Protein AF-A0A1X6P222-F1 (afdb_monomer_lite)

Foldseek 3Di:
DDDDDDDDDDDDDDDWDFFDALAEQWTWTFDDDDDDDDDDDDDDDDDDDDPCDLPSNGGPDDDDPDDDDDDDDDDFDLDWTKTFTDGPLQDDLVLSLQLLVQLQVCVVVVQFPPPDVQAWDWDFDVPVSTMIITATPVSTGHDSVNVSRRVVSSLVSSLLSVQQVLLLALAFQQSDDDPQAGVLREHQHADPPLAADQAQLAFFHFHPLLSVLLSVVSRCCSSVVDDLLRLLVVLQVLVCVLLVNDQVLADPQFSPWWKFWFQALLLQLLLLQLLLVLLCVVVVAQEEEEEDPQPLQADPSNQLVVQQFACGLQFSDDHGDDHRDRQFLRDNRYHYHYQHQADLQQHGDPCRLVVLVVVQVVQQVVCVVVVGGGAAYEDEWECQTSQRDTDDDPVSVVVVCVVCPSSYEYEYACQQSQFHNSVVSVQSNVQHKYKYALRHQLVFGRRAIMITGTNVSLVSLQPDALVSRGLSCQSIDALSSGDVSRVSVSVNYHNDDRSSSNSSSSSSRSSSSNVLVVCQVLLLQLLVVLVVLLQVLQVVPPPQKHWSDPCPVVVPVVDDPQVGGRSSDRQKTKMWGAALVRPDTAALVLQQLLQVLLQAQCLVQDDPPDDPVLSVLSHRGYNWHRWRGRNGHIIIIRGHHSVLSVQSSDVVSSVVSVVSSSSSVSNSSSCRNCSVSGD

Secondary structure (DSSP, 8-state):
-----------------EE--TTSS--EE--------------------S-TTTGGGT--SS------S-------B-S-EEEB---TT--SHHHHHHHHHHHHHHHHTT-SSTTSTTPPEEEEEGGGTSEEEEE-TTS-PBPHHHHHHHHHHHHHHHHHHHHHHHTTSSS-TTT--BTTB-TTS--SSPPPTT-EEEBTTT-BPPPHHHHHHHHHHHHHHHTTSS-HHHHHHHHHHHHHHHHT--GGGS-GGG-S-EEEEESSTTGGGHHHHHHHHHHHHHTT-S-EEEEETTTTTS-TTHHHHHTTB-S-SS-SSSS---TTPBPTTS-TT-EEEE--SB-TTSPBPTTHHHHHHHHHHHHHHHHHHTTPPPPEEEEEEEES-TT--EES-HHHHHHHHHHHGGGEEEEEEETT--B-HHHHHHHHTTT-EEEEESSSTT-PBS--EEEEE-HHHHHHHHHS-GGGS-GGGGGT--GGGS-TT-HHHHHHS-S----HHHHHHHHHHHHHHHHHHTTGGGTHHHHHHHHHHHHHHHHTTTTTEEES-TTTTTGGGGSSTTTTBGGGS--EEEEEEB-TTSSSBPPHHHHHHHHHHHTS--TTTS-TTS-HHHHHHT-S-EEEEEEEEETTEEEEEEE--HHHHHHTTSHHHHHHHHHHHHHHHHHHHHHHHTTTT--

Sequence (679 aa):
MAPFYGASALDSEAAASVISTRGGPFCLLAHSSSLTSGRNGTTLTSRASGLNRAANKWVRNGVVNGAPNGEAGGSALSRPLMFTLRPPTVHCPSGCQDVNDAVAEAWARGGGAAWLPGAPAVNYSPAEGGCFSLATADGGPLSDAALSAALDSIESAALDACVSRHLVEGGDDRLHLANGVNRYFCAPVSPPMDTILRGACTCSPPTPAGWHAARGLLRDLWTGCTTFEEATVAVRKRLPAALGLEPHMLPAAEHDIQVVLHPSGSDAELVPLAIAEARAAEVGCSRVINIIAAAGEVGSGTAPAAGGRHFSAFPPIGDRVPLDGVAAGFSPTTTVVELAPRSSNGRVLTDYDQRVVAAVVAAEAEAAAAGEAAPFFVLHAVDGSKTGLRVPSVSAIDALRTRLGPRVLLVLDACQCRSDAAELAWYLGRGAVVLVTASKFFAAPGFCGAVLVPPSAAGPLSTVPTEAIPRGFRDYLTCSEVPHAMPALRGALPAGPNNIGLLLRWECGLTEMELYAKQRSCLDAPIRAWVRRVKALVRTREPRLSLLDECDDCAVAAGTTGATRVGGVNTIVSIKFLSGCGEGLLTAADLRKLHRYLTCDASTALPPTASAEERAAVVPVCMVGQPVKLGPYGVLRLAMSAPLARKVATPAGLAEALEQDAVVLDKMVILGRYCDVLA

Organism: Porphyra umbilicalis (NCBI:txid2786)

Radius of gyration: 28.52 Å; chains: 1; bounding box: 91×57×63 Å

pLDDT: mean 83.52, std 22.14, range [19.31, 98.75]

Structure (mmCIF, N/CA/C/O backbone):
data_AF-A0A1X6P222-F1
#
_entry.id   AF-A0A1X6P222-F1
#
loop_
_atom_site.group_PDB
_atom_site.id
_atom_site.type_symbol
_atom_site.label_atom_id
_atom_site.label_alt_id
_atom_site.label_comp_id
_atom_site.label_asym_id
_atom_site.label_entity_id
_atom_site.label_seq_id
_atom_site.pdbx_PDB_ins_code
_atom_site.Cartn_x
_atom_site.Cartn_y
_atom_site.Cartn_z
_atom_site.occupancy
_atom_site.B_iso_or_equiv
_atom_site.auth_seq_id
_atom_site.auth_comp_id
_atom_site.auth_asym_id
_atom_site.auth_atom_id
_atom_site.pdbx_PDB_model_num
ATOM 1 N N . MET A 1 1 ? 20.491 -18.777 8.067 1.00 26.06 1 MET A N 1
ATOM 2 C CA . MET A 1 1 ? 20.655 -19.125 9.494 1.00 26.06 1 MET A CA 1
ATOM 3 C C . MET A 1 1 ? 21.473 -18.017 10.129 1.00 26.06 1 MET A C 1
ATOM 5 O O . MET A 1 1 ? 22.606 -17.840 9.717 1.00 26.06 1 MET A O 1
ATOM 9 N N . ALA A 1 2 ? 20.890 -17.249 11.045 1.00 22.92 2 ALA A N 1
ATOM 10 C CA . ALA A 1 2 ? 21.582 -16.234 11.839 1.00 22.92 2 ALA A CA 1
ATOM 11 C C . ALA A 1 2 ? 20.833 -16.116 13.179 1.00 22.92 2 ALA A C 1
ATOM 13 O O . ALA A 1 2 ? 19.618 -15.894 13.136 1.00 22.92 2 ALA A O 1
ATOM 14 N N . PRO A 1 3 ? 21.479 -16.326 14.340 1.00 29.67 3 PRO A N 1
ATOM 15 C CA . PRO A 1 3 ? 20.877 -16.045 15.633 1.00 29.67 3 PRO A CA 1
ATOM 16 C C . PRO A 1 3 ? 21.360 -14.702 16.211 1.00 29.67 3 PRO A C 1
ATOM 18 O O . PRO A 1 3 ? 22.551 -14.423 16.258 1.00 29.67 3 PRO A O 1
ATOM 21 N N . PHE A 1 4 ? 20.365 -13.907 16.604 1.00 31.39 4 PHE A N 1
ATOM 22 C CA . PHE A 1 4 ? 20.166 -13.159 17.851 1.00 31.39 4 PHE A CA 1
ATOM 23 C C . PHE A 1 4 ? 21.251 -12.302 18.528 1.00 31.39 4 PHE A C 1
ATOM 25 O O . PHE A 1 4 ? 22.358 -12.725 18.848 1.00 31.39 4 PHE A O 1
ATOM 32 N N . TYR A 1 5 ? 20.760 -11.107 18.875 1.00 34.50 5 TYR A N 1
ATOM 33 C CA . TYR A 1 5 ? 21.230 -10.143 19.858 1.00 34.50 5 TYR A CA 1
ATOM 34 C C . TYR A 1 5 ? 21.460 -10.771 21.240 1.00 34.50 5 TYR A C 1
ATOM 36 O O . TYR A 1 5 ? 20.565 -11.373 21.827 1.00 34.50 5 TYR A O 1
ATOM 44 N N . GLY A 1 6 ? 22.647 -10.536 21.794 1.00 22.92 6 GLY A N 1
ATOM 45 C CA . GLY A 1 6 ? 22.959 -10.705 23.207 1.00 22.92 6 GLY A CA 1
ATOM 46 C C . GLY A 1 6 ? 23.934 -9.607 23.615 1.00 22.92 6 GLY A C 1
ATOM 47 O O . GLY A 1 6 ? 25.019 -9.493 23.049 1.00 22.92 6 GLY A O 1
ATOM 48 N N . ALA A 1 7 ? 23.534 -8.758 24.556 1.00 28.12 7 ALA A N 1
ATOM 49 C CA . ALA A 1 7 ? 24.404 -7.747 25.134 1.00 28.12 7 ALA A CA 1
ATOM 50 C C . ALA A 1 7 ? 25.268 -8.382 26.235 1.00 28.12 7 ALA A C 1
ATOM 52 O O . ALA A 1 7 ? 24.723 -8.753 27.268 1.00 28.12 7 ALA A O 1
ATOM 53 N N . SER A 1 8 ? 26.588 -8.488 26.028 1.00 25.27 8 SER A N 1
ATOM 54 C CA . SER A 1 8 ? 27.630 -8.132 27.016 1.00 25.27 8 SER A CA 1
ATOM 55 C C . SER A 1 8 ? 29.039 -8.553 26.571 1.00 25.27 8 SER A C 1
ATOM 57 O O . SER A 1 8 ? 29.215 -9.655 26.060 1.00 25.27 8 SER A O 1
ATOM 59 N N . ALA A 1 9 ? 30.010 -7.702 26.928 1.00 23.83 9 ALA A N 1
ATOM 60 C CA . ALA A 1 9 ? 31.455 -7.929 27.058 1.00 23.83 9 ALA A CA 1
ATOM 61 C C . ALA A 1 9 ? 32.296 -7.988 25.765 1.00 23.83 9 ALA A C 1
ATOM 63 O O . ALA A 1 9 ? 32.619 -9.052 25.247 1.00 23.83 9 ALA A O 1
ATOM 64 N N . LEU A 1 10 ? 32.743 -6.809 25.318 1.00 24.94 10 LEU A N 1
ATOM 65 C CA . LEU A 1 10 ? 33.970 -6.643 24.538 1.00 24.94 10 LEU A CA 1
ATOM 66 C C . LEU A 1 10 ? 34.996 -5.956 25.442 1.00 24.94 10 LEU A C 1
ATOM 68 O O . LEU A 1 10 ? 34.848 -4.776 25.745 1.00 24.94 10 LEU A O 1
ATOM 72 N N . ASP A 1 11 ? 36.015 -6.699 25.858 1.00 28.12 11 ASP A N 1
ATOM 73 C CA . ASP A 1 11 ? 37.275 -6.134 26.327 1.00 28.12 11 ASP A CA 1
ATOM 74 C C . ASP A 1 11 ? 38.423 -6.810 25.569 1.00 28.12 11 ASP A C 1
ATOM 76 O O . ASP A 1 11 ? 38.431 -8.027 25.376 1.00 28.12 11 ASP A O 1
ATOM 80 N N . SER A 1 12 ? 39.394 -5.980 25.182 1.00 26.73 12 SER A N 1
ATOM 81 C CA . SER A 1 12 ? 40.640 -6.248 24.441 1.00 26.73 12 SER A CA 1
ATOM 82 C C . SER A 1 12 ? 40.592 -6.210 22.898 1.00 26.73 12 SER A C 1
ATOM 84 O O . SER A 1 12 ? 40.640 -7.225 22.216 1.00 26.73 12 SER A O 1
ATOM 86 N N . GLU A 1 13 ? 40.658 -4.997 22.333 1.00 27.38 13 GLU A N 1
ATOM 87 C CA . GLU A 1 13 ? 41.293 -4.760 21.026 1.00 27.38 13 GLU A CA 1
ATOM 88 C C . GLU A 1 13 ? 42.371 -3.671 21.140 1.00 27.38 13 GLU A C 1
ATOM 90 O O . GLU A 1 13 ? 42.227 -2.683 21.864 1.00 27.38 13 GLU A O 1
ATOM 95 N N . ALA A 1 14 ? 43.485 -3.899 20.440 1.00 26.20 14 ALA A N 1
ATOM 96 C CA . ALA A 1 14 ? 44.639 -3.013 20.358 1.00 26.20 14 ALA A CA 1
ATOM 97 C C . ALA A 1 14 ? 44.254 -1.611 19.854 1.00 26.20 14 ALA A C 1
ATOM 99 O O . ALA A 1 14 ? 43.324 -1.455 19.068 1.00 26.20 14 ALA A O 1
ATOM 100 N N . ALA A 1 15 ? 44.992 -0.589 20.299 1.00 25.00 15 ALA A N 1
ATOM 101 C CA . ALA A 1 15 ? 44.698 0.824 20.062 1.00 25.00 15 ALA A CA 1
ATOM 102 C C . ALA A 1 15 ? 44.591 1.187 18.563 1.00 25.00 15 ALA A C 1
ATOM 104 O O . ALA A 1 15 ? 45.580 1.536 17.919 1.00 25.00 15 ALA A O 1
ATOM 105 N N . ALA A 1 16 ? 43.371 1.141 18.026 1.00 27.11 16 ALA A N 1
ATOM 106 C CA . ALA A 1 16 ? 42.989 1.731 16.751 1.00 27.11 16 ALA A CA 1
ATOM 107 C C . ALA A 1 16 ? 42.548 3.186 16.974 1.00 27.11 16 ALA A C 1
ATOM 109 O O . ALA A 1 16 ? 41.731 3.482 17.848 1.00 27.11 16 ALA A O 1
ATOM 110 N N . SER A 1 17 ? 43.087 4.120 16.191 1.00 27.25 17 SER A N 1
ATOM 111 C CA . SER A 1 17 ? 42.669 5.522 16.225 1.00 27.25 17 SER A CA 1
ATOM 112 C C . SER A 1 17 ? 41.391 5.707 15.402 1.00 27.25 17 SER A C 1
ATOM 114 O O . SER A 1 17 ? 41.406 5.579 14.179 1.00 27.25 17 SER A O 1
ATOM 116 N N . VAL A 1 18 ? 40.281 6.021 16.071 1.00 28.36 18 VAL A N 1
ATOM 117 C CA . VAL A 1 18 ? 39.018 6.417 15.429 1.00 28.36 18 VAL A CA 1
ATOM 118 C C . VAL A 1 18 ? 39.172 7.831 14.864 1.00 28.36 18 VAL A C 1
ATOM 120 O O . VAL A 1 18 ? 39.276 8.786 15.632 1.00 28.36 18 VAL A O 1
ATOM 123 N N . ILE A 1 19 ? 39.148 7.992 13.538 1.00 32.44 19 ILE A N 1
ATOM 124 C CA . ILE A 1 19 ? 39.064 9.316 12.909 1.00 32.44 19 ILE A CA 1
ATOM 125 C C . ILE A 1 19 ? 37.581 9.694 12.825 1.00 32.44 19 ILE A C 1
ATOM 127 O O . ILE A 1 19 ? 36.861 9.259 11.929 1.00 32.44 19 ILE A O 1
ATOM 131 N N . SER A 1 20 ? 37.110 10.498 13.781 1.00 31.89 20 SER A N 1
ATOM 132 C CA . SER A 1 20 ? 35.801 11.157 13.691 1.00 31.89 20 SER A CA 1
ATOM 133 C C . SER A 1 20 ? 35.946 12.467 12.919 1.00 31.89 20 SER A C 1
ATOM 135 O O . SER A 1 20 ? 36.858 13.259 13.171 1.00 31.89 20 SER A O 1
ATOM 137 N N . THR A 1 21 ? 35.060 12.702 11.957 1.00 33.69 21 THR A N 1
ATOM 138 C CA . THR A 1 21 ? 35.160 13.827 11.027 1.00 33.69 21 THR A CA 1
ATOM 139 C C . THR A 1 21 ? 33.942 14.711 11.211 1.00 33.69 21 THR A C 1
ATOM 141 O O . THR A 1 21 ? 32.884 14.465 10.638 1.00 33.69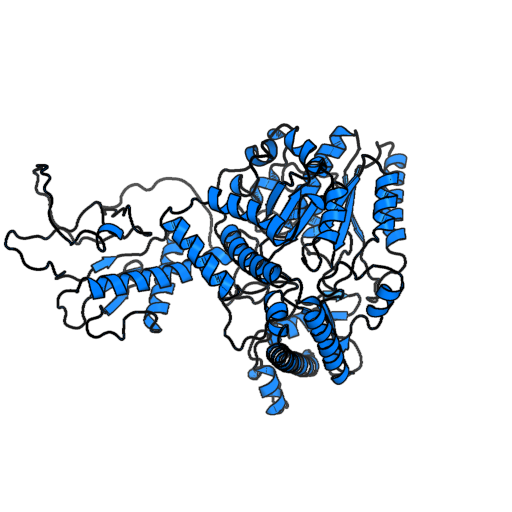 21 THR A O 1
ATOM 144 N N . ARG A 1 22 ? 34.055 15.769 12.023 1.00 31.81 22 ARG A N 1
ATOM 145 C CA . ARG A 1 22 ? 33.061 16.851 11.976 1.00 31.81 22 ARG A CA 1
ATOM 146 C C . ARG A 1 22 ? 33.224 17.580 10.644 1.00 31.81 22 ARG A C 1
ATOM 148 O O . ARG A 1 22 ? 34.042 18.487 10.535 1.00 31.81 22 ARG A O 1
ATOM 155 N N . GLY A 1 23 ? 32.464 17.140 9.646 1.00 37.75 23 GLY A N 1
ATOM 156 C CA . GLY A 1 23 ? 32.433 17.734 8.313 1.00 37.75 23 GLY A CA 1
ATOM 157 C C . GLY A 1 23 ? 32.018 16.782 7.191 1.00 37.75 23 GLY A C 1
ATOM 158 O O . GLY A 1 23 ? 31.623 17.272 6.138 1.00 37.75 23 GLY A O 1
ATOM 159 N N . GLY A 1 24 ? 32.057 15.463 7.402 1.00 39.38 24 GLY A N 1
ATOM 160 C CA . GLY A 1 24 ? 31.878 14.461 6.347 1.00 39.38 24 GLY A CA 1
ATOM 161 C C . GLY A 1 24 ? 31.197 13.197 6.869 1.00 39.38 24 GLY A C 1
ATOM 162 O O . GLY A 1 24 ? 31.251 12.940 8.072 1.00 39.38 24 GLY A O 1
ATOM 163 N N . PRO A 1 25 ? 30.513 12.442 5.993 1.00 39.28 25 PRO A N 1
ATOM 164 C CA . PRO A 1 25 ? 29.492 11.487 6.412 1.00 39.28 25 PRO A CA 1
ATOM 165 C C . PRO A 1 25 ? 29.986 10.118 6.899 1.00 39.28 25 PRO A C 1
ATOM 167 O O . PRO A 1 25 ? 29.146 9.280 7.199 1.00 39.28 25 PRO A O 1
ATOM 170 N N . PHE A 1 26 ? 31.292 9.836 6.992 1.00 42.06 26 PHE A N 1
ATOM 171 C CA . PHE A 1 26 ? 31.774 8.511 7.421 1.00 42.06 26 PHE A CA 1
ATOM 172 C C . PHE A 1 26 ? 32.854 8.596 8.495 1.00 42.06 26 PHE A C 1
ATOM 174 O O . PHE A 1 26 ? 33.684 9.502 8.498 1.00 42.06 26 PHE A O 1
ATOM 181 N N . CYS A 1 27 ? 32.909 7.566 9.342 1.00 44.06 27 CYS A N 1
ATOM 182 C CA . CYS A 1 27 ? 34.099 7.257 10.130 1.00 44.06 27 CYS A CA 1
ATOM 183 C C . CYS A 1 27 ? 35.014 6.339 9.308 1.00 44.06 27 CYS A C 1
ATOM 185 O O . CYS A 1 27 ? 34.678 5.178 9.073 1.00 44.06 27 CYS A O 1
ATOM 187 N N . LEU A 1 28 ? 36.174 6.851 8.895 1.00 43.88 28 LEU A N 1
ATOM 188 C CA . LEU A 1 28 ? 37.245 6.046 8.308 1.00 43.88 28 LEU A CA 1
ATOM 189 C C . LEU A 1 28 ? 38.117 5.499 9.444 1.00 43.88 28 LEU A C 1
ATOM 191 O O . LEU A 1 28 ? 38.654 6.264 10.247 1.00 43.88 28 LEU A O 1
ATOM 195 N N . LEU A 1 29 ? 38.271 4.178 9.524 1.00 42.22 29 LEU A N 1
ATOM 196 C CA . LEU A 1 29 ? 39.285 3.570 10.387 1.00 42.22 29 LEU A CA 1
ATOM 197 C C . LEU A 1 29 ? 40.550 3.347 9.575 1.00 42.22 29 LEU A C 1
ATOM 199 O O . LEU A 1 29 ? 40.569 2.526 8.662 1.00 42.22 29 LEU A O 1
ATOM 203 N N . ALA A 1 30 ? 41.593 4.099 9.912 1.00 40.81 30 ALA A N 1
ATOM 204 C CA . ALA A 1 30 ? 42.914 3.906 9.346 1.00 40.81 30 ALA A CA 1
ATOM 205 C C . ALA A 1 30 ? 43.640 2.790 10.110 1.00 40.81 30 ALA A C 1
ATOM 207 O O . ALA A 1 30 ? 43.765 2.840 11.336 1.00 40.81 30 ALA A O 1
ATOM 208 N N . HIS A 1 31 ? 44.157 1.797 9.389 1.00 36.19 31 HIS A N 1
ATOM 209 C CA . HIS A 1 31 ? 45.034 0.784 9.969 1.00 36.19 31 HIS A CA 1
ATOM 210 C C . HIS A 1 31 ? 46.469 1.323 10.018 1.00 36.19 31 HIS A C 1
ATOM 212 O O . HIS A 1 31 ? 47.079 1.574 8.979 1.00 36.19 31 HIS A O 1
ATOM 218 N N . SER A 1 32 ? 47.023 1.513 11.222 1.00 33.91 32 SER A N 1
ATOM 219 C CA . SER A 1 32 ? 48.447 1.833 11.384 1.00 33.91 32 SER A CA 1
ATOM 220 C C . SER A 1 32 ? 49.255 0.555 11.615 1.00 33.91 32 SER A C 1
ATOM 222 O O . SER A 1 32 ? 48.981 -0.222 12.528 1.00 33.91 32 SER A O 1
ATOM 224 N N . SER A 1 33 ? 50.271 0.324 10.788 1.00 26.39 33 SER A N 1
ATOM 225 C CA . SER A 1 33 ? 51.278 -0.708 11.031 1.00 26.39 33 SER A CA 1
ATOM 226 C C . SER A 1 33 ? 52.335 -0.164 12.007 1.00 26.39 33 SER A C 1
ATOM 228 O O . SER A 1 33 ? 53.136 0.687 11.623 1.00 26.39 33 SER A O 1
ATOM 230 N N . SER A 1 34 ? 52.277 -0.626 13.262 1.00 26.27 34 SER A N 1
ATOM 231 C CA . SER A 1 34 ? 53.310 -0.633 14.323 1.00 26.27 34 SER A CA 1
ATOM 232 C C . SER A 1 34 ? 54.377 0.480 14.341 1.00 26.27 34 SER A C 1
ATOM 234 O O . SER A 1 34 ? 55.304 0.443 13.537 1.00 26.27 34 SER A O 1
ATOM 236 N N . LEU A 1 35 ? 54.375 1.345 15.368 1.00 23.81 35 LEU A N 1
ATOM 237 C CA . LEU A 1 35 ? 55.580 2.050 15.845 1.00 23.81 35 LEU A CA 1
ATOM 238 C C . LEU A 1 35 ? 55.528 2.246 17.376 1.00 23.81 35 LEU A C 1
ATOM 240 O O . LEU A 1 35 ? 54.538 2.710 17.934 1.00 23.81 35 LEU A O 1
ATOM 244 N N . THR A 1 36 ? 56.610 1.845 18.041 1.00 22.84 36 THR A N 1
ATOM 245 C CA . THR A 1 36 ? 56.848 1.856 19.493 1.00 22.84 36 THR A CA 1
ATOM 246 C C . THR A 1 36 ? 56.895 3.258 20.115 1.00 22.84 36 THR A C 1
ATOM 248 O O . THR A 1 36 ? 57.245 4.240 19.468 1.00 22.84 36 THR A O 1
ATOM 251 N N . SER A 1 37 ? 56.569 3.312 21.411 1.00 25.06 37 SER A N 1
ATOM 252 C CA . SER A 1 37 ? 56.401 4.491 22.271 1.00 25.06 37 SER A CA 1
ATOM 253 C C . SER A 1 37 ? 57.536 5.526 22.262 1.00 25.06 37 SER A C 1
ATOM 255 O O . SER A 1 37 ? 58.702 5.171 22.420 1.00 25.06 37 SER A O 1
ATOM 257 N N . GLY A 1 38 ? 57.164 6.810 22.301 1.00 22.89 38 GLY A N 1
ATOM 258 C CA . GLY A 1 38 ? 58.019 7.911 22.753 1.00 22.89 38 GLY A CA 1
ATOM 259 C C . GLY A 1 38 ? 57.178 9.048 23.346 1.00 22.89 38 GLY A C 1
ATOM 260 O O . GLY A 1 38 ? 56.362 9.644 22.652 1.00 22.89 38 GLY A O 1
ATOM 261 N N . ARG A 1 39 ? 57.344 9.317 24.648 1.00 26.75 39 ARG A N 1
ATOM 262 C CA . ARG A 1 39 ? 56.717 10.431 25.383 1.00 26.75 39 ARG A CA 1
ATOM 263 C C . ARG A 1 39 ? 57.350 11.767 24.978 1.00 26.75 39 ARG A C 1
ATOM 265 O O . ARG A 1 39 ? 58.568 11.881 25.042 1.00 26.75 39 ARG A O 1
ATOM 272 N N . ASN A 1 40 ? 56.531 12.774 24.671 1.00 23.91 40 ASN A N 1
ATOM 273 C CA . ASN A 1 40 ? 56.519 14.097 25.322 1.00 23.91 40 ASN A CA 1
ATOM 274 C C . ASN A 1 40 ? 55.533 15.031 24.605 1.00 23.91 40 ASN A C 1
ATOM 276 O O . ASN A 1 40 ? 55.476 15.069 23.380 1.00 23.91 40 ASN A O 1
ATOM 280 N N . GLY A 1 41 ? 54.730 15.749 25.390 1.00 25.70 41 GLY A N 1
ATOM 281 C CA . GLY A 1 41 ? 53.712 16.669 24.897 1.00 25.70 41 GLY A CA 1
ATOM 282 C C . GLY A 1 41 ? 54.188 18.117 24.837 1.00 25.70 41 GLY A C 1
ATOM 283 O O . GLY A 1 41 ? 54.970 18.543 25.681 1.00 25.70 41 GLY A O 1
ATOM 284 N N . THR A 1 42 ? 53.623 18.866 23.890 1.00 20.48 42 THR A N 1
ATOM 285 C CA . THR A 1 42 ? 53.425 20.321 23.969 1.00 20.48 42 THR A CA 1
ATOM 286 C C . THR A 1 42 ? 52.406 20.770 22.918 1.00 20.48 42 THR A C 1
ATOM 288 O O . THR A 1 42 ? 52.468 20.389 21.753 1.00 20.48 42 THR A O 1
ATOM 291 N N . THR A 1 43 ? 51.445 21.583 23.351 1.00 23.73 43 THR A N 1
ATOM 292 C CA . THR A 1 43 ? 50.404 22.234 22.546 1.00 23.73 43 THR A CA 1
ATOM 293 C C . THR A 1 43 ? 50.944 23.532 21.944 1.00 23.73 43 THR A C 1
ATOM 295 O O . THR A 1 43 ? 51.497 24.337 22.687 1.00 23.73 43 THR A O 1
ATOM 298 N N . LEU A 1 44 ? 50.727 23.791 20.647 1.00 19.31 44 LEU A N 1
ATOM 299 C CA . LEU A 1 44 ? 50.895 25.126 20.049 1.00 19.31 44 LEU A CA 1
ATOM 300 C C . LEU A 1 44 ? 49.980 25.321 18.828 1.00 19.31 44 LEU A C 1
ATOM 302 O O . LEU A 1 44 ? 49.927 24.506 17.912 1.00 19.31 44 LEU A O 1
ATOM 306 N N . THR A 1 45 ? 49.248 26.432 18.851 1.00 28.83 45 THR A N 1
ATOM 307 C CA . THR A 1 45 ? 48.348 26.952 17.815 1.00 28.83 45 THR A CA 1
ATOM 308 C C . THR A 1 45 ? 49.106 27.804 16.792 1.00 28.83 45 THR A C 1
ATOM 310 O O . THR A 1 45 ? 49.792 28.739 17.201 1.00 28.83 45 THR A O 1
ATOM 313 N N . SER A 1 46 ? 48.899 27.610 15.482 1.00 22.28 46 SER A N 1
ATOM 314 C CA . SER A 1 46 ? 49.135 28.675 14.490 1.00 22.28 46 SER A CA 1
ATOM 315 C C . SER A 1 46 ? 48.277 28.524 13.219 1.00 22.28 46 SER A C 1
ATOM 317 O O . SER A 1 46 ? 47.899 27.430 12.806 1.00 22.28 46 SER A O 1
ATOM 319 N N . ARG A 1 47 ? 47.901 29.679 12.654 1.00 32.38 47 ARG A N 1
ATOM 320 C CA . ARG A 1 47 ? 47.108 29.884 11.429 1.00 32.38 47 ARG A CA 1
ATOM 321 C C . ARG A 1 47 ? 48.005 29.765 10.186 1.00 32.38 47 ARG A C 1
ATOM 323 O O . ARG A 1 47 ? 48.990 30.492 10.142 1.00 32.38 47 ARG A O 1
ATOM 330 N N . ALA A 1 48 ? 47.600 29.024 9.144 1.00 22.45 48 ALA A N 1
ATOM 331 C CA . ALA A 1 48 ? 47.989 29.307 7.748 1.00 22.45 48 ALA A CA 1
ATOM 332 C C . ALA A 1 48 ? 47.125 28.581 6.683 1.00 22.45 48 ALA A C 1
ATOM 334 O O . ALA A 1 48 ? 46.770 27.416 6.839 1.00 22.45 48 ALA A O 1
ATOM 335 N N . SER A 1 49 ? 46.780 29.367 5.651 1.00 28.84 49 SER A N 1
ATOM 336 C CA . SER A 1 49 ? 46.462 29.111 4.225 1.00 28.84 49 SER A CA 1
ATOM 337 C C . SER A 1 49 ? 45.730 27.843 3.736 1.00 28.84 49 SER A C 1
ATOM 339 O O . SER A 1 49 ? 46.181 26.723 3.909 1.00 28.84 49 SER A O 1
ATOM 341 N N . GLY A 1 50 ? 44.661 28.075 2.950 1.00 27.72 50 GLY A N 1
ATOM 342 C CA . GLY A 1 50 ? 44.309 27.385 1.685 1.00 27.72 50 GLY A CA 1
ATOM 343 C C . GLY A 1 50 ? 43.925 25.896 1.690 1.00 27.72 50 GLY A C 1
ATOM 344 O O . GLY A 1 50 ? 42.896 25.541 1.125 1.00 27.72 50 GLY A O 1
ATOM 345 N N . LEU A 1 51 ? 44.694 25.048 2.371 1.00 28.45 51 LEU A N 1
ATOM 346 C CA . LEU A 1 51 ? 44.600 23.581 2.465 1.00 28.45 51 LEU A CA 1
ATOM 347 C C . LEU A 1 51 ? 43.392 23.056 3.274 1.00 28.45 51 LEU A C 1
ATOM 349 O O . LEU A 1 51 ? 43.220 21.859 3.472 1.00 28.45 51 LEU A O 1
ATOM 353 N N . ASN A 1 52 ? 42.529 23.946 3.766 1.00 32.56 52 ASN A N 1
ATOM 354 C CA . ASN A 1 52 ? 41.620 23.678 4.885 1.00 32.56 52 ASN A CA 1
ATOM 355 C C . ASN A 1 52 ? 40.141 23.452 4.492 1.00 32.56 52 ASN A C 1
ATOM 357 O O . ASN A 1 52 ? 39.282 23.553 5.363 1.00 32.56 52 ASN A O 1
ATOM 361 N N . ARG A 1 53 ? 39.776 23.187 3.226 1.00 29.67 53 ARG A N 1
ATOM 362 C CA . ARG A 1 53 ? 38.352 22.941 2.864 1.00 29.67 53 ARG A CA 1
ATOM 363 C C . ARG A 1 53 ? 38.030 21.539 2.351 1.00 29.67 53 ARG A C 1
ATOM 365 O O . ARG A 1 53 ? 37.014 21.005 2.776 1.00 29.67 53 ARG A O 1
ATOM 372 N N . ALA A 1 54 ? 38.877 20.923 1.527 1.00 30.91 54 ALA A N 1
ATOM 373 C CA . ALA A 1 54 ? 38.632 19.558 1.042 1.00 30.91 54 ALA A CA 1
ATOM 374 C C . ALA A 1 54 ? 39.013 18.496 2.097 1.00 30.91 54 ALA A C 1
ATOM 376 O O . ALA A 1 54 ? 38.205 17.635 2.431 1.00 30.91 54 ALA A O 1
ATOM 377 N N . ALA A 1 55 ? 40.187 18.637 2.726 1.00 31.59 55 ALA A N 1
ATOM 378 C CA . ALA A 1 55 ? 40.669 17.716 3.763 1.00 31.59 55 ALA A CA 1
ATOM 379 C C . ALA A 1 55 ? 39.914 17.834 5.109 1.00 31.59 55 ALA A C 1
ATOM 381 O O . ALA A 1 55 ? 39.751 16.846 5.821 1.00 31.59 55 ALA A O 1
ATOM 382 N N . ASN A 1 56 ? 39.374 19.016 5.441 1.00 34.47 56 ASN A N 1
ATOM 383 C CA . ASN A 1 56 ? 38.591 19.223 6.673 1.00 34.47 56 ASN A CA 1
ATOM 384 C C . ASN A 1 56 ? 37.204 18.569 6.643 1.00 34.47 56 ASN A C 1
ATOM 386 O O . ASN A 1 56 ? 36.583 18.445 7.696 1.00 34.47 56 ASN A O 1
ATOM 390 N N . LYS A 1 57 ? 36.711 18.155 5.469 1.00 35.97 57 LYS A N 1
ATOM 391 C CA . LYS A 1 57 ? 35.441 17.436 5.368 1.00 35.97 57 LYS A CA 1
ATOM 392 C C . LYS A 1 57 ? 35.587 16.014 5.942 1.00 35.97 57 LYS A C 1
ATOM 394 O O . LYS A 1 57 ? 34.662 15.537 6.567 1.00 35.97 57 LYS A O 1
ATOM 399 N N . TRP A 1 58 ? 36.761 15.382 5.868 1.00 38.34 58 TRP A N 1
ATOM 400 C CA . TRP A 1 58 ? 36.917 13.946 6.172 1.00 38.34 58 TRP A CA 1
ATOM 401 C C . TRP A 1 58 ? 38.032 13.580 7.151 1.00 38.34 58 TRP A C 1
ATOM 403 O O . TRP A 1 58 ? 38.282 12.400 7.364 1.00 38.34 58 TRP A O 1
ATOM 413 N N . VAL A 1 59 ? 38.716 14.540 7.774 1.00 33.78 59 VAL A N 1
ATOM 414 C CA . VAL A 1 59 ? 39.696 14.246 8.833 1.00 33.78 59 VAL A CA 1
ATOM 415 C C . VAL A 1 59 ? 39.745 15.413 9.813 1.00 33.78 59 VAL A C 1
ATOM 417 O O . VAL A 1 59 ? 40.328 16.449 9.508 1.00 33.78 59 VAL A O 1
ATOM 420 N N . ARG A 1 60 ? 39.181 15.257 11.019 1.00 26.05 60 ARG A N 1
ATOM 421 C CA . ARG A 1 60 ? 39.596 16.061 12.186 1.00 26.05 60 ARG A CA 1
ATOM 422 C C . ARG A 1 60 ? 39.304 15.362 13.518 1.00 26.05 60 ARG A C 1
ATOM 424 O O . ARG A 1 60 ? 38.433 15.776 14.276 1.00 26.05 60 ARG A O 1
ATOM 431 N N . ASN A 1 61 ? 40.079 14.311 13.793 1.00 24.64 61 ASN A N 1
ATOM 432 C CA . ASN A 1 61 ? 40.985 14.204 14.949 1.00 24.64 61 ASN A CA 1
ATOM 433 C C . ASN A 1 61 ? 41.604 12.791 15.001 1.00 24.64 61 ASN A C 1
ATOM 435 O O . ASN A 1 61 ? 40.894 11.834 15.280 1.00 24.64 61 ASN A O 1
ATOM 439 N N . GLY A 1 62 ? 42.929 12.686 14.800 1.00 25.31 62 GLY A N 1
ATOM 440 C CA . GLY A 1 62 ? 43.748 11.587 15.341 1.00 25.31 62 GLY A CA 1
ATOM 441 C C . GLY A 1 62 ? 44.491 10.666 14.357 1.00 25.31 62 GLY A C 1
ATOM 442 O O . GLY A 1 62 ? 43.939 9.672 13.916 1.00 25.31 62 GLY A O 1
ATOM 443 N N . VAL A 1 63 ? 45.799 10.931 14.201 1.00 24.89 63 VAL A N 1
ATOM 444 C CA . VAL A 1 63 ? 46.904 10.024 13.793 1.00 24.89 63 VAL A CA 1
ATOM 445 C C . VAL A 1 63 ? 47.090 9.723 12.292 1.00 24.89 63 VAL A C 1
ATOM 447 O O . VAL A 1 63 ? 46.772 8.648 11.799 1.00 24.89 63 VAL A O 1
ATOM 450 N N . VAL A 1 64 ? 47.788 10.627 11.594 1.00 25.81 64 VAL A N 1
ATOM 451 C CA . VAL A 1 64 ? 48.723 10.249 10.516 1.00 25.81 64 VAL A CA 1
ATOM 452 C C . VAL A 1 64 ? 50.126 10.547 11.042 1.00 25.81 64 VAL A C 1
ATOM 454 O O . VAL A 1 64 ? 50.526 11.705 11.127 1.00 25.81 64 VAL A O 1
ATOM 457 N N . ASN A 1 65 ? 50.860 9.521 11.475 1.00 24.84 65 ASN A N 1
ATOM 458 C CA . ASN A 1 65 ? 52.266 9.682 11.849 1.00 24.84 65 ASN A CA 1
ATOM 459 C C . ASN A 1 65 ? 53.127 9.695 10.582 1.00 24.84 65 ASN A C 1
ATOM 461 O O . ASN A 1 65 ? 53.256 8.671 9.914 1.00 24.84 65 ASN A O 1
ATOM 465 N N . GLY A 1 66 ? 53.738 10.845 10.284 1.00 25.61 66 GLY A N 1
ATOM 466 C CA . GLY A 1 66 ? 54.786 10.958 9.271 1.00 25.61 66 GLY A CA 1
ATOM 467 C C . GLY A 1 66 ? 54.924 12.355 8.672 1.00 25.61 66 GLY A C 1
ATOM 468 O O . GLY A 1 66 ? 54.565 12.553 7.520 1.00 25.61 66 GLY A O 1
ATOM 469 N N . ALA A 1 67 ? 55.486 13.307 9.417 1.00 24.42 67 ALA A N 1
ATOM 470 C CA . ALA A 1 67 ? 56.125 14.478 8.819 1.00 24.42 67 ALA A CA 1
ATOM 471 C C . ALA A 1 67 ? 57.570 14.543 9.337 1.00 24.42 67 ALA A C 1
ATOM 473 O O . ALA A 1 67 ? 57.760 14.754 10.538 1.00 24.42 67 ALA A O 1
ATOM 474 N N . PRO A 1 68 ? 58.599 14.328 8.498 1.00 27.75 68 PRO A N 1
ATOM 475 C CA . PRO A 1 68 ? 59.929 14.801 8.826 1.00 27.75 68 PRO A CA 1
ATOM 476 C C . PRO A 1 68 ? 59.943 16.323 8.647 1.00 27.75 68 PRO A C 1
ATOM 478 O O . PRO A 1 68 ? 59.351 16.861 7.714 1.00 27.75 68 PRO A O 1
ATOM 481 N N . ASN A 1 69 ? 60.586 17.017 9.581 1.00 28.08 69 ASN A N 1
ATOM 482 C CA . ASN A 1 69 ? 60.807 18.457 9.517 1.00 28.08 69 ASN A CA 1
ATOM 483 C C . ASN A 1 69 ? 61.395 18.870 8.158 1.00 28.08 69 ASN A C 1
ATOM 485 O O . ASN A 1 69 ? 62.401 18.299 7.742 1.00 28.08 69 ASN A O 1
ATOM 489 N N . GLY A 1 70 ? 60.845 19.921 7.545 1.00 28.05 70 GLY A N 1
ATOM 490 C CA . GLY A 1 70 ? 61.543 20.684 6.510 1.00 28.05 70 GLY A CA 1
ATOM 491 C C . GLY A 1 70 ? 60.699 21.052 5.293 1.00 28.05 70 GLY A C 1
ATOM 492 O O . GLY A 1 70 ? 60.311 20.191 4.520 1.00 28.05 70 GLY A O 1
ATOM 493 N N . GLU A 1 71 ? 60.540 22.364 5.120 1.00 25.81 71 GLU A N 1
ATOM 494 C CA . GLU A 1 71 ? 60.283 23.083 3.865 1.00 25.81 71 GLU A CA 1
ATOM 495 C C . GLU A 1 71 ? 58.892 23.019 3.210 1.00 25.81 71 GLU A C 1
ATOM 497 O O . GLU A 1 71 ? 58.196 22.012 3.133 1.00 25.81 71 GLU A O 1
ATOM 502 N N . ALA A 1 72 ? 58.481 24.198 2.740 1.00 32.31 72 ALA A N 1
ATOM 503 C CA . ALA A 1 72 ? 57.225 24.462 2.065 1.00 32.31 72 ALA A CA 1
ATOM 504 C C . ALA A 1 72 ? 57.211 23.813 0.668 1.00 32.31 72 ALA A C 1
ATOM 506 O O . ALA A 1 72 ? 57.730 24.373 -0.293 1.00 32.31 72 ALA A O 1
ATOM 507 N N . GLY A 1 73 ? 56.579 22.646 0.554 1.00 29.05 73 GLY A N 1
ATOM 508 C CA . GLY A 1 73 ? 56.291 21.958 -0.705 1.00 29.05 73 GLY A CA 1
ATOM 509 C C . GLY A 1 73 ? 55.073 21.050 -0.531 1.00 29.05 73 GLY A C 1
ATOM 510 O O . GLY A 1 73 ? 54.897 20.466 0.534 1.00 29.05 73 GLY A O 1
ATOM 511 N N . GLY A 1 74 ? 54.186 20.994 -1.532 1.00 38.81 74 GLY A N 1
ATOM 512 C CA . GLY A 1 74 ? 52.883 20.316 -1.458 1.00 38.81 74 GLY A CA 1
ATOM 513 C C . GLY A 1 74 ? 52.966 18.891 -0.897 1.00 38.81 74 GLY A C 1
ATOM 514 O O . GLY A 1 74 ? 53.725 18.066 -1.401 1.00 38.81 74 GLY A O 1
ATOM 515 N N . SER A 1 75 ? 52.202 18.608 0.165 1.00 39.62 75 SER A N 1
ATOM 516 C CA . SER A 1 75 ? 52.273 17.336 0.890 1.00 39.62 75 SER A CA 1
ATOM 517 C C . SER A 1 75 ? 51.531 16.239 0.135 1.00 39.62 75 SER A C 1
ATOM 519 O O . SER A 1 75 ? 50.320 16.070 0.254 1.00 39.62 75 SER A O 1
ATOM 521 N N . ALA A 1 76 ? 52.286 15.498 -0.652 1.00 45.59 76 ALA A N 1
ATOM 522 C CA . ALA A 1 76 ? 51.808 14.425 -1.490 1.00 45.59 76 ALA A CA 1
ATOM 523 C C . ALA A 1 76 ? 51.985 13.090 -0.709 1.00 45.59 76 ALA A C 1
ATOM 525 O O . ALA A 1 76 ? 53.079 12.805 -0.218 1.00 45.59 76 ALA A O 1
ATOM 526 N N . LEU A 1 77 ? 50.914 12.305 -0.499 1.00 49.19 77 LEU A N 1
ATOM 527 C CA . LEU A 1 77 ? 50.943 11.062 0.304 1.00 49.19 77 LEU A CA 1
ATOM 528 C C . LEU A 1 77 ? 51.837 9.999 -0.363 1.00 49.19 77 LEU A C 1
ATOM 530 O O . LEU A 1 77 ? 51.515 9.527 -1.446 1.00 49.19 77 LEU A O 1
ATOM 534 N N . SER A 1 78 ? 52.934 9.597 0.289 1.00 49.81 78 SER A N 1
ATOM 535 C CA . SER A 1 78 ? 53.916 8.622 -0.232 1.00 49.81 78 SER A CA 1
ATOM 536 C C . SER A 1 78 ? 53.596 7.150 0.079 1.00 49.81 78 SER A C 1
ATOM 538 O O . SER A 1 78 ? 54.368 6.260 -0.273 1.00 49.81 78 SER A O 1
ATOM 540 N N . ARG A 1 79 ? 52.474 6.870 0.757 1.00 60.38 79 ARG A N 1
ATOM 541 C CA . ARG A 1 79 ? 51.998 5.520 1.107 1.00 60.38 79 ARG A CA 1
ATOM 542 C C . ARG A 1 79 ? 50.535 5.339 0.691 1.00 60.38 79 ARG A C 1
ATOM 544 O O . ARG A 1 79 ? 49.793 6.322 0.738 1.00 60.38 79 ARG A O 1
ATOM 551 N N . PRO A 1 80 ? 50.112 4.110 0.335 1.00 66.31 80 PRO A N 1
ATOM 552 C CA . PRO A 1 80 ? 48.718 3.834 0.015 1.00 66.31 80 PRO A CA 1
ATOM 553 C C . PRO A 1 80 ? 47.817 4.160 1.211 1.00 66.31 80 PRO A C 1
ATOM 555 O O . PRO A 1 80 ? 48.107 3.765 2.344 1.00 66.31 80 PRO A O 1
ATOM 558 N N . LEU A 1 81 ? 46.727 4.889 0.963 1.00 73.19 81 LEU A N 1
ATOM 559 C CA . LEU A 1 81 ? 45.731 5.191 1.990 1.00 73.19 81 LEU A CA 1
ATOM 560 C C . LEU A 1 81 ? 44.840 3.964 2.179 1.00 73.19 81 LEU A C 1
ATOM 562 O O . LEU A 1 81 ? 44.155 3.579 1.235 1.00 73.19 81 LEU A O 1
ATOM 566 N N . MET A 1 82 ? 44.844 3.383 3.380 1.00 77.31 82 MET A N 1
ATOM 567 C CA . MET A 1 82 ? 44.038 2.208 3.720 1.00 77.31 82 MET A CA 1
ATOM 568 C C . MET A 1 82 ? 42.887 2.563 4.662 1.00 77.31 82 MET A C 1
ATOM 570 O O . MET A 1 82 ? 43.114 3.238 5.670 1.00 77.31 82 MET A O 1
ATOM 574 N N . PHE A 1 83 ? 41.672 2.103 4.360 1.00 80.12 83 PHE A N 1
ATOM 575 C CA . PHE A 1 83 ? 40.489 2.348 5.190 1.00 80.12 83 PHE A CA 1
ATOM 576 C C . PHE A 1 83 ? 39.368 1.330 4.961 1.00 80.12 83 PHE A C 1
ATOM 578 O O . PHE A 1 83 ? 39.263 0.723 3.902 1.00 80.12 83 PHE A O 1
ATOM 585 N N . THR A 1 84 ? 38.457 1.231 5.925 1.00 81.25 84 THR A N 1
ATOM 586 C CA . THR A 1 84 ? 37.180 0.509 5.793 1.00 81.25 84 THR A CA 1
ATOM 587 C C . THR A 1 84 ? 36.021 1.493 5.913 1.00 81.25 84 THR A C 1
ATOM 589 O O . THR A 1 84 ? 36.085 2.420 6.729 1.00 81.25 84 THR A O 1
ATOM 592 N N . LEU A 1 85 ? 34.947 1.301 5.139 1.00 83.50 85 LEU A N 1
ATOM 593 C CA . LEU A 1 85 ? 33.757 2.141 5.267 1.00 83.50 85 LEU A CA 1
ATOM 594 C C . LEU A 1 85 ? 32.911 1.664 6.447 1.00 83.50 85 LEU A C 1
ATOM 596 O O . LEU A 1 85 ? 32.636 0.474 6.617 1.00 83.50 85 LEU A O 1
ATOM 600 N N . ARG A 1 86 ? 32.476 2.623 7.265 1.00 85.38 86 ARG A N 1
ATOM 601 C CA . ARG A 1 86 ? 31.478 2.417 8.318 1.00 85.38 86 ARG A CA 1
ATOM 602 C C . ARG A 1 86 ? 30.381 3.468 8.169 1.00 85.38 86 ARG A C 1
ATOM 604 O O . ARG A 1 86 ? 30.502 4.550 8.750 1.00 85.38 86 ARG A O 1
ATOM 611 N N . PRO A 1 87 ? 29.357 3.193 7.342 1.00 87.12 87 PRO A N 1
ATOM 612 C CA . PRO A 1 87 ? 28.238 4.108 7.162 1.00 87.12 87 PRO A CA 1
ATOM 613 C C . PRO A 1 87 ? 27.524 4.371 8.502 1.00 87.12 87 PRO A C 1
ATOM 615 O O . PRO A 1 87 ? 27.252 3.413 9.227 1.00 87.12 87 PRO A O 1
ATOM 618 N N . PRO A 1 88 ? 27.166 5.623 8.844 1.00 87.88 88 PRO A N 1
ATOM 619 C CA . PRO A 1 88 ? 26.587 5.956 10.152 1.00 87.88 88 PRO A CA 1
ATOM 620 C C . PRO A 1 88 ? 25.270 5.248 10.478 1.00 87.88 88 PRO A C 1
ATOM 622 O O . PRO A 1 88 ? 24.935 5.091 11.647 1.00 87.88 88 PRO A O 1
ATOM 625 N N . THR A 1 89 ? 24.518 4.846 9.455 1.00 89.62 89 THR A N 1
ATOM 626 C CA . THR A 1 89 ? 23.208 4.195 9.586 1.00 89.62 89 THR A CA 1
ATOM 627 C C . THR A 1 89 ? 23.287 2.669 9.560 1.00 89.62 89 THR A C 1
ATOM 629 O O . THR A 1 89 ? 22.260 2.005 9.669 1.00 89.62 89 THR A O 1
ATOM 632 N N . VAL A 1 90 ? 24.489 2.093 9.433 1.00 87.12 90 VAL A N 1
ATOM 633 C CA . VAL A 1 90 ? 24.711 0.643 9.429 1.00 87.12 90 VAL A CA 1
ATOM 634 C C . VAL A 1 90 ? 25.503 0.267 10.677 1.00 87.12 90 VAL A C 1
ATOM 636 O O . VAL A 1 90 ? 26.696 0.532 10.790 1.00 87.12 90 VAL A O 1
ATOM 639 N N . HIS A 1 91 ? 24.816 -0.329 11.651 1.00 82.69 91 HIS A N 1
ATOM 640 C CA . HIS A 1 91 ? 25.380 -0.546 12.987 1.00 82.69 91 HIS A CA 1
ATOM 641 C C . HIS A 1 91 ? 25.978 -1.944 13.198 1.00 82.69 91 HIS A C 1
ATOM 643 O O . HIS A 1 91 ? 26.754 -2.133 14.134 1.00 82.69 91 HIS A O 1
ATOM 649 N N . CYS A 1 92 ? 25.635 -2.931 12.361 1.00 84.12 92 CYS A N 1
ATOM 650 C CA . CYS A 1 92 ? 26.162 -4.289 12.492 1.00 84.12 92 CYS A CA 1
ATOM 651 C C . CYS A 1 92 ? 27.420 -4.501 11.622 1.00 84.12 92 CYS A C 1
ATOM 653 O O . CYS A 1 92 ? 27.433 -4.082 10.462 1.00 84.12 92 CYS A O 1
ATOM 655 N N . PRO A 1 93 ? 28.466 -5.188 12.129 1.00 83.19 93 PRO A N 1
ATOM 656 C CA . PRO A 1 93 ? 29.699 -5.426 11.374 1.00 83.19 93 PRO A CA 1
ATOM 657 C C . PRO A 1 93 ? 29.490 -6.145 10.038 1.00 83.19 93 PRO A C 1
ATOM 659 O O . PRO A 1 93 ? 30.074 -5.743 9.036 1.00 83.19 93 PRO A O 1
ATOM 662 N N . SER A 1 94 ? 28.621 -7.163 10.004 1.00 85.88 94 SER A N 1
ATOM 663 C CA . SER A 1 94 ? 28.275 -7.864 8.762 1.00 85.88 94 SER A CA 1
ATOM 664 C C . SER A 1 94 ? 27.615 -6.933 7.749 1.00 85.88 94 SER A C 1
ATOM 666 O O . SER A 1 94 ? 27.936 -6.992 6.572 1.00 85.88 94 SER A O 1
ATOM 668 N N . GLY A 1 95 ? 26.763 -6.013 8.206 1.00 85.19 95 GLY A N 1
ATOM 669 C CA . GLY A 1 95 ? 26.145 -5.032 7.324 1.00 85.19 95 GLY A CA 1
ATOM 670 C C . GLY A 1 95 ? 27.145 -4.043 6.735 1.00 85.19 95 GLY A C 1
ATOM 671 O O . GLY A 1 95 ? 27.038 -3.702 5.561 1.00 85.19 95 GLY A O 1
ATOM 672 N N . CYS A 1 96 ? 28.135 -3.606 7.517 1.00 85.56 96 CYS A N 1
ATOM 673 C CA . CYS A 1 96 ? 29.226 -2.781 6.997 1.00 85.56 96 CYS A CA 1
ATOM 674 C C . CYS A 1 96 ? 30.049 -3.542 5.952 1.00 85.56 96 CYS A C 1
ATOM 676 O O . CYS A 1 96 ? 30.410 -2.966 4.930 1.00 85.56 96 CYS A O 1
ATOM 678 N N . GLN A 1 97 ? 30.308 -4.832 6.185 1.00 86.31 97 GLN A N 1
ATOM 679 C CA . GLN A 1 97 ? 31.001 -5.693 5.230 1.00 86.31 97 GLN A CA 1
ATOM 680 C C . GLN A 1 97 ? 30.215 -5.829 3.916 1.00 86.31 97 GLN A C 1
ATOM 682 O O . GLN A 1 97 ? 30.786 -5.554 2.865 1.00 86.31 97 GLN A O 1
ATOM 687 N N . ASP A 1 98 ? 28.905 -6.104 3.974 1.00 88.12 98 ASP A N 1
ATOM 688 C CA . ASP A 1 98 ? 28.041 -6.167 2.784 1.00 88.12 98 ASP A CA 1
ATOM 689 C C . ASP A 1 98 ? 28.107 -4.866 1.958 1.00 88.12 98 ASP A C 1
ATOM 691 O O . ASP A 1 98 ? 28.139 -4.889 0.727 1.00 88.12 98 ASP A O 1
ATOM 695 N N . VAL A 1 99 ? 28.125 -3.707 2.634 1.00 88.38 99 VAL A N 1
ATOM 696 C CA . VAL A 1 99 ? 28.250 -2.399 1.972 1.00 88.38 99 VAL A CA 1
ATOM 697 C C . VAL A 1 99 ? 29.622 -2.246 1.319 1.00 88.38 99 VAL A C 1
ATOM 699 O O . VAL A 1 99 ? 29.701 -1.777 0.186 1.00 88.38 99 VAL A O 1
ATOM 702 N N . ASN A 1 100 ? 30.696 -2.649 1.999 1.00 87.81 100 ASN A N 1
ATOM 703 C CA . ASN A 1 100 ? 32.046 -2.600 1.442 1.00 87.81 100 ASN A CA 1
ATOM 704 C C . ASN A 1 100 ? 32.166 -3.463 0.177 1.00 87.81 100 ASN A C 1
ATOM 706 O O . ASN A 1 100 ? 32.672 -2.981 -0.836 1.00 87.81 100 ASN A O 1
ATOM 710 N N . ASP A 1 101 ? 31.648 -4.693 0.216 1.00 88.62 101 ASP A N 1
ATOM 711 C CA . ASP A 1 101 ? 31.628 -5.605 -0.932 1.00 88.62 101 ASP A CA 1
ATOM 712 C C . ASP A 1 101 ? 30.851 -4.983 -2.109 1.00 88.62 101 ASP A C 1
ATOM 714 O O . ASP A 1 101 ? 31.347 -4.927 -3.238 1.00 88.62 101 ASP A O 1
ATOM 718 N N . ALA A 1 102 ? 29.671 -4.409 -1.843 1.00 87.94 102 ALA A N 1
ATOM 719 C CA . ALA A 1 102 ? 28.856 -3.748 -2.863 1.00 87.94 102 ALA A CA 1
ATOM 720 C C . ALA A 1 102 ? 29.551 -2.527 -3.497 1.00 87.94 102 ALA A C 1
ATOM 722 O O . ALA A 1 102 ? 29.462 -2.318 -4.712 1.00 87.94 102 ALA A O 1
ATOM 723 N N . VAL A 1 103 ? 30.261 -1.724 -2.699 1.00 86.69 103 VAL A N 1
ATOM 724 C CA . VAL A 1 103 ? 31.041 -0.575 -3.187 1.00 86.69 103 VAL A CA 1
ATOM 725 C C . VAL A 1 103 ? 32.202 -1.036 -4.064 1.00 86.69 103 VAL A C 1
ATOM 727 O O . VAL A 1 103 ? 32.428 -0.462 -5.131 1.00 86.69 103 VAL A O 1
ATOM 730 N N . ALA A 1 104 ? 32.911 -2.089 -3.655 1.00 84.81 104 ALA A N 1
ATOM 731 C CA . ALA A 1 104 ? 34.007 -2.659 -4.429 1.00 84.81 104 ALA A CA 1
ATOM 732 C C . ALA A 1 104 ? 33.531 -3.202 -5.784 1.00 84.81 104 ALA A C 1
ATOM 734 O O . ALA A 1 104 ? 34.151 -2.932 -6.814 1.00 84.81 104 ALA A O 1
ATOM 735 N N . GLU A 1 105 ? 32.391 -3.896 -5.815 1.00 84.88 105 GLU A N 1
ATOM 736 C CA . GLU A 1 105 ? 31.781 -4.343 -7.067 1.00 84.88 105 GLU A CA 1
ATOM 737 C C . GLU A 1 105 ? 31.367 -3.179 -7.977 1.00 84.88 105 GLU A C 1
ATOM 739 O O . GLU A 1 105 ? 31.588 -3.224 -9.191 1.00 84.88 105 GLU A O 1
ATOM 744 N N . ALA A 1 106 ? 30.744 -2.137 -7.416 1.00 80.69 106 ALA A N 1
ATOM 745 C CA . ALA A 1 106 ? 30.356 -0.951 -8.174 1.00 80.69 106 ALA A CA 1
ATOM 746 C C . ALA A 1 106 ? 31.582 -0.263 -8.794 1.00 80.69 106 ALA A C 1
ATOM 748 O O . ALA A 1 106 ? 31.545 0.144 -9.959 1.00 80.69 106 ALA A O 1
ATOM 749 N N . TRP A 1 107 ? 32.687 -0.207 -8.049 1.00 74.38 107 TRP A N 1
ATOM 750 C CA . TRP A 1 107 ? 33.957 0.310 -8.541 1.00 74.38 107 TRP A CA 1
ATOM 751 C C . TRP A 1 107 ? 34.528 -0.543 -9.679 1.00 74.38 107 TRP A C 1
ATOM 753 O O . TRP A 1 107 ? 34.879 -0.009 -10.732 1.00 74.38 107 TRP A O 1
ATOM 763 N N . ALA A 1 108 ? 34.557 -1.870 -9.515 1.00 73.94 108 ALA A N 1
ATOM 764 C CA . ALA A 1 108 ? 35.055 -2.805 -10.527 1.00 73.94 108 ALA A CA 1
ATOM 765 C C . ALA A 1 108 ? 34.276 -2.726 -11.854 1.00 73.94 108 ALA A C 1
ATOM 767 O O . ALA A 1 108 ? 34.850 -2.916 -12.924 1.00 73.94 108 ALA A O 1
ATOM 768 N N . ARG A 1 109 ? 32.980 -2.387 -11.802 1.00 72.00 109 ARG A N 1
ATOM 769 C CA . ARG A 1 109 ? 32.128 -2.157 -12.984 1.00 72.00 109 ARG A CA 1
ATOM 770 C C . ARG A 1 109 ? 32.329 -0.781 -13.647 1.00 72.00 109 ARG A C 1
ATOM 772 O O . ARG A 1 109 ? 31.596 -0.449 -14.575 1.00 72.00 109 ARG A O 1
ATOM 779 N N . GLY A 1 110 ? 33.314 0.008 -13.209 1.00 63.66 110 GLY A N 1
ATOM 780 C CA . GLY A 1 110 ? 33.660 1.309 -13.792 1.00 63.66 110 GLY A CA 1
ATOM 781 C C . GLY A 1 110 ? 32.963 2.512 -13.146 1.00 63.66 110 GLY A C 1
ATOM 782 O O . GLY A 1 110 ? 32.931 3.582 -13.748 1.00 63.66 110 GLY A O 1
ATOM 783 N N . GLY A 1 111 ? 32.414 2.362 -11.935 1.00 55.16 111 GLY A N 1
ATOM 784 C CA . GLY A 1 111 ? 31.645 3.387 -11.212 1.00 55.16 111 GLY A CA 1
ATOM 785 C C . GLY A 1 111 ? 32.445 4.543 -10.590 1.00 55.16 111 GLY A C 1
ATOM 786 O O . GLY A 1 111 ? 31.929 5.221 -9.703 1.00 55.16 111 GLY A O 1
ATOM 787 N N . GLY A 1 112 ? 33.679 4.791 -11.029 1.00 54.84 112 GLY A N 1
ATOM 788 C CA . GLY A 1 112 ? 34.545 5.823 -10.461 1.00 54.84 112 GLY A CA 1
ATOM 789 C C . GLY A 1 112 ? 35.576 6.358 -11.442 1.00 54.84 112 GLY A C 1
ATOM 790 O O . GLY A 1 112 ? 35.608 5.959 -12.603 1.00 54.84 112 GLY A O 1
ATOM 791 N N . ALA A 1 113 ? 36.419 7.280 -10.973 1.00 48.06 113 ALA A N 1
ATOM 792 C CA . ALA A 1 113 ? 37.405 8.058 -11.736 1.00 48.06 113 ALA A CA 1
ATOM 793 C C . ALA A 1 113 ? 38.482 7.246 -12.502 1.00 48.06 113 ALA A C 1
ATOM 795 O O . ALA A 1 113 ? 39.465 7.829 -12.948 1.00 48.06 113 ALA A O 1
ATOM 796 N N . ALA A 1 114 ? 38.294 5.939 -12.712 1.00 48.91 114 ALA A N 1
ATOM 797 C CA . ALA A 1 114 ? 39.161 5.014 -13.445 1.00 48.91 114 ALA A CA 1
ATOM 798 C C . ALA A 1 114 ? 39.529 5.464 -14.877 1.00 48.91 114 ALA A C 1
ATOM 800 O O . ALA A 1 114 ? 40.416 4.883 -15.494 1.00 48.91 114 ALA A O 1
ATOM 801 N N . TRP A 1 115 ? 38.874 6.506 -15.399 1.00 50.00 115 TRP A N 1
ATOM 802 C CA . TRP A 1 115 ? 39.092 7.064 -16.735 1.00 50.00 115 TRP A CA 1
ATOM 803 C C . TRP A 1 115 ? 39.874 8.388 -16.750 1.00 50.00 115 TRP A C 1
ATOM 805 O O . TRP A 1 115 ? 40.166 8.904 -17.827 1.00 50.00 115 TRP A O 1
ATOM 815 N N . LEU A 1 116 ? 40.213 8.960 -15.587 1.00 53.34 116 LEU A N 1
ATOM 816 C CA . LEU A 1 116 ? 41.003 10.191 -15.504 1.00 53.34 116 LEU A CA 1
ATOM 817 C C . LEU A 1 116 ? 42.508 9.864 -15.423 1.00 53.34 116 LEU A C 1
ATOM 819 O O . LEU A 1 116 ? 42.920 9.129 -14.522 1.00 53.34 116 LEU A O 1
ATOM 823 N N . PRO A 1 117 ? 43.358 10.426 -16.306 1.00 52.41 117 PRO A N 1
ATOM 824 C CA . PRO A 1 117 ? 44.810 10.318 -16.175 1.00 52.41 117 PRO A CA 1
ATOM 825 C C . PRO A 1 117 ? 45.271 10.824 -14.797 1.00 52.41 117 PRO A C 1
ATOM 827 O O . PRO A 1 117 ? 45.013 11.974 -14.444 1.00 52.41 117 PRO A O 1
ATOM 830 N N . GLY A 1 118 ? 45.931 9.967 -14.010 1.00 56.72 118 GLY A N 1
ATOM 831 C CA . GLY A 1 118 ? 46.384 10.286 -12.647 1.00 56.72 118 GLY A CA 1
ATOM 832 C C . GLY A 1 118 ? 45.388 9.971 -11.519 1.00 56.72 118 GLY A C 1
ATOM 833 O O . GLY A 1 118 ? 45.646 10.339 -10.372 1.00 56.72 118 GLY A O 1
ATOM 834 N N . ALA A 1 119 ? 44.267 9.298 -11.802 1.00 61.62 119 ALA A N 1
ATOM 835 C CA . ALA A 1 119 ? 43.361 8.805 -10.764 1.00 61.62 119 ALA A CA 1
ATOM 836 C C . ALA A 1 119 ? 43.984 7.661 -9.932 1.00 61.62 119 ALA A C 1
ATOM 838 O O . ALA A 1 119 ? 44.736 6.848 -10.480 1.00 61.62 119 ALA A O 1
ATOM 839 N N . PRO A 1 120 ? 43.670 7.558 -8.624 1.00 66.88 120 PRO A N 1
ATOM 840 C CA . PRO A 1 120 ? 44.062 6.406 -7.818 1.00 66.88 120 PRO A CA 1
ATOM 841 C C . PRO A 1 120 ? 43.458 5.108 -8.359 1.00 66.88 120 PRO A C 1
ATOM 843 O O . PRO A 1 120 ? 42.264 5.036 -8.654 1.00 66.88 120 PRO A O 1
ATOM 846 N N . ALA A 1 121 ? 44.265 4.052 -8.377 1.00 70.12 121 ALA A N 1
ATOM 847 C CA . ALA A 1 121 ? 43.780 2.689 -8.289 1.00 70.12 121 ALA A CA 1
ATOM 848 C C . ALA A 1 121 ? 43.133 2.478 -6.911 1.00 70.12 121 ALA A C 1
ATOM 850 O O . ALA A 1 121 ? 43.727 2.803 -5.879 1.00 70.12 121 ALA A O 1
ATOM 851 N N . VAL A 1 122 ? 41.916 1.933 -6.914 1.00 75.44 122 VAL A N 1
ATOM 852 C CA . VAL A 1 122 ? 41.198 1.505 -5.710 1.00 75.44 122 VAL A CA 1
ATOM 853 C C . VAL A 1 122 ? 41.248 -0.009 -5.680 1.00 75.44 122 VAL A C 1
ATOM 855 O O . VAL A 1 122 ? 40.665 -0.660 -6.546 1.00 75.44 122 VAL A O 1
ATOM 858 N N . ASN A 1 123 ? 41.949 -0.567 -4.700 1.00 78.81 123 ASN A N 1
ATOM 859 C CA . ASN A 1 123 ? 41.956 -2.006 -4.465 1.00 78.81 123 ASN A CA 1
ATOM 860 C C . ASN A 1 123 ? 41.097 -2.323 -3.249 1.00 78.81 123 ASN A C 1
ATOM 862 O O . ASN A 1 123 ? 41.043 -1.540 -2.303 1.00 78.81 123 ASN A O 1
ATOM 866 N N . TYR A 1 124 ? 40.459 -3.485 -3.266 1.00 82.81 124 TYR A N 1
ATOM 867 C CA . TYR A 1 124 ? 39.628 -3.966 -2.176 1.00 82.81 124 TYR A CA 1
ATOM 868 C C . TYR A 1 124 ? 40.079 -5.364 -1.766 1.00 82.81 124 TYR A C 1
ATOM 870 O O . TYR A 1 124 ? 40.220 -6.237 -2.623 1.00 82.81 124 TYR A O 1
ATOM 878 N N . SER A 1 125 ? 40.320 -5.570 -0.471 1.00 80.31 125 SER A N 1
ATOM 879 C CA . SER A 1 125 ? 40.731 -6.861 0.083 1.00 80.31 125 SER A CA 1
ATOM 880 C C . SER A 1 125 ? 39.663 -7.403 1.039 1.00 80.31 125 SER A C 1
ATOM 882 O O . SER A 1 125 ? 39.629 -7.009 2.210 1.00 80.31 125 SER A O 1
ATOM 884 N N . PRO A 1 126 ? 38.805 -8.341 0.584 1.00 72.31 126 PRO A N 1
ATOM 885 C CA . PRO A 1 126 ? 37.856 -9.024 1.464 1.00 72.31 126 PRO A CA 1
ATOM 886 C C . PRO A 1 126 ? 38.562 -9.805 2.584 1.00 72.31 126 PRO A C 1
ATOM 888 O O . PRO A 1 126 ? 38.088 -9.844 3.716 1.00 72.31 126 PRO A O 1
ATOM 891 N N . ALA A 1 127 ? 39.727 -10.396 2.283 1.00 66.94 127 ALA A N 1
ATOM 892 C CA . ALA A 1 127 ? 40.507 -11.215 3.215 1.00 66.94 127 ALA A CA 1
ATOM 893 C C . ALA A 1 127 ? 41.146 -10.406 4.362 1.00 66.94 127 ALA A C 1
ATOM 895 O O . ALA A 1 127 ? 41.447 -10.968 5.411 1.00 66.94 127 ALA A O 1
ATOM 896 N N . GLU A 1 128 ? 41.312 -9.093 4.187 1.00 63.38 128 GLU A N 1
ATOM 897 C CA . GLU A 1 128 ? 41.826 -8.163 5.202 1.00 63.38 128 GLU A CA 1
ATOM 898 C C . GLU A 1 128 ? 40.692 -7.341 5.838 1.00 63.38 128 GLU A C 1
ATOM 900 O O . GLU A 1 128 ? 40.816 -6.137 6.050 1.00 63.38 128 GLU A O 1
ATOM 905 N N . GLY A 1 129 ? 39.548 -7.977 6.112 1.00 64.44 129 GLY A N 1
ATOM 906 C CA . GLY A 1 129 ? 38.418 -7.331 6.791 1.00 64.44 129 GLY A CA 1
ATOM 907 C C . GLY A 1 129 ? 37.700 -6.269 5.951 1.00 64.44 129 GLY A C 1
ATOM 908 O O . GLY A 1 129 ? 37.151 -5.318 6.509 1.00 64.44 129 GLY A O 1
ATOM 909 N N . GLY A 1 130 ? 37.737 -6.400 4.620 1.00 69.56 130 GLY A N 1
ATOM 910 C CA . GLY A 1 130 ? 37.090 -5.465 3.701 1.00 69.56 130 GLY A CA 1
ATOM 911 C C . GLY A 1 130 ? 37.785 -4.103 3.637 1.00 69.56 130 GLY A C 1
ATOM 912 O O . GLY A 1 130 ? 37.126 -3.062 3.685 1.00 69.56 130 GLY A O 1
ATOM 913 N N . CYS A 1 131 ? 39.116 -4.100 3.566 1.00 80.50 131 CYS A N 1
ATOM 914 C CA . CYS A 1 131 ? 39.924 -2.885 3.499 1.00 80.50 131 CYS A CA 1
ATOM 915 C C . CYS A 1 131 ? 40.051 -2.371 2.053 1.00 80.50 131 CYS A C 1
ATOM 917 O O . CYS A 1 131 ? 40.379 -3.130 1.136 1.00 80.50 131 CYS A O 1
ATOM 919 N N . PHE A 1 132 ? 39.819 -1.074 1.852 1.00 81.94 132 PHE A N 1
ATOM 920 C CA . PHE A 1 132 ? 40.122 -0.346 0.622 1.00 81.94 132 PHE A CA 1
ATOM 921 C C . PHE A 1 132 ? 41.541 0.218 0.684 1.00 81.94 132 PHE A C 1
ATOM 923 O O . PHE A 1 132 ? 41.936 0.755 1.718 1.00 81.94 132 PHE A O 1
ATOM 930 N N . SER A 1 133 ? 42.281 0.171 -0.426 1.00 80.38 133 SER A N 1
ATOM 931 C CA . SER A 1 133 ? 43.546 0.894 -0.586 1.00 80.38 133 SER A CA 1
ATOM 932 C C . SER A 1 133 ? 43.535 1.799 -1.816 1.00 80.38 133 SER A C 1
ATOM 934 O O . SER A 1 133 ? 43.149 1.377 -2.906 1.00 80.38 133 SER A O 1
ATOM 936 N N . LEU A 1 134 ? 43.961 3.052 -1.633 1.00 78.75 134 LEU A N 1
ATOM 937 C CA . LEU A 1 134 ? 44.136 4.031 -2.708 1.00 78.75 134 LEU A CA 1
ATOM 938 C C . LEU A 1 134 ? 45.623 4.235 -2.989 1.00 78.75 134 LEU A C 1
ATOM 940 O O . LEU A 1 134 ? 46.365 4.650 -2.096 1.00 78.75 134 LEU A O 1
ATOM 944 N N . ALA A 1 135 ? 46.045 3.991 -4.229 1.00 71.69 135 ALA A N 1
ATOM 945 C CA . ALA A 1 135 ? 47.412 4.223 -4.696 1.00 71.69 135 ALA A CA 1
ATOM 946 C C . ALA A 1 135 ? 47.409 4.737 -6.140 1.00 71.69 135 ALA A C 1
ATOM 948 O O . ALA A 1 135 ? 46.522 4.399 -6.913 1.00 71.69 135 ALA A O 1
ATOM 949 N N . THR A 1 136 ? 48.388 5.540 -6.538 1.00 68.00 136 THR A N 1
ATOM 950 C CA . THR A 1 136 ? 48.608 5.852 -7.961 1.00 68.00 136 THR A CA 1
ATOM 951 C C . THR A 1 136 ? 49.146 4.619 -8.699 1.00 68.00 136 THR A C 1
ATOM 953 O O . THR A 1 136 ? 49.753 3.732 -8.097 1.00 68.00 136 THR A O 1
ATOM 956 N N . ALA A 1 137 ? 48.941 4.556 -10.017 1.00 64.62 137 ALA A N 1
ATOM 957 C CA . ALA A 1 137 ? 49.413 3.435 -10.835 1.00 64.62 137 ALA A CA 1
ATOM 958 C C . ALA A 1 137 ? 50.952 3.309 -10.882 1.00 64.62 137 ALA A C 1
ATOM 960 O O . ALA A 1 137 ? 51.473 2.216 -11.082 1.00 64.62 137 ALA A O 1
ATOM 961 N N . ASP A 1 138 ? 51.674 4.415 -10.693 1.00 63.56 138 ASP A N 1
ATOM 962 C CA . ASP A 1 138 ? 53.137 4.501 -10.692 1.00 63.56 138 ASP A CA 1
ATOM 963 C C . ASP A 1 138 ? 53.748 4.487 -9.277 1.00 63.56 138 ASP A C 1
ATOM 965 O O . ASP A 1 138 ? 54.966 4.582 -9.128 1.00 63.56 138 ASP A O 1
ATOM 969 N N . GLY A 1 139 ? 52.923 4.373 -8.228 1.00 64.19 139 GLY A N 1
ATOM 970 C CA . GLY A 1 139 ? 53.366 4.467 -6.835 1.00 64.19 139 GLY A CA 1
ATOM 971 C C . GLY A 1 139 ? 53.828 5.873 -6.423 1.00 64.19 139 GLY A C 1
ATOM 972 O O . GLY A 1 139 ? 54.357 6.042 -5.324 1.00 64.19 139 GLY A O 1
ATOM 973 N N . GLY A 1 140 ? 53.631 6.877 -7.287 1.00 64.88 140 GLY A N 1
ATOM 974 C CA . GLY A 1 140 ? 53.832 8.288 -6.984 1.00 64.88 140 GLY A CA 1
ATOM 975 C C . GLY A 1 140 ? 52.763 8.836 -6.033 1.00 64.88 140 GLY A C 1
ATOM 976 O O . GLY A 1 140 ? 51.800 8.151 -5.681 1.00 64.88 140 GLY A O 1
ATOM 977 N N . PRO A 1 141 ? 52.889 10.081 -5.573 1.00 64.50 141 PRO A N 1
ATOM 978 C CA . PRO A 1 141 ? 51.953 10.583 -4.591 1.00 64.50 141 PRO A CA 1
ATOM 979 C C . PRO A 1 141 ? 50.600 10.984 -5.197 1.00 64.50 141 PRO A C 1
ATOM 981 O O . PRO A 1 141 ? 50.514 11.482 -6.320 1.00 64.50 141 PRO A O 1
ATOM 984 N N . LEU A 1 142 ? 49.529 10.809 -4.420 1.00 66.81 142 LEU A N 1
ATOM 985 C CA . LEU A 1 142 ? 48.172 11.189 -4.822 1.00 66.81 142 LEU A CA 1
ATOM 986 C C . LEU A 1 142 ? 47.990 12.710 -4.801 1.00 66.81 142 LEU A C 1
ATOM 988 O O . LEU A 1 142 ? 48.272 13.354 -3.791 1.00 66.81 142 LEU A O 1
ATOM 992 N N . SER A 1 143 ? 47.475 13.278 -5.896 1.00 71.69 143 SER A N 1
ATOM 993 C CA . SER A 1 143 ? 47.046 14.682 -5.912 1.00 71.69 143 SER A CA 1
ATOM 994 C C . SER A 1 143 ? 45.743 14.874 -5.129 1.00 71.69 143 SER A C 1
ATOM 996 O O . SER A 1 143 ? 44.882 13.991 -5.123 1.00 71.69 143 SER A O 1
ATOM 998 N N . ASP A 1 144 ? 45.555 16.055 -4.535 1.00 69.00 144 ASP A N 1
ATOM 999 C CA . ASP A 1 144 ? 44.339 16.398 -3.780 1.00 69.00 144 ASP A CA 1
ATOM 1000 C C . ASP A 1 144 ? 43.061 16.240 -4.616 1.00 69.00 144 ASP A C 1
ATOM 1002 O O . ASP A 1 144 ? 42.042 15.749 -4.129 1.00 69.00 144 ASP A O 1
ATOM 1006 N N . ALA A 1 145 ? 43.117 16.627 -5.894 1.00 70.56 145 ALA A N 1
ATOM 1007 C CA . ALA A 1 145 ? 41.987 16.513 -6.810 1.00 70.56 145 ALA A CA 1
ATOM 1008 C C . ALA A 1 145 ? 41.633 15.046 -7.095 1.00 70.56 145 ALA A C 1
ATOM 1010 O O . ALA A 1 145 ? 40.458 14.679 -7.073 1.00 70.56 145 ALA A O 1
ATOM 1011 N N . ALA A 1 146 ? 42.644 14.200 -7.317 1.00 70.19 146 ALA A N 1
ATOM 1012 C CA . ALA A 1 146 ? 42.447 12.778 -7.575 1.00 70.19 146 ALA A CA 1
ATOM 1013 C C . ALA A 1 146 ? 41.937 12.036 -6.328 1.00 70.19 146 ALA A C 1
ATOM 1015 O O . ALA A 1 146 ? 41.047 11.192 -6.435 1.00 70.19 146 ALA A O 1
ATOM 1016 N N . LEU A 1 147 ? 42.445 12.390 -5.142 1.00 73.31 147 LEU A N 1
ATOM 1017 C CA . LEU A 1 147 ? 41.969 11.851 -3.869 1.00 73.31 147 LEU A CA 1
ATOM 1018 C C . LEU A 1 147 ? 40.516 12.260 -3.592 1.00 73.31 147 LEU A C 1
ATOM 1020 O O . LEU A 1 147 ? 39.702 11.401 -3.261 1.00 73.31 147 LEU A O 1
ATOM 1024 N N . SER A 1 148 ? 40.171 13.541 -3.769 1.00 72.81 148 SER A N 1
ATOM 1025 C CA . SER A 1 148 ? 38.794 14.024 -3.591 1.00 72.81 148 SER A CA 1
ATOM 1026 C C . SER A 1 148 ? 37.826 13.308 -4.528 1.00 72.81 148 SER A C 1
ATOM 1028 O O . SER A 1 148 ? 36.814 12.792 -4.070 1.00 72.81 148 SER A O 1
ATOM 1030 N N . ALA A 1 149 ? 38.159 13.205 -5.819 1.00 73.81 149 ALA A N 1
ATOM 1031 C CA . ALA A 1 149 ? 37.306 12.538 -6.801 1.00 73.81 149 ALA A CA 1
ATOM 1032 C C . ALA A 1 149 ? 37.076 11.051 -6.475 1.00 73.81 149 ALA A C 1
ATOM 1034 O O . ALA A 1 149 ? 35.970 10.539 -6.657 1.00 73.81 149 ALA A O 1
ATOM 1035 N N . ALA A 1 150 ? 38.102 10.355 -5.975 1.00 74.94 150 ALA A N 1
ATOM 1036 C CA . ALA A 1 150 ? 37.977 8.964 -5.554 1.00 74.94 150 ALA A CA 1
ATOM 1037 C C . ALA A 1 150 ? 37.091 8.816 -4.313 1.00 74.94 150 ALA A C 1
ATOM 1039 O O . ALA A 1 150 ? 36.192 7.979 -4.307 1.00 74.94 150 ALA A O 1
ATOM 1040 N N . LEU A 1 151 ? 37.294 9.655 -3.294 1.00 78.12 151 LEU A N 1
ATOM 1041 C CA . LEU A 1 151 ? 36.475 9.640 -2.081 1.00 78.12 151 LEU A CA 1
ATOM 1042 C C . LEU A 1 151 ? 35.014 10.011 -2.368 1.00 78.12 151 LEU A C 1
ATOM 1044 O O . LEU A 1 151 ? 34.126 9.338 -1.857 1.00 78.12 151 LEU A O 1
ATOM 1048 N N . ASP A 1 152 ? 34.753 11.003 -3.223 1.00 78.12 152 ASP A N 1
ATOM 1049 C CA . ASP A 1 152 ? 33.393 11.396 -3.621 1.00 78.12 152 ASP A CA 1
ATOM 1050 C C . ASP A 1 152 ? 32.674 10.260 -4.376 1.00 78.12 152 ASP A C 1
ATOM 1052 O O . ASP A 1 152 ? 31.477 10.021 -4.192 1.00 78.12 152 ASP A O 1
ATOM 1056 N N . SER A 1 153 ? 33.403 9.519 -5.214 1.00 78.62 153 SER A N 1
ATOM 1057 C CA . SER A 1 153 ? 32.869 8.359 -5.933 1.00 78.62 153 SER A CA 1
ATOM 1058 C C . SER A 1 153 ? 32.601 7.171 -5.000 1.00 78.62 153 SER A C 1
ATOM 1060 O O . SER A 1 153 ? 31.543 6.547 -5.101 1.00 78.62 153 SER A O 1
ATOM 1062 N N . ILE A 1 154 ? 33.493 6.908 -4.041 1.00 81.31 154 ILE A N 1
ATOM 1063 C CA . ILE A 1 154 ? 33.300 5.884 -3.005 1.00 81.31 154 ILE A CA 1
ATOM 1064 C C . ILE A 1 154 ? 32.118 6.242 -2.094 1.00 81.31 154 ILE A C 1
ATOM 1066 O O . ILE A 1 154 ? 31.269 5.390 -1.843 1.00 81.31 154 ILE A O 1
ATOM 1070 N N . GLU A 1 155 ? 32.005 7.503 -1.658 1.00 83.44 155 GLU A N 1
ATOM 1071 C CA . GLU A 1 155 ? 30.837 8.018 -0.930 1.00 83.44 155 GLU A CA 1
ATOM 1072 C C . GLU A 1 155 ? 29.557 7.788 -1.735 1.00 83.44 155 GLU A C 1
ATOM 1074 O O . GLU A 1 155 ? 28.561 7.312 -1.192 1.00 83.44 155 GLU A O 1
ATOM 1079 N N . SER A 1 156 ? 29.580 8.100 -3.034 1.00 85.31 156 SER A N 1
ATOM 1080 C CA . SER A 1 156 ? 28.423 7.911 -3.903 1.00 85.31 156 SER A CA 1
ATOM 1081 C C . SER A 1 156 ? 27.985 6.451 -3.977 1.00 85.31 156 SER A C 1
ATOM 1083 O O . SER A 1 156 ? 26.799 6.172 -3.808 1.00 85.31 156 SER A O 1
ATOM 1085 N N . ALA A 1 157 ? 28.925 5.532 -4.200 1.00 87.44 157 ALA A N 1
ATOM 1086 C CA . ALA A 1 157 ? 28.639 4.103 -4.260 1.00 87.44 157 ALA A CA 1
ATOM 1087 C C . ALA A 1 157 ? 28.133 3.570 -2.910 1.00 87.44 157 ALA A C 1
ATOM 1089 O O . ALA A 1 157 ? 27.205 2.764 -2.865 1.00 87.44 157 ALA A O 1
ATOM 1090 N N . ALA A 1 158 ? 28.700 4.053 -1.804 1.00 89.00 158 ALA A N 1
ATOM 1091 C CA . ALA A 1 158 ? 28.277 3.671 -0.465 1.00 89.00 158 ALA A CA 1
ATOM 1092 C C . ALA A 1 158 ? 26.872 4.189 -0.136 1.00 89.00 158 ALA A C 1
ATOM 1094 O O . ALA A 1 158 ? 26.086 3.465 0.471 1.00 89.00 158 ALA A O 1
ATOM 1095 N N . LEU A 1 159 ? 26.521 5.406 -0.568 1.00 91.31 159 LEU A N 1
ATOM 1096 C CA . LEU A 1 159 ? 25.153 5.920 -0.478 1.00 91.31 159 LEU A CA 1
ATOM 1097 C C . LEU A 1 159 ? 24.179 5.017 -1.236 1.00 91.31 159 LEU A C 1
ATOM 1099 O O . LEU A 1 159 ? 23.168 4.619 -0.667 1.00 91.31 159 LEU A O 1
ATOM 1103 N N . ASP A 1 160 ? 24.487 4.655 -2.483 1.00 93.12 160 ASP A N 1
ATOM 1104 C CA . ASP A 1 160 ? 23.618 3.791 -3.288 1.00 93.12 160 ASP A CA 1
ATOM 1105 C C . ASP A 1 160 ? 23.443 2.400 -2.650 1.00 93.12 160 ASP A C 1
ATOM 1107 O O . ASP A 1 160 ? 22.320 1.894 -2.552 1.00 93.12 160 ASP A O 1
ATOM 1111 N N . ALA A 1 161 ? 24.529 1.808 -2.139 1.00 93.00 161 ALA A N 1
ATOM 1112 C CA . ALA A 1 161 ? 24.494 0.535 -1.421 1.00 93.00 161 ALA A CA 1
ATOM 1113 C C . ALA A 1 161 ? 23.641 0.615 -0.142 1.00 93.00 161 ALA A C 1
ATOM 1115 O O . ALA A 1 161 ? 22.809 -0.260 0.109 1.00 93.00 161 ALA A O 1
ATOM 1116 N N . CYS A 1 162 ? 23.790 1.682 0.646 1.00 95.69 162 CYS A N 1
ATOM 1117 C CA . CYS A 1 162 ? 23.025 1.873 1.875 1.00 95.69 162 CYS A CA 1
ATOM 1118 C C . CYS A 1 162 ? 21.550 2.203 1.616 1.00 95.69 162 CYS A C 1
ATOM 1120 O O . CYS A 1 162 ? 20.698 1.704 2.346 1.00 95.69 162 CYS A O 1
ATOM 1122 N N . VAL A 1 163 ? 21.214 2.980 0.579 1.00 96.94 163 VAL A N 1
ATOM 1123 C CA . VAL A 1 163 ? 19.810 3.190 0.177 1.00 96.94 163 VAL A CA 1
ATOM 1124 C C . VAL A 1 163 ? 19.183 1.848 -0.191 1.00 96.94 163 VAL A C 1
ATOM 1126 O O . VAL A 1 163 ? 18.151 1.492 0.374 1.00 96.94 163 VAL A O 1
ATOM 1129 N N . SER A 1 164 ? 19.830 1.076 -1.071 1.00 95.81 164 SER A N 1
ATOM 1130 C CA . SER A 1 164 ? 19.370 -0.261 -1.474 1.00 95.81 164 SER A CA 1
ATOM 1131 C C . SER A 1 164 ? 19.107 -1.161 -0.262 1.00 95.81 164 SER A C 1
ATOM 1133 O O . SER A 1 164 ? 18.038 -1.760 -0.131 1.00 95.81 164 SER A O 1
ATOM 1135 N N . ARG A 1 165 ? 20.049 -1.185 0.687 1.00 94.88 165 ARG A N 1
ATOM 1136 C CA . ARG A 1 165 ? 19.919 -1.933 1.939 1.00 94.88 165 ARG A CA 1
ATOM 1137 C C . ARG A 1 165 ? 18.734 -1.458 2.784 1.00 94.88 165 ARG A C 1
ATOM 1139 O O . ARG A 1 165 ? 17.882 -2.259 3.154 1.00 94.88 165 ARG A O 1
ATOM 1146 N N . HIS A 1 166 ? 18.654 -0.167 3.089 1.00 96.25 166 HIS A N 1
ATOM 1147 C CA . HIS A 1 166 ? 17.617 0.360 3.976 1.00 96.25 166 HIS A CA 1
ATOM 1148 C C . HIS A 1 166 ? 16.210 0.200 3.388 1.00 96.25 166 HIS A C 1
ATOM 1150 O O . HIS A 1 166 ? 15.260 -0.030 4.135 1.00 96.25 166 HIS A O 1
ATOM 1156 N N . LEU A 1 167 ? 16.049 0.240 2.060 1.00 96.00 167 LEU A N 1
ATOM 1157 C CA . LEU A 1 167 ? 14.745 0.038 1.419 1.00 96.00 167 LEU A CA 1
ATOM 1158 C C . LEU A 1 167 ? 14.101 -1.324 1.738 1.00 96.00 167 LEU A C 1
ATOM 1160 O O . LEU A 1 167 ? 12.878 -1.431 1.614 1.00 96.00 167 LEU A O 1
ATOM 1164 N N . VAL A 1 168 ? 14.870 -2.321 2.195 1.00 94.12 168 VAL A N 1
ATOM 1165 C CA . VAL A 1 168 ? 14.373 -3.656 2.586 1.00 94.12 168 VAL A CA 1
ATOM 1166 C C . VAL A 1 168 ? 14.358 -3.899 4.100 1.00 94.12 168 VAL A C 1
ATOM 1168 O O . VAL A 1 168 ? 14.011 -4.992 4.539 1.00 94.12 168 VAL A O 1
ATOM 1171 N N . GLU A 1 169 ? 14.693 -2.891 4.905 1.00 92.94 169 GLU A N 1
ATOM 1172 C CA . GLU A 1 169 ? 14.673 -2.955 6.370 1.00 92.94 169 GLU A CA 1
ATOM 1173 C C . GLU A 1 169 ? 13.377 -2.351 6.952 1.00 92.94 169 GLU A C 1
ATOM 1175 O O . GLU A 1 169 ? 12.667 -1.575 6.297 1.00 92.94 169 GLU A O 1
ATOM 1180 N N . GLY A 1 170 ? 13.066 -2.699 8.206 1.00 91.75 170 GLY A N 1
ATOM 1181 C CA . GLY A 1 170 ? 11.963 -2.100 8.967 1.00 91.75 170 GLY A CA 1
ATOM 1182 C C . GLY A 1 170 ? 10.572 -2.390 8.397 1.00 91.75 170 GLY A C 1
ATOM 1183 O O . GLY A 1 170 ? 9.710 -1.509 8.378 1.00 91.75 170 GLY A O 1
ATOM 1184 N N . GLY A 1 171 ? 10.379 -3.603 7.883 1.00 92.25 171 GLY A N 1
ATOM 1185 C CA . GLY A 1 171 ? 9.100 -4.180 7.473 1.00 92.25 171 GLY A CA 1
ATOM 1186 C C . GLY A 1 171 ? 9.105 -5.683 7.754 1.00 92.25 171 GLY A C 1
ATOM 1187 O O . GLY A 1 171 ? 9.989 -6.173 8.451 1.00 92.25 171 GLY A O 1
ATOM 1188 N N . ASP A 1 172 ? 8.130 -6.416 7.223 1.00 93.00 172 ASP A N 1
ATOM 1189 C CA . ASP A 1 172 ? 8.014 -7.855 7.479 1.00 93.00 172 ASP A CA 1
ATOM 1190 C C . ASP A 1 172 ? 8.735 -8.731 6.434 1.00 93.00 172 ASP A C 1
ATOM 1192 O O . ASP A 1 172 ? 9.467 -8.260 5.557 1.00 93.00 172 ASP A O 1
ATOM 1196 N N . ASP A 1 173 ? 8.482 -10.039 6.499 1.00 91.25 173 ASP A N 1
ATOM 1197 C CA . ASP A 1 173 ? 9.087 -11.053 5.641 1.00 91.25 173 ASP A CA 1
ATOM 1198 C C . ASP A 1 173 ? 8.844 -10.882 4.131 1.00 91.25 173 ASP A C 1
ATOM 1200 O O . ASP A 1 173 ? 9.508 -11.541 3.323 1.00 91.25 173 ASP A O 1
ATOM 1204 N N . ARG A 1 174 ? 7.927 -10.001 3.719 1.00 92.75 174 ARG A N 1
ATOM 1205 C CA . ARG A 1 174 ? 7.686 -9.667 2.313 1.00 92.75 174 ARG A CA 1
ATOM 1206 C C . ARG A 1 174 ? 8.742 -8.710 1.755 1.00 92.75 174 ARG A C 1
ATOM 1208 O O . ARG A 1 174 ? 8.844 -8.645 0.530 1.00 92.75 174 ARG A O 1
ATOM 1215 N N . LEU A 1 175 ? 9.520 -8.014 2.593 1.00 93.12 175 LEU A N 1
ATOM 1216 C CA . LEU A 1 175 ? 10.698 -7.239 2.165 1.00 93.12 175 LEU A CA 1
ATOM 1217 C C . LEU A 1 175 ? 11.956 -8.093 1.998 1.00 93.12 175 LEU A C 1
ATOM 1219 O O . LEU A 1 175 ? 12.848 -7.696 1.250 1.00 93.12 175 LEU A O 1
ATOM 1223 N N . HIS A 1 176 ? 12.026 -9.258 2.648 1.00 92.88 176 HIS A N 1
ATOM 1224 C CA . HIS A 1 176 ? 13.189 -10.134 2.543 1.00 92.88 176 HIS A CA 1
ATOM 1225 C C . HIS A 1 176 ? 13.462 -10.522 1.091 1.00 92.88 176 HIS A C 1
ATOM 1227 O O . HIS A 1 176 ? 12.552 -10.876 0.333 1.00 92.88 176 HIS A O 1
ATOM 1233 N N . LEU A 1 177 ? 14.740 -10.480 0.724 1.00 93.81 177 LEU A N 1
ATOM 1234 C CA . LEU A 1 177 ? 15.178 -10.752 -0.634 1.00 93.81 177 LEU A CA 1
ATOM 1235 C C . LEU A 1 177 ? 15.454 -12.242 -0.836 1.00 93.81 177 LEU A C 1
ATOM 1237 O O . LEU A 1 177 ? 16.091 -12.897 -0.013 1.00 93.81 177 LEU A O 1
ATOM 1241 N N . ALA A 1 178 ? 15.021 -12.753 -1.982 1.00 93.69 178 ALA A N 1
ATOM 1242 C CA . ALA A 1 178 ? 15.439 -14.023 -2.548 1.00 93.69 178 ALA A CA 1
ATOM 1243 C C . ALA A 1 178 ? 15.911 -13.751 -3.981 1.00 93.69 178 ALA A C 1
ATOM 1245 O O . ALA A 1 178 ? 15.167 -13.188 -4.780 1.00 93.69 178 ALA A O 1
ATOM 1246 N N . ASN A 1 179 ? 17.153 -14.120 -4.307 1.00 89.62 179 ASN A N 1
ATOM 1247 C CA . ASN A 1 179 ? 17.771 -13.835 -5.612 1.00 89.62 179 ASN A CA 1
ATOM 1248 C C . ASN A 1 179 ? 17.729 -12.338 -5.995 1.00 89.62 179 ASN A C 1
ATOM 1250 O O . ASN A 1 179 ? 17.426 -11.989 -7.132 1.00 89.62 179 ASN A O 1
ATOM 1254 N N . GLY A 1 180 ? 17.988 -11.447 -5.030 1.00 91.44 180 GLY A N 1
ATOM 1255 C CA . GLY A 1 180 ? 18.061 -9.995 -5.256 1.00 91.44 180 GLY A CA 1
ATOM 1256 C C . GLY A 1 180 ? 16.715 -9.264 -5.357 1.00 91.44 180 GLY A C 1
ATOM 1257 O O . GLY A 1 180 ? 16.704 -8.044 -5.501 1.00 91.44 180 GLY A O 1
ATOM 1258 N N . VAL A 1 181 ? 15.585 -9.969 -5.243 1.00 93.69 181 VAL A N 1
ATOM 1259 C CA . VAL A 1 181 ? 14.238 -9.376 -5.293 1.00 93.69 181 VAL A CA 1
ATOM 1260 C C . VAL A 1 181 ? 13.382 -9.801 -4.106 1.00 93.69 181 VAL A C 1
ATOM 1262 O O . VAL A 1 181 ? 13.579 -10.867 -3.529 1.00 93.69 181 VAL A O 1
ATOM 1265 N N . ASN A 1 182 ? 12.413 -8.969 -3.734 1.00 94.00 182 ASN A N 1
ATOM 1266 C CA . ASN A 1 182 ? 11.472 -9.274 -2.656 1.00 94.00 182 ASN A CA 1
ATOM 1267 C C . ASN A 1 182 ? 10.321 -10.196 -3.125 1.00 94.00 182 ASN A C 1
ATOM 1269 O O . ASN A 1 182 ? 10.265 -10.603 -4.288 1.00 94.00 182 ASN A O 1
ATOM 1273 N N . ARG A 1 183 ? 9.341 -10.498 -2.255 1.00 91.69 183 ARG A N 1
ATOM 1274 C CA . ARG A 1 183 ? 8.178 -11.354 -2.612 1.00 91.69 183 ARG A CA 1
ATOM 1275 C C . ARG A 1 183 ? 7.277 -10.786 -3.716 1.00 91.69 183 ARG A C 1
ATOM 1277 O O . ARG A 1 183 ? 6.413 -11.496 -4.231 1.00 91.69 183 ARG A O 1
ATOM 1284 N N . TYR A 1 184 ? 7.458 -9.518 -4.070 1.00 91.75 184 TYR A N 1
ATOM 1285 C CA . TYR A 1 184 ? 6.775 -8.849 -5.175 1.00 91.75 184 TYR A CA 1
ATOM 1286 C C . TYR A 1 184 ? 7.626 -8.793 -6.450 1.00 91.75 184 TYR A C 1
ATOM 1288 O O . TYR A 1 184 ? 7.242 -8.100 -7.391 1.00 91.75 184 TYR A O 1
ATOM 1296 N N . PHE A 1 185 ? 8.773 -9.481 -6.474 1.00 93.69 185 PHE A N 1
ATOM 1297 C CA . PHE A 1 185 ? 9.777 -9.446 -7.541 1.00 93.69 185 PHE A CA 1
ATOM 1298 C C . PHE A 1 185 ? 10.379 -8.053 -7.788 1.00 93.69 185 PHE A C 1
ATOM 1300 O O . PHE A 1 185 ? 10.938 -7.788 -8.847 1.00 93.69 185 PHE A O 1
ATOM 1307 N N . CYS A 1 186 ? 10.276 -7.145 -6.814 1.00 93.19 186 CYS A N 1
ATOM 1308 C CA . CYS A 1 186 ? 10.909 -5.833 -6.892 1.00 93.19 186 CYS A CA 1
ATOM 1309 C C . CYS A 1 186 ? 12.318 -5.917 -6.300 1.00 93.19 186 CYS A C 1
ATOM 1311 O O . CYS A 1 186 ? 12.483 -6.339 -5.152 1.00 93.19 186 CYS A O 1
ATOM 1313 N N . ALA A 1 187 ? 13.316 -5.491 -7.070 1.00 92.75 187 ALA A N 1
ATOM 1314 C CA . ALA A 1 187 ? 14.647 -5.216 -6.546 1.00 92.75 187 ALA A CA 1
ATOM 1315 C C . ALA A 1 187 ? 14.630 -3.889 -5.763 1.00 92.75 187 ALA A C 1
ATOM 1317 O O . ALA A 1 187 ? 13.859 -2.987 -6.111 1.00 92.75 187 ALA A O 1
ATOM 1318 N N . PRO A 1 188 ? 15.477 -3.724 -4.736 1.00 93.50 188 PRO A N 1
ATOM 1319 C CA . PRO A 1 188 ? 15.559 -2.485 -3.966 1.00 93.50 188 PRO A CA 1
ATOM 1320 C C . PRO A 1 188 ? 16.399 -1.405 -4.663 1.00 93.50 188 PRO A C 1
ATOM 1322 O O . PRO A 1 188 ? 17.116 -0.656 -4.019 1.00 93.50 188 PRO A O 1
ATOM 1325 N N . VAL A 1 189 ? 16.320 -1.324 -5.990 1.00 93.06 189 VAL A N 1
ATOM 1326 C CA . VAL A 1 189 ? 17.030 -0.357 -6.835 1.00 93.06 189 VAL A CA 1
ATOM 1327 C C . VAL A 1 189 ? 16.117 0.091 -7.970 1.00 93.06 189 VAL A C 1
ATOM 1329 O O . VAL A 1 189 ? 15.115 -0.568 -8.264 1.00 93.06 189 VAL A O 1
ATOM 1332 N N . SER A 1 190 ? 16.448 1.214 -8.611 1.00 90.12 190 SER A N 1
ATOM 1333 C CA . SER A 1 190 ? 15.714 1.640 -9.808 1.00 90.12 190 SER A CA 1
ATOM 1334 C C . SER A 1 190 ? 15.849 0.572 -10.903 1.00 90.12 190 SER A C 1
ATOM 1336 O O . SER A 1 190 ? 16.963 0.102 -11.147 1.00 90.12 190 SER A O 1
ATOM 1338 N N . PRO A 1 191 ? 14.749 0.159 -11.554 1.00 90.25 191 PRO A N 1
ATOM 1339 C CA . PRO A 1 191 ? 14.806 -0.885 -12.564 1.00 90.25 191 PRO A CA 1
ATOM 1340 C C . PRO A 1 191 ? 15.480 -0.373 -13.850 1.00 90.25 191 PRO A C 1
ATOM 1342 O O . PRO A 1 191 ? 15.471 0.836 -14.106 1.00 90.25 191 PRO A O 1
ATOM 1345 N N . PRO A 1 192 ? 16.017 -1.277 -14.690 1.00 89.25 192 PRO A N 1
ATOM 1346 C CA . PRO A 1 192 ? 16.468 -0.942 -16.038 1.00 89.25 192 PRO A CA 1
ATOM 1347 C C . PRO A 1 192 ? 15.389 -0.226 -16.867 1.00 89.25 192 PRO A C 1
ATOM 1349 O O . PRO A 1 192 ? 14.193 -0.471 -16.699 1.00 89.25 192 PRO A O 1
ATOM 1352 N N . MET A 1 193 ? 15.814 0.644 -17.788 1.00 85.88 193 MET A N 1
ATOM 1353 C CA . MET A 1 193 ? 14.917 1.509 -18.574 1.00 85.88 193 MET A CA 1
ATOM 1354 C C . MET A 1 193 ? 13.933 0.751 -19.477 1.00 85.88 193 MET A C 1
ATOM 1356 O O . MET A 1 193 ? 12.878 1.284 -19.815 1.00 85.88 193 MET A O 1
ATOM 1360 N N . ASP A 1 194 ? 14.269 -0.474 -19.868 1.00 90.69 194 ASP A N 1
ATOM 1361 C CA . ASP A 1 194 ? 13.455 -1.368 -20.694 1.00 90.69 194 ASP A CA 1
ATOM 1362 C C . ASP A 1 194 ? 12.433 -2.189 -19.884 1.00 90.69 194 ASP A C 1
ATOM 1364 O O . ASP A 1 194 ? 11.581 -2.866 -20.463 1.00 90.69 194 ASP A O 1
ATOM 1368 N N . THR A 1 195 ? 12.456 -2.106 -18.549 1.00 95.62 195 THR A N 1
ATOM 1369 C CA . THR A 1 195 ? 11.470 -2.776 -17.694 1.00 95.62 195 THR A CA 1
ATOM 1370 C C . THR A 1 195 ? 10.105 -2.089 -17.792 1.00 95.62 195 THR A C 1
ATOM 1372 O O . THR A 1 195 ? 9.949 -0.907 -17.477 1.00 95.62 195 THR A O 1
ATOM 1375 N N . ILE A 1 196 ? 9.064 -2.846 -18.147 1.00 97.38 196 ILE A N 1
ATOM 1376 C CA . ILE A 1 196 ? 7.698 -2.324 -18.256 1.00 97.38 196 ILE A CA 1
ATOM 1377 C C . ILE A 1 196 ? 6.988 -2.436 -16.902 1.00 97.38 196 ILE A C 1
ATOM 1379 O O . ILE A 1 196 ? 6.694 -3.530 -16.419 1.00 97.38 196 ILE A O 1
ATOM 1383 N N . LEU A 1 197 ? 6.665 -1.293 -16.290 1.00 96.88 197 LEU A N 1
ATOM 1384 C CA . LEU A 1 197 ? 6.039 -1.219 -14.965 1.00 96.88 197 LEU A CA 1
ATOM 1385 C C . LEU A 1 197 ? 4.525 -0.967 -15.048 1.00 96.88 197 LEU A C 1
ATOM 1387 O O . LEU A 1 197 ? 4.093 0.114 -15.444 1.00 96.88 197 LEU A O 1
ATOM 1391 N N . ARG A 1 198 ? 3.715 -1.943 -14.623 1.00 97.31 198 ARG A N 1
ATOM 1392 C CA . ARG A 1 198 ? 2.241 -1.889 -14.473 1.00 97.31 198 ARG A CA 1
ATOM 1393 C C . ARG A 1 198 ? 1.755 -2.513 -13.150 1.00 97.31 198 ARG A C 1
ATOM 1395 O O . ARG A 1 198 ? 0.574 -2.822 -12.992 1.00 97.31 198 ARG A O 1
ATOM 1402 N N . GLY A 1 199 ? 2.666 -2.697 -12.189 1.00 95.00 199 GLY A N 1
ATOM 1403 C CA . GLY A 1 199 ? 2.444 -3.365 -10.897 1.00 95.00 199 GLY A CA 1
ATOM 1404 C C . GLY A 1 199 ? 1.965 -2.470 -9.749 1.00 95.00 199 GLY A C 1
ATOM 1405 O O . GLY A 1 199 ? 1.779 -2.963 -8.635 1.00 95.00 199 GLY A O 1
ATOM 1406 N N . ALA A 1 200 ? 1.702 -1.185 -10.015 1.00 94.19 200 ALA A N 1
ATOM 1407 C CA . ALA A 1 200 ? 1.400 -0.117 -9.050 1.00 94.19 200 ALA A CA 1
ATOM 1408 C C . ALA A 1 200 ? 0.079 -0.276 -8.258 1.00 94.19 200 ALA A C 1
ATOM 1410 O O . ALA A 1 200 ? -0.504 0.679 -7.761 1.00 94.19 200 ALA A O 1
ATOM 1411 N N . CYS A 1 201 ? -0.444 -1.488 -8.140 1.00 91.94 201 CYS A N 1
ATOM 1412 C CA . CYS A 1 201 ? -1.577 -1.862 -7.297 1.00 91.94 201 CYS A CA 1
ATOM 1413 C C . CYS A 1 201 ? -1.205 -2.934 -6.251 1.00 91.94 201 CYS A C 1
ATOM 1415 O O . CYS A 1 201 ? -2.083 -3.419 -5.528 1.00 91.94 201 CYS A O 1
ATOM 1417 N N . THR A 1 202 ? 0.084 -3.292 -6.185 1.00 89.19 202 THR A N 1
ATOM 1418 C CA . THR A 1 202 ? 0.688 -4.233 -5.233 1.00 89.19 202 THR A CA 1
ATOM 1419 C C . THR A 1 202 ? 1.960 -3.629 -4.621 1.00 89.19 202 THR A C 1
ATOM 1421 O O . THR A 1 202 ? 1.979 -3.356 -3.424 1.00 89.19 202 THR A O 1
ATOM 1424 N N . CYS A 1 203 ? 2.998 -3.410 -5.434 1.00 90.56 203 CYS A N 1
ATOM 1425 C CA . CYS A 1 203 ? 4.309 -2.882 -5.038 1.00 90.56 203 CYS A CA 1
ATOM 1426 C C . CYS A 1 203 ? 5.024 -2.346 -6.290 1.00 90.56 203 CYS A C 1
ATOM 1428 O O . CYS A 1 203 ? 4.734 -2.806 -7.396 1.00 90.56 203 CYS A O 1
ATOM 1430 N N . SER A 1 204 ? 5.956 -1.407 -6.123 1.00 92.69 204 SER A N 1
ATOM 1431 C CA . SER A 1 204 ? 6.836 -0.917 -7.194 1.00 92.69 204 SER A CA 1
ATOM 1432 C C . SER A 1 204 ? 8.292 -0.888 -6.714 1.00 92.69 204 SER A C 1
ATOM 1434 O O . SER A 1 204 ? 8.512 -0.762 -5.509 1.00 92.69 204 SER A O 1
ATOM 1436 N N . PRO A 1 205 ? 9.294 -1.015 -7.601 1.00 93.75 205 PRO A N 1
ATOM 1437 C CA . PRO A 1 205 ? 10.657 -0.594 -7.282 1.00 93.75 205 PRO A CA 1
ATOM 1438 C C . PRO A 1 205 ? 10.717 0.944 -7.156 1.00 93.75 205 PRO A C 1
ATOM 1440 O O . PRO A 1 205 ? 9.804 1.619 -7.644 1.00 93.75 205 PRO A O 1
ATOM 1443 N N . PRO A 1 206 ? 11.756 1.521 -6.523 1.00 94.81 206 PRO A N 1
ATOM 1444 C CA . PRO A 1 206 ? 11.911 2.973 -6.475 1.00 94.81 206 PRO A CA 1
ATOM 1445 C C . PRO A 1 206 ? 11.989 3.558 -7.892 1.00 94.81 206 PRO A C 1
ATOM 1447 O O . PRO A 1 206 ? 12.658 3.015 -8.771 1.00 94.81 206 PRO A O 1
ATOM 1450 N N . THR A 1 207 ? 11.304 4.678 -8.118 1.00 95.50 207 THR A N 1
ATOM 1451 C CA . THR A 1 207 ? 11.462 5.454 -9.355 1.00 95.50 207 THR A CA 1
ATOM 1452 C C . THR A 1 207 ? 12.822 6.163 -9.358 1.00 95.50 207 THR A C 1
ATOM 1454 O O . THR A 1 207 ? 13.372 6.405 -8.282 1.00 95.50 207 THR A O 1
ATOM 1457 N N . PRO A 1 208 ? 13.356 6.593 -10.518 1.00 94.94 208 PRO A N 1
ATOM 1458 C CA . PRO A 1 208 ? 14.599 7.367 -10.548 1.00 94.94 208 PRO A CA 1
ATOM 1459 C C . PRO A 1 208 ? 14.547 8.650 -9.700 1.00 94.94 208 PRO A C 1
ATOM 1461 O O . PRO A 1 208 ? 15.512 8.982 -9.013 1.00 94.94 208 PRO A O 1
ATOM 1464 N N . ALA A 1 209 ? 13.408 9.355 -9.705 1.00 96.06 209 ALA A N 1
ATOM 1465 C CA . ALA A 1 209 ? 13.216 10.555 -8.891 1.00 96.06 209 ALA A CA 1
ATOM 1466 C C . ALA A 1 209 ? 13.158 10.220 -7.394 1.00 96.06 209 ALA A C 1
ATOM 1468 O O . ALA A 1 209 ? 13.831 10.871 -6.596 1.00 96.06 209 ALA A O 1
ATOM 1469 N N . GLY A 1 210 ? 12.411 9.176 -7.021 1.00 97.12 210 GLY A N 1
ATOM 1470 C CA . GLY A 1 210 ? 12.335 8.714 -5.640 1.00 97.12 210 GLY A CA 1
ATOM 1471 C C . GLY A 1 210 ? 13.683 8.218 -5.113 1.00 97.12 210 GLY A C 1
ATOM 1472 O O . GLY A 1 210 ? 14.084 8.600 -4.020 1.00 97.12 210 GLY A O 1
ATOM 1473 N N . TRP A 1 211 ? 14.429 7.452 -5.916 1.00 97.00 211 TRP A N 1
ATOM 1474 C CA . TRP A 1 211 ? 15.788 7.003 -5.597 1.00 97.00 211 TRP A CA 1
ATOM 1475 C C . TRP A 1 211 ? 16.717 8.178 -5.306 1.00 97.00 211 TRP A C 1
ATOM 1477 O O . TRP A 1 211 ? 17.405 8.195 -4.287 1.00 97.00 211 TRP A O 1
ATOM 1487 N N . HIS A 1 212 ? 16.712 9.189 -6.180 1.00 97.06 212 HIS A N 1
ATOM 1488 C CA . HIS A 1 212 ? 17.531 10.381 -5.998 1.00 97.06 212 HIS A CA 1
ATOM 1489 C C . HIS A 1 212 ? 17.175 11.133 -4.707 1.00 97.06 212 HIS A C 1
ATOM 1491 O O . HIS A 1 212 ? 18.075 11.540 -3.972 1.00 97.06 212 HIS A O 1
ATOM 1497 N N . ALA A 1 213 ? 15.881 11.276 -4.408 1.00 98.25 213 ALA A N 1
ATOM 1498 C CA . ALA A 1 213 ? 15.413 11.931 -3.190 1.00 98.25 213 ALA A CA 1
ATOM 1499 C C . ALA A 1 213 ? 15.801 11.145 -1.925 1.00 98.25 213 ALA A C 1
ATOM 1501 O O . ALA A 1 213 ? 16.377 11.720 -1.003 1.00 98.25 213 ALA A O 1
ATOM 1502 N N . ALA A 1 214 ? 15.600 9.823 -1.913 1.00 98.19 214 ALA A N 1
ATOM 1503 C CA . ALA A 1 214 ? 16.021 8.953 -0.815 1.00 98.19 214 ALA A CA 1
ATOM 1504 C C . ALA A 1 214 ? 17.542 9.000 -0.588 1.00 98.19 214 ALA A C 1
ATOM 1506 O O . ALA A 1 214 ? 17.999 9.100 0.550 1.00 98.19 214 ALA A O 1
ATOM 1507 N N . ARG A 1 215 ? 18.338 8.999 -1.663 1.00 97.38 215 ARG A N 1
ATOM 1508 C CA . ARG A 1 215 ? 19.797 9.167 -1.594 1.00 97.38 215 ARG A CA 1
ATOM 1509 C C . ARG A 1 215 ? 20.190 10.524 -1.007 1.00 97.38 215 ARG A C 1
ATOM 1511 O O . ARG A 1 215 ? 21.123 10.599 -0.210 1.00 97.38 215 ARG A O 1
ATOM 1518 N N . GLY A 1 216 ? 19.486 11.588 -1.394 1.00 97.38 216 GLY A N 1
ATOM 1519 C CA . GLY A 1 216 ? 19.655 12.926 -0.830 1.00 97.38 216 GLY A CA 1
ATOM 1520 C C . GLY A 1 216 ? 19.389 12.950 0.673 1.00 97.38 216 GLY A C 1
ATOM 1521 O O . GLY A 1 216 ? 20.255 13.381 1.430 1.00 97.38 216 GLY A O 1
ATOM 1522 N N . LEU A 1 217 ? 18.252 12.396 1.099 1.00 98.38 217 LEU A N 1
ATOM 1523 C CA . LEU A 1 217 ? 17.866 12.327 2.506 1.00 98.38 217 LEU A CA 1
ATOM 1524 C C . LEU A 1 217 ? 18.842 11.492 3.343 1.00 98.38 217 LEU A C 1
ATOM 1526 O O . LEU A 1 217 ? 19.224 11.907 4.434 1.00 98.38 217 LEU A O 1
ATOM 1530 N N . LEU A 1 218 ? 19.294 10.339 2.838 1.00 97.50 218 LEU A N 1
ATOM 1531 C CA . LEU A 1 218 ? 20.272 9.514 3.549 1.00 97.50 218 LEU A CA 1
ATOM 1532 C C . LEU A 1 218 ? 21.594 10.261 3.761 1.00 97.50 218 LEU A C 1
ATOM 1534 O O . LEU A 1 218 ? 22.159 10.225 4.852 1.00 97.50 218 LEU A O 1
ATOM 1538 N N . ARG A 1 219 ? 22.064 10.976 2.736 1.00 95.62 219 ARG A N 1
ATOM 1539 C CA . ARG A 1 219 ? 23.255 11.819 2.849 1.00 95.62 219 ARG A CA 1
ATOM 1540 C C . ARG A 1 219 ? 23.058 12.923 3.888 1.00 95.62 219 ARG A C 1
ATOM 1542 O O . ARG A 1 219 ? 23.960 13.135 4.688 1.00 95.62 219 ARG A O 1
ATOM 1549 N N . ASP A 1 220 ? 21.897 13.576 3.910 1.00 95.25 220 ASP A N 1
ATOM 1550 C CA . ASP A 1 220 ? 21.599 14.636 4.879 1.00 95.25 220 ASP A CA 1
ATOM 1551 C C . ASP A 1 220 ? 21.556 14.104 6.324 1.00 95.25 220 ASP A C 1
ATOM 1553 O O . ASP A 1 220 ? 22.000 14.793 7.246 1.00 95.25 220 ASP A O 1
ATOM 1557 N N . LEU A 1 221 ? 21.094 12.862 6.523 1.00 93.50 221 LEU A N 1
ATOM 1558 C CA . LEU A 1 221 ? 21.188 12.158 7.807 1.00 93.50 221 LEU A CA 1
ATOM 1559 C C . LEU A 1 221 ? 22.648 11.874 8.187 1.00 93.50 221 LEU A C 1
ATOM 1561 O O . LEU A 1 221 ? 23.036 12.086 9.335 1.00 93.50 221 LEU A O 1
ATOM 1565 N N . TRP A 1 222 ? 23.475 11.417 7.242 1.00 91.94 222 TRP A N 1
ATOM 1566 C CA . TRP A 1 222 ? 24.887 11.121 7.506 1.00 91.94 222 TRP A CA 1
ATOM 1567 C C . TRP A 1 222 ? 25.717 12.369 7.822 1.00 91.94 222 TRP A C 1
ATOM 1569 O O . TRP A 1 222 ? 26.632 12.308 8.641 1.00 91.94 222 TRP A O 1
ATOM 1579 N N . THR A 1 223 ? 25.410 13.506 7.195 1.00 88.00 223 THR A N 1
ATOM 1580 C CA . THR A 1 223 ? 26.101 14.781 7.444 1.00 88.00 223 THR A CA 1
ATOM 1581 C C . THR A 1 223 ? 25.535 15.552 8.635 1.00 88.00 223 THR A C 1
ATOM 1583 O O . THR A 1 223 ? 26.099 16.581 9.011 1.00 88.00 223 THR A O 1
ATOM 1586 N N . GLY A 1 224 ? 24.428 15.088 9.226 1.00 90.81 224 GLY A N 1
ATOM 1587 C CA . GLY A 1 224 ? 23.718 15.792 10.294 1.00 90.81 224 GLY A CA 1
ATOM 1588 C C . GLY A 1 224 ? 23.041 17.085 9.830 1.00 90.81 224 GLY A C 1
ATOM 1589 O O . GLY A 1 224 ? 22.752 17.948 10.656 1.00 90.81 224 GLY A O 1
ATOM 1590 N N . CYS A 1 225 ? 22.801 17.240 8.522 1.00 94.12 225 CYS A N 1
ATOM 1591 C CA . CYS A 1 225 ? 21.995 18.336 7.976 1.00 94.12 225 CYS A CA 1
ATOM 1592 C C . CYS A 1 225 ? 20.528 18.228 8.410 1.00 94.12 225 CYS A C 1
ATOM 1594 O O . CYS A 1 225 ? 19.837 19.241 8.487 1.00 94.12 225 CYS A O 1
ATOM 1596 N N . THR A 1 226 ? 20.072 17.011 8.706 1.00 96.19 226 THR A N 1
ATOM 1597 C CA . THR A 1 226 ? 18.799 16.744 9.369 1.00 96.19 226 THR A CA 1
ATOM 1598 C C . THR A 1 226 ? 18.942 15.558 10.317 1.00 96.19 226 THR A C 1
ATOM 1600 O O . THR A 1 226 ? 19.792 14.685 10.127 1.00 96.19 226 THR A O 1
ATOM 1603 N N . THR A 1 227 ? 18.113 15.521 11.352 1.00 96.19 227 THR A N 1
ATOM 1604 C CA . THR A 1 227 ? 17.956 14.360 12.230 1.00 96.19 227 THR A CA 1
ATOM 1605 C C . THR A 1 227 ? 16.833 13.443 11.742 1.00 96.19 227 THR A C 1
ATOM 1607 O O . THR A 1 227 ? 15.947 13.852 10.991 1.00 96.19 227 THR A O 1
ATOM 1610 N N . PHE A 1 228 ? 16.823 12.192 12.212 1.00 95.94 228 PHE A N 1
ATOM 1611 C CA . PHE A 1 228 ? 15.741 11.255 11.897 1.00 95.94 228 PHE A CA 1
ATOM 1612 C C . PHE A 1 228 ? 14.361 11.781 12.327 1.00 95.94 228 PHE A C 1
ATOM 1614 O O . PHE A 1 228 ? 13.402 11.678 11.565 1.00 95.94 228 PHE A O 1
ATOM 1621 N N . GLU A 1 229 ? 14.256 12.387 13.515 1.00 95.62 229 GLU A N 1
ATOM 1622 C CA . GLU A 1 229 ? 12.986 12.942 14.004 1.00 95.62 229 GLU A CA 1
ATOM 1623 C C . GLU A 1 229 ? 12.517 14.118 13.136 1.00 95.62 229 GLU A C 1
ATOM 1625 O O . GLU A 1 229 ? 11.358 14.141 12.728 1.00 95.62 229 GLU A O 1
ATOM 1630 N N . GLU A 1 230 ? 13.404 15.057 12.788 1.00 97.38 230 GLU A N 1
ATOM 1631 C CA . GLU A 1 230 ? 13.066 16.190 11.910 1.00 97.38 230 GLU A CA 1
ATOM 1632 C C . GLU A 1 230 ? 12.579 15.723 10.537 1.00 97.38 230 GLU A C 1
ATOM 1634 O O . GLU A 1 230 ? 11.547 16.195 10.054 1.00 97.38 230 GLU A O 1
ATOM 1639 N N . ALA A 1 231 ? 13.277 14.761 9.929 1.00 98.06 231 ALA A N 1
ATOM 1640 C CA . ALA A 1 231 ? 12.883 14.185 8.651 1.00 98.06 231 ALA A CA 1
ATOM 1641 C C . ALA A 1 231 ? 11.524 13.468 8.744 1.00 98.06 231 ALA A C 1
ATOM 1643 O O . ALA A 1 231 ? 10.667 13.627 7.874 1.00 98.06 231 ALA A O 1
ATOM 1644 N N . THR A 1 232 ? 11.273 12.743 9.836 1.00 97.44 232 THR A N 1
ATOM 1645 C CA . THR A 1 232 ? 9.995 12.052 10.054 1.00 97.44 232 THR A CA 1
ATOM 1646 C C . THR A 1 232 ? 8.842 13.041 10.283 1.00 97.44 232 THR A C 1
ATOM 1648 O O . THR A 1 232 ? 7.742 12.865 9.752 1.00 97.44 232 THR A O 1
ATOM 1651 N N . VAL A 1 233 ? 9.086 14.143 11.001 1.00 97.38 233 VAL A N 1
ATOM 1652 C CA . VAL A 1 233 ? 8.139 15.265 11.124 1.00 97.38 233 VAL A CA 1
ATOM 1653 C C . VAL A 1 233 ? 7.876 15.916 9.763 1.00 97.38 233 VAL A C 1
ATOM 1655 O O . VAL A 1 233 ? 6.724 16.225 9.448 1.00 97.38 233 VAL A O 1
ATOM 1658 N N . ALA A 1 234 ? 8.904 16.083 8.927 1.00 97.94 234 ALA A N 1
ATOM 1659 C CA . ALA A 1 234 ? 8.748 16.628 7.582 1.00 97.94 234 ALA A CA 1
ATOM 1660 C C . ALA A 1 234 ? 7.850 15.741 6.705 1.00 97.94 234 ALA A C 1
ATOM 1662 O O . ALA A 1 234 ? 6.970 16.270 6.023 1.00 97.94 234 ALA A O 1
ATOM 1663 N N . VAL A 1 235 ? 7.994 14.410 6.776 1.00 98.12 235 VAL A N 1
ATOM 1664 C CA . VAL A 1 235 ? 7.097 13.461 6.090 1.00 98.12 235 VAL A CA 1
ATOM 1665 C C . VAL A 1 235 ? 5.644 13.670 6.519 1.00 98.12 235 VAL A C 1
ATOM 1667 O O . VAL A 1 235 ? 4.776 13.873 5.667 1.00 98.12 235 VAL A O 1
ATOM 1670 N N . ARG A 1 236 ? 5.374 13.693 7.833 1.00 97.12 236 ARG A N 1
ATOM 1671 C CA . ARG A 1 236 ? 4.018 13.902 8.376 1.00 97.12 236 ARG A CA 1
ATOM 1672 C C . ARG A 1 236 ? 3.396 15.216 7.908 1.00 97.12 236 ARG A C 1
ATOM 1674 O O . ARG A 1 236 ? 2.216 15.244 7.581 1.00 97.12 236 ARG A O 1
ATOM 1681 N N . LYS A 1 237 ? 4.188 16.289 7.838 1.00 96.19 237 LYS A N 1
ATOM 1682 C CA . LYS A 1 237 ? 3.730 17.607 7.377 1.00 96.19 237 LYS A CA 1
ATOM 1683 C C . LYS A 1 237 ? 3.427 17.634 5.876 1.00 96.19 237 LYS A C 1
ATOM 1685 O O . LYS A 1 237 ? 2.458 18.262 5.460 1.00 96.19 237 LYS A O 1
ATOM 1690 N N . ARG A 1 238 ? 4.263 16.989 5.058 1.00 97.69 238 ARG A N 1
ATOM 1691 C CA . ARG A 1 238 ? 4.123 16.970 3.592 1.00 97.69 238 ARG A CA 1
ATOM 1692 C C . ARG A 1 238 ? 2.955 16.100 3.132 1.00 97.69 238 ARG A C 1
ATOM 1694 O O . ARG A 1 238 ? 2.307 16.443 2.147 1.00 97.69 238 ARG A O 1
ATOM 1701 N N . LEU A 1 239 ? 2.666 15.001 3.834 1.00 97.75 239 LEU A N 1
ATOM 1702 C CA . LEU A 1 239 ? 1.709 13.989 3.382 1.00 97.75 239 LEU A CA 1
ATOM 1703 C C . LEU A 1 239 ? 0.280 14.523 3.132 1.00 97.75 239 LEU A C 1
ATOM 1705 O O . LEU A 1 239 ? -0.210 14.322 2.018 1.00 97.75 239 LEU A O 1
ATOM 1709 N N . PRO A 1 240 ? -0.398 15.224 4.066 1.00 96.12 240 PRO A N 1
ATOM 1710 C CA . PRO A 1 240 ? -1.742 15.749 3.806 1.00 96.12 240 PRO A CA 1
ATOM 1711 C C . PRO A 1 240 ? -1.787 16.695 2.598 1.00 96.12 240 PRO A C 1
ATOM 1713 O O . PRO A 1 240 ? -2.652 16.555 1.732 1.00 96.12 240 PRO A O 1
ATOM 1716 N N . ALA A 1 241 ? -0.797 17.586 2.477 1.00 95.06 241 ALA A N 1
ATOM 1717 C CA . ALA A 1 241 ? -0.681 18.500 1.342 1.00 95.06 241 ALA A CA 1
ATOM 1718 C C . ALA A 1 241 ? -0.454 17.748 0.018 1.00 95.06 241 ALA A C 1
ATOM 1720 O O . ALA A 1 241 ? -1.071 18.064 -0.996 1.00 95.06 241 ALA A O 1
ATOM 1721 N N . ALA A 1 242 ? 0.373 16.701 0.024 1.00 96.81 242 ALA A N 1
ATOM 1722 C CA . ALA A 1 242 ? 0.628 15.868 -1.150 1.00 96.81 242 ALA A CA 1
ATOM 1723 C C . ALA A 1 242 ? -0.606 15.048 -1.587 1.00 96.81 242 ALA A C 1
ATOM 1725 O O . ALA A 1 242 ? -0.761 14.743 -2.771 1.00 96.81 242 ALA A O 1
ATOM 1726 N N . LEU A 1 243 ? -1.519 14.735 -0.660 1.00 96.44 243 LEU A N 1
ATOM 1727 C CA . LEU A 1 243 ? -2.843 14.168 -0.962 1.00 96.44 243 LEU A CA 1
ATOM 1728 C C . LEU A 1 243 ? -3.825 15.222 -1.520 1.00 96.44 243 LEU A C 1
ATOM 1730 O O . LEU A 1 243 ? -4.838 14.872 -2.136 1.00 96.44 243 LEU A O 1
ATOM 1734 N N . GLY A 1 244 ? -3.502 16.509 -1.380 1.00 94.75 244 GLY A N 1
ATOM 1735 C CA . GLY A 1 244 ? -4.358 17.640 -1.738 1.00 94.75 244 GLY A CA 1
ATOM 1736 C C . GLY A 1 244 ? -5.432 17.939 -0.694 1.00 94.75 244 GLY A C 1
ATOM 1737 O O . GLY A 1 244 ? -6.463 18.505 -1.048 1.00 94.75 244 GLY A O 1
ATOM 1738 N N . LEU A 1 245 ? -5.232 17.508 0.558 1.00 94.69 245 LEU A N 1
ATOM 1739 C CA . LEU A 1 245 ? -6.123 17.837 1.665 1.00 94.69 245 LEU A CA 1
ATOM 1740 C C . LEU A 1 245 ? -5.892 19.288 2.079 1.00 94.69 245 LEU A C 1
ATOM 1742 O O . LEU A 1 245 ? -4.857 19.627 2.649 1.00 94.69 245 LEU A O 1
ATOM 1746 N N . GLU A 1 246 ? -6.885 20.125 1.810 1.00 90.31 246 GLU A N 1
ATOM 1747 C CA . GLU A 1 246 ? -6.880 21.530 2.194 1.00 90.31 246 GLU A CA 1
ATOM 1748 C C . GLU A 1 246 ? -7.831 21.764 3.378 1.00 90.31 246 GLU A C 1
ATOM 1750 O O . GLU A 1 246 ? -8.915 21.173 3.404 1.00 90.31 246 GLU A O 1
ATOM 1755 N N . PRO A 1 247 ? -7.509 22.665 4.328 1.00 86.75 247 PRO A N 1
ATOM 1756 C CA . PRO A 1 247 ? -8.332 22.879 5.522 1.00 86.75 247 PRO A CA 1
ATOM 1757 C C . PRO A 1 247 ? -9.808 23.189 5.224 1.00 86.75 247 PRO A C 1
ATOM 1759 O O . PRO A 1 247 ? -10.700 22.712 5.915 1.00 86.75 247 PRO A O 1
ATOM 1762 N N . HIS A 1 248 ? -10.100 23.936 4.155 1.00 91.00 248 HIS A N 1
ATOM 1763 C CA . HIS A 1 248 ? -11.474 24.301 3.783 1.00 91.00 248 HIS A CA 1
ATOM 1764 C C . HIS A 1 248 ? -12.350 23.111 3.345 1.00 91.00 248 HIS A C 1
ATOM 1766 O O . HIS A 1 248 ? -13.568 23.259 3.264 1.00 91.00 248 HIS A O 1
ATOM 1772 N N . MET A 1 249 ? -11.754 21.950 3.046 1.00 93.94 249 MET A N 1
ATOM 1773 C CA . MET A 1 249 ? -12.487 20.726 2.698 1.00 93.94 249 MET A CA 1
ATOM 1774 C C . MET A 1 249 ? -13.046 20.006 3.930 1.00 93.94 249 MET A C 1
ATOM 1776 O O . MET A 1 249 ? -13.864 19.098 3.795 1.00 93.94 249 MET A O 1
ATOM 1780 N N . LEU A 1 250 ? -12.590 20.389 5.125 1.00 93.19 250 LEU A N 1
ATOM 1781 C CA . LEU A 1 250 ? -12.900 19.726 6.381 1.00 93.19 250 LEU A CA 1
ATOM 1782 C C . LEU A 1 250 ? -13.657 20.671 7.322 1.00 93.19 250 LEU A C 1
ATOM 1784 O O . LEU A 1 250 ? -13.408 21.883 7.323 1.00 93.19 250 LEU A O 1
ATOM 1788 N N . PRO A 1 251 ? -14.546 20.138 8.178 1.00 92.56 251 PRO A N 1
ATOM 1789 C CA . PRO A 1 251 ? -15.071 20.891 9.309 1.00 92.56 251 PRO A CA 1
ATOM 1790 C C . PRO A 1 251 ? -13.927 21.420 10.182 1.00 92.56 251 PRO A C 1
ATOM 1792 O O . PRO A 1 251 ? -12.937 20.722 10.381 1.00 92.56 251 PRO A O 1
ATOM 1795 N N . ALA A 1 252 ? -14.085 22.614 10.761 1.00 91.31 252 ALA A N 1
ATOM 1796 C CA . ALA A 1 252 ? -13.053 23.237 11.602 1.00 91.31 252 ALA A CA 1
ATOM 1797 C C . ALA A 1 252 ? -12.598 22.347 12.773 1.00 91.31 252 ALA A C 1
ATOM 1799 O O . ALA A 1 252 ? -11.426 22.352 13.137 1.00 91.31 252 ALA A O 1
ATOM 1800 N N . ALA A 1 253 ? -13.515 21.545 13.323 1.00 88.62 253 ALA A N 1
ATOM 1801 C CA . ALA A 1 253 ? -13.217 20.581 14.380 1.00 88.62 253 ALA A CA 1
ATOM 1802 C C . ALA A 1 253 ? -12.236 19.475 13.949 1.00 88.62 253 ALA A C 1
ATOM 1804 O O . ALA A 1 253 ? -11.644 18.843 14.812 1.00 88.62 253 ALA A O 1
ATOM 1805 N N . GLU A 1 254 ? -12.050 19.262 12.642 1.00 91.31 254 GLU A N 1
ATOM 1806 C CA . GLU A 1 254 ? -11.241 18.177 12.080 1.00 91.31 254 GLU A CA 1
ATOM 1807 C C . GLU A 1 254 ? -9.974 18.667 11.350 1.00 91.31 254 GLU A C 1
ATOM 1809 O O . GLU A 1 254 ? -9.347 17.899 10.624 1.00 91.31 254 GLU A O 1
ATOM 1814 N N . HIS A 1 255 ? -9.582 19.940 11.499 1.00 89.50 255 HIS A N 1
ATOM 1815 C CA . HIS A 1 255 ? -8.430 20.518 10.780 1.00 89.50 255 HIS A CA 1
ATOM 1816 C C . HIS A 1 255 ? -7.070 19.952 11.212 1.00 89.50 255 HIS A C 1
ATOM 1818 O O . HIS A 1 255 ? -6.166 19.856 10.383 1.00 89.50 255 HIS A O 1
ATOM 1824 N N . ASP A 1 256 ? -6.912 19.572 12.481 1.00 89.56 256 ASP A N 1
ATOM 1825 C CA . ASP A 1 256 ? -5.634 19.117 13.050 1.00 89.56 256 ASP A CA 1
ATOM 1826 C C . ASP A 1 256 ? -5.446 17.596 12.918 1.00 89.56 256 ASP A C 1
ATOM 1828 O O . ASP A 1 256 ? -5.387 16.851 13.901 1.00 89.56 256 ASP A O 1
ATOM 1832 N N . ILE A 1 257 ? -5.416 17.120 11.670 1.00 93.62 257 ILE A N 1
ATOM 1833 C CA . ILE A 1 257 ? -5.241 15.698 11.361 1.00 93.62 257 ILE A CA 1
ATOM 1834 C C . ILE A 1 257 ? -3.853 15.237 11.800 1.00 93.62 257 ILE A C 1
ATOM 1836 O O . ILE A 1 257 ? -2.829 15.730 11.323 1.00 93.62 257 ILE A O 1
ATOM 1840 N N . GLN A 1 258 ? -3.829 14.207 12.638 1.00 95.25 258 GLN A N 1
ATOM 1841 C CA . GLN A 1 258 ? -2.605 13.541 13.048 1.00 95.25 258 GLN A CA 1
ATOM 1842 C C . GLN A 1 258 ? -2.219 12.455 12.047 1.00 95.25 258 GLN A C 1
ATOM 1844 O O . GLN A 1 258 ? -3.070 11.756 11.503 1.00 95.25 258 GLN A O 1
ATOM 1849 N N . VAL A 1 259 ? -0.918 12.305 11.804 1.00 97.56 259 VAL A N 1
ATOM 1850 C CA . VAL A 1 259 ? -0.374 11.319 10.864 1.00 97.56 259 VAL A CA 1
ATOM 1851 C C . VAL A 1 259 ? 0.516 10.350 11.627 1.00 97.56 259 VAL A C 1
ATOM 1853 O O . VAL A 1 259 ? 1.582 10.747 12.094 1.00 97.56 259 VAL A O 1
ATOM 1856 N N . VAL A 1 260 ? 0.111 9.085 11.719 1.00 97.81 260 VAL A N 1
ATOM 1857 C CA . VAL A 1 260 ? 0.952 8.000 12.249 1.00 97.81 260 VAL A CA 1
ATOM 1858 C C . VAL A 1 260 ? 1.548 7.236 11.076 1.00 97.81 260 VAL A C 1
ATOM 1860 O O . VAL A 1 260 ? 0.813 6.758 10.214 1.00 97.81 260 VAL A O 1
ATOM 1863 N N . LEU A 1 261 ? 2.874 7.130 11.005 1.00 97.94 261 LEU A N 1
ATOM 1864 C CA . LEU A 1 261 ? 3.531 6.371 9.939 1.00 97.94 261 LEU A CA 1
ATOM 1865 C C . LEU A 1 261 ? 3.539 4.882 10.285 1.00 97.94 261 LEU A C 1
ATOM 1867 O O . LEU A 1 261 ? 3.694 4.514 11.441 1.00 97.94 261 LEU A O 1
ATOM 1871 N N . HIS A 1 262 ? 3.390 4.026 9.280 1.00 95.69 262 HIS A N 1
ATOM 1872 C CA . HIS A 1 262 ? 3.397 2.580 9.455 1.00 95.69 262 HIS A CA 1
ATOM 1873 C C . HIS A 1 262 ? 4.221 1.888 8.370 1.00 95.69 262 HIS A C 1
ATOM 1875 O O . HIS A 1 262 ? 4.202 2.309 7.208 1.00 95.69 262 HIS A O 1
ATOM 1881 N N . PRO A 1 263 ? 4.881 0.767 8.701 1.00 90.88 263 PRO A N 1
ATOM 1882 C CA . PRO A 1 263 ? 5.563 -0.050 7.714 1.00 90.88 263 PRO A CA 1
ATOM 1883 C C . PRO A 1 263 ? 4.633 -0.530 6.603 1.00 90.88 263 PRO A C 1
ATOM 1885 O O . PRO A 1 263 ? 5.031 -0.487 5.458 1.00 90.88 263 PRO A O 1
ATOM 1888 N N . SER A 1 264 ? 3.380 -0.916 6.839 1.00 92.00 264 SER A N 1
ATOM 1889 C CA . SER A 1 264 ? 2.461 -1.291 5.755 1.00 92.00 264 SER A CA 1
ATOM 1890 C C . SER A 1 264 ? 1.013 -0.911 6.039 1.00 92.00 264 SER A C 1
ATOM 1892 O O . SER A 1 264 ? 0.644 -0.597 7.166 1.00 92.00 264 SER A O 1
ATOM 1894 N N . GLY A 1 265 ? 0.168 -0.976 5.004 1.00 92.06 265 GLY A N 1
ATOM 1895 C CA . GLY A 1 265 ? -1.276 -0.779 5.167 1.00 92.06 265 GLY A CA 1
ATOM 1896 C C . GLY A 1 265 ? -1.938 -1.828 6.069 1.00 92.06 265 GLY A C 1
ATOM 1897 O O . GLY A 1 265 ? -2.971 -1.541 6.643 1.00 92.06 265 GLY A O 1
ATOM 1898 N N . SER A 1 266 ? -1.341 -3.017 6.236 1.00 92.25 266 SER A N 1
ATOM 1899 C CA . SER A 1 266 ? -1.846 -4.010 7.197 1.00 92.25 266 SER A CA 1
ATOM 1900 C C . SER A 1 266 ? -1.422 -3.684 8.629 1.00 92.25 266 SER A C 1
ATOM 1902 O O . SER A 1 266 ? -2.231 -3.821 9.534 1.00 92.25 266 SER A O 1
ATOM 1904 N N . ASP A 1 267 ? -0.196 -3.191 8.842 1.00 93.38 267 ASP A N 1
ATOM 1905 C CA . ASP A 1 267 ? 0.248 -2.743 10.176 1.00 93.38 267 ASP A CA 1
ATOM 1906 C C . ASP A 1 267 ? -0.586 -1.553 10.676 1.00 93.38 267 ASP A C 1
ATOM 1908 O O . ASP A 1 267 ? -0.814 -1.398 11.873 1.00 93.38 267 ASP A O 1
ATOM 1912 N N . ALA A 1 268 ? -1.042 -0.715 9.743 1.00 95.62 268 ALA A N 1
ATOM 1913 C CA . ALA A 1 268 ? -1.851 0.470 9.999 1.00 95.62 268 ALA A CA 1
ATOM 1914 C C . ALA A 1 268 ? -3.215 0.169 10.654 1.00 95.62 268 ALA A C 1
ATOM 1916 O O . ALA A 1 268 ? -3.761 1.044 11.320 1.00 95.62 268 ALA A O 1
ATOM 1917 N N . GLU A 1 269 ? -3.736 -1.058 10.532 1.00 97.31 269 GLU A N 1
ATOM 1918 C CA . GLU A 1 269 ? -5.014 -1.491 11.130 1.00 97.31 269 GLU A CA 1
ATOM 1919 C C . GLU A 1 269 ? -5.000 -1.511 12.669 1.00 97.31 269 GLU A C 1
ATOM 1921 O O . GLU A 1 269 ? -6.050 -1.433 13.311 1.00 97.31 269 GLU A O 1
ATOM 1926 N N . LEU A 1 270 ? -3.811 -1.565 13.281 1.00 95.94 270 LEU A N 1
ATOM 1927 C CA . LEU A 1 270 ? -3.666 -1.567 14.739 1.00 95.94 270 LEU A CA 1
ATOM 1928 C C . LEU A 1 270 ? -4.137 -0.248 15.371 1.00 95.94 270 LEU A C 1
ATOM 1930 O O . LEU A 1 270 ? -4.672 -0.252 16.480 1.00 95.94 270 LEU A O 1
ATOM 1934 N N . VAL A 1 271 ? -3.971 0.883 14.673 1.00 96.50 271 VAL A N 1
ATOM 1935 C CA . VAL A 1 271 ? -4.373 2.207 15.181 1.00 96.50 271 VAL A CA 1
ATOM 1936 C C . VAL A 1 271 ? -5.899 2.341 15.280 1.00 96.50 271 VAL A C 1
ATOM 1938 O O . VAL A 1 271 ? -6.372 2.661 16.373 1.00 96.50 271 VAL A O 1
ATOM 1941 N N . PRO A 1 272 ? -6.697 2.067 14.223 1.00 97.38 272 PRO A N 1
ATOM 1942 C CA . PRO A 1 272 ? -8.150 2.019 14.343 1.00 97.38 272 PRO A CA 1
ATOM 1943 C C . PRO A 1 272 ? -8.651 1.088 15.448 1.00 97.38 272 PRO A C 1
ATOM 1945 O O . PRO A 1 272 ? -9.574 1.462 16.170 1.00 97.38 272 PRO A O 1
ATOM 1948 N N . LEU A 1 273 ? -8.043 -0.093 15.614 1.00 97.38 273 LEU A N 1
ATOM 1949 C CA . LEU A 1 273 ? -8.439 -1.025 16.669 1.00 97.38 273 LEU A CA 1
ATOM 1950 C C . LEU A 1 273 ? -8.211 -0.434 18.065 1.00 97.38 273 LEU A C 1
ATOM 1952 O O . LEU A 1 273 ? -9.120 -0.462 18.888 1.00 97.38 273 LEU A O 1
ATOM 1956 N N . ALA A 1 274 ? -7.044 0.158 18.322 1.00 95.94 274 ALA A N 1
ATOM 1957 C CA . ALA A 1 274 ? -6.759 0.779 19.615 1.00 95.94 274 ALA A CA 1
ATOM 1958 C C . ALA A 1 274 ? -7.706 1.954 19.923 1.00 95.94 274 ALA A C 1
ATOM 1960 O O . ALA A 1 274 ? -8.174 2.094 21.052 1.00 95.94 274 ALA A O 1
ATOM 1961 N N . ILE A 1 275 ? -8.043 2.770 18.913 1.00 96.12 275 ILE A N 1
ATOM 1962 C CA . ILE A 1 275 ? -9.060 3.828 19.045 1.00 96.12 275 ILE A CA 1
ATOM 1963 C C . ILE A 1 275 ? -10.422 3.214 19.392 1.00 96.12 275 ILE A C 1
ATOM 1965 O O . ILE A 1 275 ? -11.130 3.726 20.260 1.00 96.12 275 ILE A O 1
ATOM 1969 N N . ALA A 1 276 ? -10.803 2.126 18.721 1.00 97.00 276 ALA A N 1
ATOM 1970 C CA . ALA A 1 276 ? -12.076 1.455 18.940 1.00 97.00 276 ALA A CA 1
ATOM 1971 C C . ALA A 1 276 ? -12.180 0.830 20.335 1.00 97.00 276 ALA A C 1
ATOM 1973 O O . ALA A 1 276 ? -13.219 0.976 20.967 1.00 97.00 276 ALA A O 1
ATOM 1974 N N . GLU A 1 277 ? -11.123 0.188 20.839 1.00 95.31 277 GLU A N 1
ATOM 1975 C CA . GLU A 1 277 ? -11.090 -0.377 22.194 1.00 95.31 277 GLU A CA 1
ATOM 1976 C C . GLU A 1 277 ? -11.207 0.718 23.264 1.00 95.31 277 GLU A C 1
ATOM 1978 O O . GLU A 1 277 ? -12.019 0.591 24.183 1.00 95.31 277 GLU A O 1
ATOM 1983 N N . ALA A 1 278 ? -10.477 1.829 23.105 1.00 94.25 278 ALA A N 1
ATOM 1984 C CA . ALA A 1 278 ? -10.578 2.973 24.012 1.00 94.25 278 ALA A CA 1
ATOM 1985 C C . ALA A 1 278 ? -12.002 3.560 24.028 1.00 94.25 278 ALA A C 1
ATOM 1987 O O . ALA A 1 278 ? -12.593 3.735 25.093 1.00 94.25 278 ALA A O 1
ATOM 1988 N N . ARG A 1 279 ? -12.602 3.781 22.850 1.00 94.50 279 ARG A N 1
ATOM 1989 C CA . ARG A 1 279 ? -13.983 4.281 22.744 1.00 94.50 279 ARG A CA 1
ATOM 1990 C C . ARG A 1 279 ? -15.009 3.296 23.281 1.00 94.50 279 ARG A C 1
ATOM 1992 O O . ARG A 1 279 ? -15.949 3.711 23.949 1.00 94.50 279 ARG A O 1
ATOM 1999 N N . ALA A 1 280 ? -14.848 2.006 22.991 1.00 95.38 280 ALA A N 1
ATOM 2000 C CA . ALA A 1 280 ? -15.737 0.961 23.482 1.00 95.38 280 ALA A CA 1
ATOM 2001 C C . ALA A 1 280 ? -15.795 0.975 25.013 1.00 95.38 280 ALA A C 1
ATOM 2003 O O . ALA A 1 280 ? -16.889 0.904 25.571 1.00 95.38 280 ALA A O 1
ATOM 2004 N N . ALA A 1 281 ? -14.645 1.142 25.674 1.00 92.81 281 ALA A N 1
ATOM 2005 C CA . ALA A 1 281 ? -14.574 1.287 27.122 1.00 92.81 281 ALA A CA 1
ATOM 2006 C C . ALA A 1 281 ? -15.279 2.565 27.615 1.00 92.81 281 ALA A C 1
ATOM 2008 O O . ALA A 1 281 ? -16.074 2.493 28.552 1.00 92.81 281 ALA A O 1
ATOM 2009 N N . GLU A 1 282 ? -15.054 3.712 26.964 1.00 92.31 282 GLU A N 1
ATOM 2010 C CA . GLU A 1 282 ? -15.694 4.992 27.318 1.00 92.31 282 GLU A CA 1
ATOM 2011 C C . GLU A 1 282 ? -17.228 4.938 27.242 1.00 92.31 282 GLU A C 1
ATOM 2013 O O . GLU A 1 282 ? -17.911 5.488 28.106 1.00 92.31 282 GLU A O 1
ATOM 2018 N N . VAL A 1 283 ? -17.782 4.268 26.227 1.00 94.38 283 VAL A N 1
ATOM 2019 C CA . VAL A 1 283 ? -19.239 4.166 26.030 1.00 94.38 283 VAL A CA 1
ATOM 2020 C C . VAL A 1 283 ? -19.867 2.929 26.686 1.00 94.38 283 VAL A C 1
ATOM 2022 O O . VAL A 1 283 ? -21.064 2.696 26.516 1.00 94.38 283 VAL A O 1
ATOM 2025 N N . GLY A 1 284 ? -19.087 2.126 27.418 1.00 95.50 284 GLY A N 1
ATOM 2026 C CA . GLY A 1 284 ? -19.569 0.937 28.130 1.00 95.50 284 GLY A CA 1
ATOM 2027 C C . GLY A 1 284 ? -20.025 -0.212 27.221 1.00 95.50 284 GLY A C 1
ATOM 2028 O O . GLY A 1 284 ? -20.978 -0.916 27.552 1.00 95.50 284 GLY A O 1
ATOM 2029 N N . CYS A 1 285 ? -19.386 -0.389 26.062 1.00 97.19 285 CYS A N 1
ATOM 2030 C CA . CYS A 1 285 ? -19.643 -1.516 25.162 1.00 97.19 285 CYS A CA 1
ATOM 2031 C C . CYS A 1 285 ? -18.947 -2.799 25.641 1.00 97.19 285 CYS A C 1
ATOM 2033 O O . CYS A 1 285 ? -17.891 -2.754 26.266 1.00 97.19 285 CYS A O 1
ATOM 2035 N N . SER A 1 286 ? -19.526 -3.956 25.314 1.00 95.88 286 SER A N 1
ATOM 2036 C CA . SER A 1 286 ? -19.024 -5.273 25.749 1.00 95.88 286 SER A CA 1
ATOM 2037 C C . SER A 1 286 ? -17.722 -5.693 25.065 1.00 95.88 286 SER A C 1
ATOM 2039 O O . SER A 1 286 ? -16.822 -6.239 25.701 1.00 95.88 286 SER A O 1
ATOM 2041 N N . ARG A 1 287 ? -17.636 -5.463 23.752 1.00 96.69 287 ARG A N 1
ATOM 2042 C CA . ARG A 1 287 ? -16.516 -5.853 22.886 1.00 96.69 287 ARG A CA 1
ATOM 2043 C C . ARG A 1 287 ? -16.500 -5.035 21.598 1.00 96.69 287 ARG A C 1
ATOM 2045 O O . ARG A 1 287 ? -17.497 -4.398 21.245 1.00 96.69 287 ARG A O 1
ATOM 2052 N N . VAL A 1 288 ? -15.383 -5.106 20.877 1.00 98.44 288 VAL A N 1
ATOM 2053 C CA . VAL A 1 288 ? -15.242 -4.550 19.526 1.00 98.44 288 VAL A CA 1
ATOM 2054 C C . VAL A 1 288 ? -15.595 -5.614 18.482 1.00 98.44 288 VAL A C 1
ATOM 2056 O O . VAL A 1 288 ? -15.094 -6.738 18.528 1.00 98.44 288 VAL A O 1
ATOM 2059 N N . ILE A 1 289 ? -16.439 -5.244 17.520 1.00 98.62 289 ILE A N 1
ATOM 2060 C CA . ILE A 1 289 ? -16.740 -6.019 16.314 1.00 98.62 289 ILE A CA 1
ATOM 2061 C C . ILE A 1 289 ? -16.189 -5.255 15.113 1.00 98.62 289 ILE A C 1
ATOM 2063 O O . ILE A 1 289 ? -16.679 -4.177 14.770 1.00 98.62 289 ILE A O 1
ATOM 2067 N N . ASN A 1 290 ? -15.171 -5.810 14.468 1.00 98.38 290 ASN A N 1
ATOM 2068 C CA . ASN A 1 290 ? -14.527 -5.213 13.312 1.00 98.38 290 ASN A CA 1
ATOM 2069 C C . ASN A 1 290 ? -15.079 -5.812 12.015 1.00 98.38 290 ASN A C 1
ATOM 2071 O O . ASN A 1 290 ? -14.835 -6.978 11.706 1.00 98.38 290 ASN A O 1
ATOM 2075 N N . ILE A 1 291 ? -15.854 -5.030 11.265 1.00 98.44 291 ILE A N 1
ATOM 2076 C CA . ILE A 1 291 ? -16.450 -5.456 9.998 1.00 98.44 291 ILE A CA 1
ATOM 2077 C C . ILE A 1 291 ? -15.502 -5.057 8.872 1.00 98.44 291 ILE A C 1
ATOM 2079 O O . ILE A 1 291 ? -15.402 -3.881 8.515 1.00 98.44 291 ILE A O 1
ATOM 2083 N N . ILE A 1 292 ? -14.808 -6.047 8.310 1.00 98.06 292 ILE A N 1
ATOM 2084 C CA . ILE A 1 292 ? -13.860 -5.867 7.210 1.00 98.06 292 ILE A CA 1
ATOM 2085 C C . ILE A 1 292 ? -14.612 -5.907 5.891 1.00 98.06 292 ILE A C 1
ATOM 2087 O O . ILE A 1 292 ? -15.218 -6.921 5.527 1.00 98.06 292 ILE A O 1
ATOM 2091 N N . ALA A 1 293 ? -14.532 -4.803 5.153 1.00 96.06 293 ALA A N 1
ATOM 2092 C CA . ALA A 1 293 ? -15.096 -4.721 3.825 1.00 96.06 293 ALA A CA 1
ATOM 2093 C C . ALA A 1 293 ? -14.145 -5.278 2.756 1.00 96.06 293 ALA A C 1
ATOM 2095 O O . ALA A 1 293 ? -12.925 -5.255 2.899 1.00 96.06 293 ALA A O 1
ATOM 2096 N N . ALA A 1 294 ? -14.723 -5.771 1.660 1.00 95.00 294 ALA A N 1
ATOM 2097 C CA . ALA A 1 294 ? -14.009 -6.336 0.521 1.00 95.00 294 ALA A CA 1
ATOM 2098 C C . ALA A 1 294 ? -12.997 -7.445 0.895 1.00 95.00 294 ALA A C 1
ATOM 2100 O O . ALA A 1 294 ? -11.916 -7.537 0.303 1.00 95.00 294 ALA A O 1
ATOM 2101 N N . ALA A 1 295 ? -13.346 -8.309 1.856 1.00 95.31 295 ALA A N 1
ATOM 2102 C CA . ALA A 1 295 ? -12.494 -9.417 2.282 1.00 95.31 295 ALA A CA 1
ATOM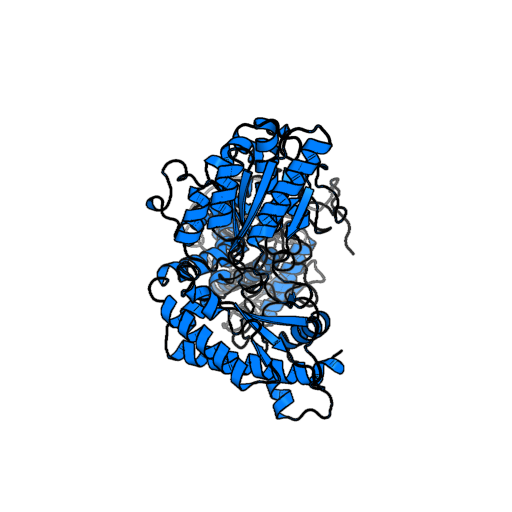 2103 C C . ALA A 1 295 ? -12.067 -10.301 1.093 1.00 95.31 295 ALA A C 1
ATOM 2105 O O . ALA A 1 295 ? -12.820 -10.519 0.140 1.00 95.31 295 ALA A O 1
ATOM 2106 N N . GLY A 1 296 ? -10.814 -10.763 1.114 1.00 91.94 296 GLY A N 1
ATOM 2107 C CA . GLY A 1 296 ? -10.160 -11.434 -0.020 1.00 91.94 296 GLY A CA 1
ATOM 2108 C C . GLY A 1 296 ? -9.615 -10.485 -1.101 1.00 91.94 296 GLY A C 1
ATOM 2109 O O . GLY A 1 296 ? -8.659 -10.831 -1.802 1.00 91.94 296 GLY A O 1
ATOM 2110 N N . GLU A 1 297 ? -10.130 -9.256 -1.185 1.00 93.56 297 GLU A N 1
ATOM 2111 C CA . GLU A 1 297 ? -9.650 -8.217 -2.099 1.00 93.56 297 GLU A CA 1
ATOM 2112 C C . GLU A 1 297 ? -8.917 -7.047 -1.417 1.00 93.56 297 GLU A C 1
ATOM 2114 O O . GLU A 1 297 ? -8.422 -6.161 -2.112 1.00 93.56 297 GLU A O 1
ATOM 2119 N N . VAL A 1 298 ? -8.764 -7.072 -0.094 1.00 93.69 298 VAL A N 1
ATOM 2120 C CA . VAL A 1 298 ? -7.870 -6.193 0.688 1.00 93.69 298 VAL A CA 1
ATOM 2121 C C . VAL A 1 298 ? -6.543 -6.895 1.017 1.00 93.69 298 VAL A C 1
ATOM 2123 O O . VAL A 1 298 ? -6.272 -7.999 0.522 1.00 93.69 298 VAL A O 1
ATOM 2126 N N . GLY A 1 299 ? -5.656 -6.252 1.783 1.00 90.50 299 GLY A N 1
ATOM 2127 C CA . GLY A 1 299 ? -4.399 -6.855 2.239 1.00 90.50 299 GLY A CA 1
ATOM 2128 C C . GLY A 1 299 ? -4.642 -8.137 3.044 1.00 90.50 299 GLY A C 1
ATOM 2129 O O . GLY A 1 299 ? -5.549 -8.195 3.862 1.00 90.50 299 GLY A O 1
ATOM 2130 N N . SER A 1 300 ? -3.835 -9.184 2.839 1.00 89.81 300 SER A N 1
ATOM 2131 C CA . SER A 1 300 ? -4.014 -10.453 3.573 1.00 89.81 300 SER A CA 1
ATOM 2132 C C . SER A 1 300 ? -3.751 -10.329 5.077 1.00 89.81 300 SER A C 1
ATOM 2134 O O . SER A 1 300 ? -4.213 -11.169 5.836 1.00 89.81 300 SER A O 1
ATOM 2136 N N . GLY A 1 301 ? -3.014 -9.298 5.501 1.00 92.50 301 GLY A N 1
ATOM 2137 C CA . GLY A 1 301 ? -2.796 -8.979 6.912 1.00 92.50 301 GLY A CA 1
ATOM 2138 C C . GLY A 1 301 ? -3.885 -8.103 7.534 1.00 92.50 301 GLY A C 1
ATOM 2139 O O . GLY A 1 301 ? -3.834 -7.891 8.738 1.00 92.50 301 GLY A O 1
ATOM 2140 N N . THR A 1 302 ? -4.861 -7.609 6.756 1.00 95.00 302 THR A N 1
ATOM 2141 C CA . THR A 1 302 ? -5.894 -6.684 7.254 1.00 95.00 302 THR A CA 1
ATOM 2142 C C . THR A 1 302 ? -6.757 -7.328 8.335 1.00 95.00 302 THR A C 1
ATOM 2144 O O . THR A 1 302 ? -6.807 -6.812 9.442 1.00 95.00 302 THR A O 1
ATOM 2147 N N . ALA A 1 303 ? -7.382 -8.480 8.062 1.00 95.81 303 ALA A N 1
ATOM 2148 C CA . ALA A 1 303 ? -8.279 -9.117 9.029 1.00 95.81 303 ALA A CA 1
ATOM 2149 C C . ALA A 1 303 ? -7.576 -9.525 10.344 1.00 95.81 303 ALA A C 1
ATOM 2151 O O . ALA A 1 303 ? -8.100 -9.183 11.403 1.00 95.81 303 ALA A O 1
ATOM 2152 N N . PRO A 1 304 ? -6.382 -10.161 10.337 1.00 95.31 304 PRO A N 1
ATOM 2153 C CA . PRO A 1 304 ? -5.677 -10.441 11.586 1.00 95.31 304 PRO A CA 1
ATOM 2154 C C . PRO A 1 304 ? -5.278 -9.170 12.352 1.00 95.31 304 PRO A C 1
ATOM 2156 O O . PRO A 1 304 ? -5.544 -9.081 13.548 1.00 95.31 304 PRO A O 1
ATOM 2159 N N . ALA A 1 305 ? -4.701 -8.162 11.685 1.00 95.62 305 ALA A N 1
ATOM 2160 C CA . ALA A 1 305 ? -4.270 -6.930 12.353 1.00 95.62 305 ALA A CA 1
ATOM 2161 C C . ALA A 1 305 ? -5.453 -6.145 12.942 1.00 95.62 305 ALA A C 1
ATOM 2163 O O . ALA A 1 305 ? -5.384 -5.666 14.070 1.00 95.62 305 ALA A O 1
ATOM 2164 N N . ALA A 1 306 ? -6.576 -6.106 12.226 1.00 97.06 306 ALA A N 1
ATOM 2165 C CA . ALA A 1 306 ? -7.835 -5.523 12.676 1.00 97.06 306 ALA A CA 1
ATOM 2166 C C . ALA A 1 306 ? -8.464 -6.253 13.882 1.00 97.06 306 ALA A C 1
ATOM 2168 O O . ALA A 1 306 ? -9.327 -5.690 14.561 1.00 97.06 306 ALA A O 1
ATOM 2169 N N . GLY A 1 307 ? -8.032 -7.491 14.148 1.00 96.69 307 GLY A N 1
ATOM 2170 C CA . GLY A 1 307 ? -8.327 -8.268 15.354 1.00 96.69 307 GLY A CA 1
ATOM 2171 C C . GLY A 1 307 ? -7.201 -8.263 16.394 1.00 96.69 307 GLY A C 1
ATOM 2172 O O . GLY A 1 307 ? -7.233 -9.076 17.314 1.00 96.69 307 GLY A O 1
ATOM 2173 N N . GLY A 1 308 ? -6.183 -7.410 16.237 1.00 95.94 308 GLY A N 1
ATOM 2174 C CA . GLY A 1 308 ? -5.065 -7.292 17.174 1.00 95.94 308 GLY A CA 1
ATOM 2175 C C . GLY A 1 308 ? -4.111 -8.482 17.128 1.00 95.94 308 GLY A C 1
ATOM 2176 O O . GLY A 1 308 ? -3.501 -8.812 18.140 1.00 95.94 308 GLY A O 1
ATOM 2177 N N . ARG A 1 309 ? -3.998 -9.169 15.985 1.00 95.19 309 ARG A N 1
ATOM 2178 C CA . ARG A 1 309 ? -3.188 -10.385 15.812 1.00 95.19 309 ARG A CA 1
ATOM 2179 C C . ARG A 1 309 ? -2.014 -10.176 14.865 1.00 95.19 309 ARG A C 1
ATOM 2181 O O . ARG A 1 309 ? -2.099 -9.432 13.887 1.00 95.19 309 ARG A O 1
ATOM 2188 N N . HIS A 1 310 ? -0.923 -10.891 15.121 1.00 93.56 310 HIS A N 1
ATOM 2189 C CA . HIS A 1 310 ? 0.230 -10.933 14.226 1.00 93.56 310 HIS A CA 1
ATOM 2190 C C . HIS A 1 310 ? -0.097 -11.703 12.941 1.00 93.56 310 HIS A C 1
ATOM 2192 O O . HIS A 1 310 ? -0.455 -12.876 12.981 1.00 93.56 310 HIS A O 1
ATOM 2198 N N . PHE A 1 311 ? 0.098 -11.082 11.778 1.00 92.25 311 PHE A N 1
ATOM 2199 C CA . PHE A 1 311 ? -0.070 -11.735 10.467 1.00 92.25 311 PHE A CA 1
ATOM 2200 C C . PHE A 1 311 ? 1.256 -12.175 9.825 1.00 92.25 311 PHE A C 1
ATOM 2202 O O . PHE A 1 311 ? 1.264 -12.772 8.749 1.00 92.25 311 PHE A O 1
ATOM 2209 N N . SER A 1 312 ? 2.378 -11.870 10.475 1.00 92.25 312 SER A N 1
ATOM 2210 C CA . SER A 1 312 ? 3.730 -12.264 10.089 1.00 92.25 312 SER A CA 1
ATOM 2211 C C . SER A 1 312 ? 4.490 -12.693 11.339 1.00 92.25 312 SER A C 1
ATOM 2213 O O . SER A 1 312 ? 4.311 -12.111 12.404 1.00 92.25 312 SER A O 1
ATOM 2215 N N . ALA A 1 313 ? 5.373 -13.684 11.199 1.00 91.94 313 ALA A N 1
ATOM 2216 C CA . ALA A 1 313 ? 6.306 -14.062 12.262 1.00 91.94 313 ALA A CA 1
ATOM 2217 C C . ALA A 1 313 ? 7.486 -13.079 12.402 1.00 91.94 313 ALA A C 1
ATOM 2219 O O . ALA A 1 313 ? 8.283 -13.197 13.330 1.00 91.94 313 ALA A O 1
ATOM 2220 N N . PHE A 1 314 ? 7.622 -12.149 11.457 1.00 91.69 314 PHE A N 1
ATOM 2221 C CA . PHE A 1 314 ? 8.653 -11.118 11.413 1.00 91.69 314 PHE A CA 1
ATOM 2222 C C . PHE A 1 314 ? 7.962 -9.761 11.510 1.00 91.69 314 PHE A C 1
ATOM 2224 O O . PHE A 1 314 ? 7.512 -9.249 10.480 1.00 91.69 314 PHE A O 1
ATOM 2231 N N . PRO A 1 315 ? 7.791 -9.223 12.723 1.00 89.81 315 PRO A N 1
ATOM 2232 C CA . PRO A 1 315 ? 7.303 -7.868 12.873 1.00 89.81 315 PRO A CA 1
ATOM 2233 C C . PRO A 1 315 ? 8.389 -6.870 12.417 1.00 89.81 315 PRO A C 1
ATOM 2235 O O . PRO A 1 315 ? 9.567 -7.231 12.343 1.00 89.81 315 PRO A O 1
ATOM 2238 N N . PRO A 1 316 ? 8.018 -5.621 12.084 1.00 88.94 316 PRO A N 1
ATOM 2239 C CA . PRO A 1 316 ? 8.968 -4.605 11.624 1.00 88.94 316 PRO A CA 1
ATOM 2240 C C . PRO A 1 316 ? 10.088 -4.280 12.621 1.00 88.94 316 PRO A C 1
ATOM 2242 O O . PRO A 1 316 ? 11.154 -3.818 12.207 1.00 88.94 316 PRO A O 1
ATOM 2245 N N . ILE A 1 317 ? 9.839 -4.486 13.918 1.00 86.62 317 ILE A N 1
ATOM 2246 C CA . ILE A 1 317 ? 10.761 -4.201 15.015 1.00 86.62 317 ILE A CA 1
ATOM 2247 C C . ILE A 1 317 ? 10.865 -5.427 15.922 1.00 86.62 317 ILE A C 1
ATOM 2249 O O . ILE A 1 317 ? 9.865 -6.047 16.271 1.00 86.62 317 ILE A O 1
ATOM 2253 N N . GLY A 1 318 ? 12.084 -5.716 16.373 1.00 79.69 318 GLY A N 1
ATOM 2254 C CA . GLY A 1 318 ? 12.328 -6.692 17.428 1.00 79.69 318 GLY A CA 1
ATOM 2255 C C . GLY A 1 318 ? 12.406 -8.133 16.935 1.00 79.69 318 GLY A C 1
ATOM 2256 O O . GLY A 1 318 ? 12.852 -8.416 15.820 1.00 79.69 318 GLY A O 1
ATOM 2257 N N . ASP A 1 319 ? 12.044 -9.044 17.831 1.00 83.31 319 ASP A N 1
ATOM 2258 C CA . ASP A 1 319 ? 12.241 -10.476 17.653 1.00 83.31 319 ASP A CA 1
ATOM 2259 C C . ASP A 1 319 ? 11.074 -11.137 16.917 1.00 83.31 319 ASP A C 1
ATOM 2261 O O . ASP A 1 319 ? 10.010 -10.560 16.697 1.00 83.31 319 ASP A O 1
ATOM 2265 N N . ARG A 1 320 ? 11.270 -12.400 16.534 1.00 89.62 320 ARG A N 1
ATOM 2266 C CA . ARG A 1 320 ? 10.200 -13.184 15.917 1.00 89.62 320 ARG A CA 1
ATOM 2267 C C . ARG A 1 320 ? 9.036 -13.385 16.880 1.00 89.62 320 ARG A C 1
ATOM 2269 O O . ARG A 1 320 ? 9.240 -13.755 18.035 1.00 89.62 320 ARG A O 1
ATOM 2276 N N . VAL A 1 321 ? 7.826 -13.277 16.347 1.00 88.94 321 VAL A N 1
ATOM 2277 C CA . VAL A 1 321 ? 6.574 -13.503 17.081 1.00 88.94 321 VAL A CA 1
ATOM 2278 C C . VAL A 1 321 ? 5.860 -14.760 16.576 1.00 88.94 321 VAL A C 1
ATOM 2280 O O . VAL A 1 321 ? 6.035 -15.148 15.414 1.00 88.94 321 VAL A O 1
ATOM 2283 N N . PRO A 1 322 ? 5.051 -15.431 17.414 1.00 86.12 322 PRO A N 1
ATOM 2284 C CA . PRO A 1 322 ? 4.172 -16.497 16.953 1.00 86.12 322 PRO A CA 1
ATOM 2285 C C . PRO A 1 322 ? 3.186 -15.975 15.903 1.00 86.12 322 PRO A C 1
ATOM 2287 O O . PRO A 1 322 ? 2.511 -14.966 16.115 1.00 86.12 322 PRO A O 1
ATOM 2290 N N . LEU A 1 323 ? 3.088 -16.681 14.776 1.00 84.88 323 LEU A N 1
ATOM 2291 C CA . LEU A 1 323 ? 2.106 -16.361 13.744 1.00 84.88 323 LEU A CA 1
ATOM 2292 C C . LEU A 1 323 ? 0.691 -16.499 14.317 1.00 84.88 323 LEU A C 1
ATOM 2294 O O . LEU A 1 323 ? 0.403 -17.482 14.997 1.00 84.88 323 LEU A O 1
ATOM 2298 N N . ASP A 1 324 ? -0.173 -15.529 14.019 1.00 78.62 324 ASP A N 1
ATOM 2299 C CA . ASP A 1 324 ? -1.563 -15.468 14.484 1.00 78.62 324 ASP A CA 1
ATOM 2300 C C . ASP A 1 324 ? -1.716 -15.401 16.020 1.00 78.62 324 ASP A C 1
ATOM 2302 O O . ASP A 1 324 ? -2.787 -15.636 16.578 1.00 78.62 324 ASP A O 1
ATOM 2306 N N . GLY A 1 325 ? -0.644 -15.051 16.738 1.00 85.75 325 GLY A N 1
ATOM 2307 C CA . GLY A 1 325 ? -0.730 -14.691 18.150 1.00 85.75 325 GLY A CA 1
ATOM 2308 C C . GLY A 1 325 ? -1.433 -13.345 18.332 1.00 85.75 325 GLY A C 1
ATOM 2309 O O . GLY A 1 325 ? -1.238 -12.431 17.528 1.00 85.75 325 GLY A O 1
ATOM 2310 N N . VAL A 1 326 ? -2.229 -13.203 19.397 1.00 89.81 326 VAL A N 1
ATOM 2311 C CA . VAL A 1 326 ? -2.762 -11.894 19.811 1.00 89.81 326 VAL A CA 1
ATOM 2312 C C . VAL A 1 326 ? -1.591 -11.027 20.270 1.00 89.81 326 VAL A C 1
ATOM 2314 O O . VAL A 1 326 ? -0.840 -11.418 21.166 1.00 89.81 326 VAL A O 1
ATOM 2317 N N . ALA A 1 327 ? -1.431 -9.866 19.642 1.00 92.00 327 ALA A N 1
ATOM 2318 C CA . ALA A 1 327 ? -0.410 -8.895 19.986 1.00 92.00 327 ALA A CA 1
ATOM 2319 C C . ALA A 1 327 ? -0.665 -8.359 21.402 1.00 92.00 327 ALA A C 1
ATOM 2321 O O . ALA A 1 327 ? -1.801 -8.099 21.804 1.00 92.00 327 ALA A O 1
ATOM 2322 N N . ALA A 1 328 ? 0.402 -8.226 22.189 1.00 93.56 328 ALA A N 1
ATOM 2323 C CA . ALA A 1 328 ? 0.288 -8.036 23.631 1.00 93.56 328 ALA A CA 1
ATOM 2324 C C . ALA A 1 328 ? -0.579 -6.819 24.012 1.00 93.56 328 ALA A C 1
ATOM 2326 O O . ALA A 1 328 ? -0.323 -5.695 23.592 1.00 93.56 328 ALA A O 1
ATOM 2327 N N . GLY A 1 329 ? -1.575 -7.021 24.873 1.00 93.75 329 GLY A N 1
ATOM 2328 C CA . GLY A 1 329 ? -2.421 -5.942 25.392 1.00 93.75 329 GLY A CA 1
ATOM 2329 C C . GLY A 1 329 ? -3.598 -5.529 24.504 1.00 93.75 329 GLY A C 1
ATOM 2330 O O . GLY A 1 329 ? -4.398 -4.731 24.973 1.00 93.75 329 GLY A O 1
ATOM 2331 N N . PHE A 1 330 ? -3.744 -6.072 23.290 1.00 95.06 330 PHE A N 1
ATOM 2332 C CA . PHE A 1 330 ? -5.015 -5.990 22.560 1.00 95.06 330 PHE A CA 1
ATOM 2333 C C . PHE A 1 330 ? -6.041 -6.959 23.156 1.00 95.06 330 PHE A C 1
ATOM 2335 O O . PHE A 1 330 ? -5.674 -8.007 23.704 1.00 95.06 330 PHE A O 1
ATOM 2342 N N . SER A 1 331 ? -7.328 -6.623 23.054 1.00 93.62 331 SER A N 1
ATOM 2343 C CA . SER A 1 331 ? -8.386 -7.451 23.621 1.00 93.62 331 SER A CA 1
ATOM 2344 C C . SER A 1 331 ? -8.531 -8.775 22.860 1.00 93.62 331 SER A C 1
ATOM 2346 O O . SER A 1 331 ? -8.776 -8.771 21.651 1.00 93.62 331 SER A O 1
ATOM 2348 N N . PRO A 1 332 ? -8.494 -9.934 23.547 1.00 91.00 332 PRO A N 1
ATOM 2349 C CA . PRO A 1 332 ? -8.751 -11.221 22.908 1.00 91.00 332 PRO A CA 1
ATOM 2350 C C . PRO A 1 332 ? -10.232 -11.421 22.541 1.00 91.00 332 PRO A C 1
ATOM 2352 O O . PRO A 1 332 ? -10.555 -12.396 21.868 1.00 91.00 332 PRO A O 1
ATOM 2355 N N . THR A 1 333 ? -11.135 -10.540 22.995 1.00 92.25 333 THR A N 1
ATOM 2356 C CA . THR A 1 333 ? -12.579 -10.611 22.709 1.00 92.25 333 THR A CA 1
ATOM 2357 C C . THR A 1 333 ? -12.988 -9.844 21.450 1.00 92.25 333 THR A C 1
ATOM 2359 O O . THR A 1 333 ? -14.155 -9.900 21.051 1.00 92.25 333 THR A O 1
ATOM 2362 N N . THR A 1 334 ? -12.048 -9.145 20.802 1.00 96.56 334 THR A N 1
ATOM 2363 C CA . THR A 1 334 ? -12.285 -8.484 19.516 1.00 96.56 334 THR A CA 1
ATOM 2364 C C . THR A 1 334 ? -12.665 -9.522 18.464 1.00 96.56 334 THR A C 1
ATOM 2366 O O . THR A 1 334 ? -11.938 -10.483 18.216 1.00 96.56 334 THR A O 1
ATOM 2369 N N . THR A 1 335 ? -13.819 -9.325 17.829 1.00 97.38 335 THR A N 1
ATOM 2370 C CA . THR A 1 335 ? -14.324 -10.222 16.783 1.00 97.38 335 THR A CA 1
ATOM 2371 C C . THR A 1 335 ? -14.164 -9.566 15.424 1.00 97.38 335 THR A C 1
ATOM 2373 O O . THR A 1 335 ? -14.540 -8.409 15.249 1.00 97.38 335 THR A O 1
ATOM 2376 N N . VAL A 1 336 ? -13.653 -10.307 14.445 1.00 98.00 336 VAL A N 1
ATOM 2377 C CA . VAL A 1 336 ? -13.499 -9.833 13.065 1.00 98.00 336 VAL A CA 1
ATOM 2378 C C . VAL A 1 336 ? -14.530 -10.527 12.180 1.00 98.00 336 VAL A C 1
ATOM 2380 O O . VAL A 1 336 ? -14.602 -11.753 12.145 1.00 98.00 336 VAL A O 1
ATOM 2383 N N . VAL A 1 337 ? -15.332 -9.741 11.464 1.00 98.38 337 VAL A N 1
ATOM 2384 C CA . VAL A 1 337 ? -16.327 -10.220 10.499 1.00 98.38 337 VAL A CA 1
ATOM 2385 C C . VAL A 1 337 ? -15.862 -9.846 9.097 1.00 98.38 337 VAL A C 1
ATOM 2387 O O . VAL A 1 337 ? -15.851 -8.676 8.722 1.00 98.38 337 VAL A O 1
ATOM 2390 N N . GLU A 1 338 ? -15.484 -10.848 8.311 1.00 98.00 338 GLU A N 1
ATOM 2391 C CA . GLU A 1 338 ? -15.003 -10.669 6.942 1.00 98.00 338 GLU A CA 1
ATOM 2392 C C . GLU A 1 338 ? -16.149 -10.759 5.927 1.00 98.00 338 GLU A C 1
ATOM 2394 O O . GLU A 1 338 ? -16.776 -11.808 5.764 1.00 98.00 338 GLU A O 1
ATOM 2399 N N . LEU A 1 339 ? -16.406 -9.668 5.199 1.00 97.25 339 LEU A N 1
ATOM 2400 C CA . LEU A 1 339 ? -17.429 -9.623 4.155 1.00 97.25 339 LEU A CA 1
ATOM 2401 C C . LEU A 1 339 ? -16.779 -9.573 2.769 1.00 97.25 339 LEU A C 1
ATOM 2403 O O . LEU A 1 339 ? -16.214 -8.561 2.349 1.00 97.25 339 LEU A O 1
ATOM 2407 N N . ALA A 1 340 ? -16.859 -10.687 2.041 1.00 95.81 340 ALA A N 1
ATOM 2408 C CA . ALA A 1 340 ? -16.361 -10.771 0.671 1.00 95.81 340 ALA A CA 1
ATOM 2409 C C . ALA A 1 340 ? -17.270 -9.974 -0.286 1.00 95.81 340 ALA A C 1
ATOM 2411 O O . ALA A 1 340 ? -18.493 -10.100 -0.207 1.00 95.81 340 ALA A O 1
ATOM 2412 N N . PRO A 1 341 ? -16.716 -9.193 -1.234 1.00 92.88 341 PRO A N 1
ATOM 2413 C CA . PRO A 1 341 ? -17.506 -8.362 -2.144 1.00 92.88 341 PRO A CA 1
ATOM 2414 C C . PRO A 1 341 ? -18.049 -9.154 -3.339 1.00 92.88 341 PRO A C 1
ATOM 2416 O O . PRO A 1 341 ? -18.812 -8.631 -4.152 1.00 92.88 341 PRO A O 1
ATOM 2419 N N . ARG A 1 342 ? -17.635 -10.417 -3.468 1.00 91.69 342 ARG A N 1
ATOM 2420 C CA . ARG A 1 342 ? -17.973 -11.315 -4.566 1.00 91.69 342 ARG A CA 1
ATOM 2421 C C . ARG A 1 342 ? -18.500 -12.635 -4.023 1.00 91.69 342 ARG A C 1
ATOM 2423 O O . ARG A 1 342 ? -18.073 -13.107 -2.973 1.00 91.69 342 ARG A O 1
ATOM 2430 N N . SER A 1 343 ? -19.412 -13.243 -4.770 1.00 91.12 343 SER A N 1
ATOM 2431 C CA . SER A 1 343 ? -19.874 -14.606 -4.505 1.00 91.12 343 SER A CA 1
ATOM 2432 C C . SER A 1 343 ? -18.796 -15.643 -4.849 1.00 91.12 343 SER A C 1
ATOM 2434 O O . SER A 1 343 ? -17.764 -15.331 -5.450 1.00 91.12 343 SER A O 1
ATOM 2436 N N . SER A 1 344 ? -19.050 -16.909 -4.514 1.00 92.56 344 SER A N 1
ATOM 2437 C CA . SER A 1 344 ? -18.129 -18.026 -4.765 1.00 92.56 344 SER A CA 1
ATOM 2438 C C . SER A 1 344 ? -17.784 -18.247 -6.242 1.00 92.56 344 SER A C 1
ATOM 2440 O O . SER A 1 344 ? -16.783 -18.896 -6.527 1.00 92.56 344 SER A O 1
ATOM 2442 N N . ASN A 1 345 ? -18.561 -17.692 -7.179 1.00 89.88 345 ASN A N 1
ATOM 2443 C CA . ASN A 1 345 ? -18.285 -17.742 -8.618 1.00 89.88 345 ASN A CA 1
ATOM 2444 C C . ASN A 1 345 ? -17.487 -16.528 -9.146 1.00 89.88 345 ASN A C 1
ATOM 2446 O O . ASN A 1 345 ? -17.253 -16.444 -10.347 1.00 89.88 345 ASN A O 1
ATOM 2450 N N . GLY A 1 346 ? -17.091 -15.586 -8.280 1.00 88.56 346 GLY A N 1
ATOM 2451 C CA . GLY A 1 346 ? -16.323 -14.393 -8.656 1.00 88.56 346 GLY A CA 1
ATOM 2452 C C . GLY A 1 346 ? -17.157 -13.179 -9.094 1.00 88.56 346 GLY A C 1
ATOM 2453 O O . GLY A 1 346 ? -16.587 -12.133 -9.412 1.00 88.56 346 GLY A O 1
ATOM 2454 N N . ARG A 1 347 ? -18.494 -13.257 -9.081 1.00 89.19 347 ARG A N 1
ATOM 2455 C CA . ARG A 1 347 ? -19.377 -12.117 -9.398 1.00 89.19 347 ARG A CA 1
ATOM 2456 C C . ARG A 1 347 ? -19.559 -11.186 -8.207 1.00 89.19 347 ARG A C 1
ATOM 2458 O O . ARG A 1 347 ? -19.782 -11.675 -7.100 1.00 89.19 347 ARG A O 1
ATOM 2465 N N . VAL A 1 348 ? -19.532 -9.876 -8.457 1.00 89.88 348 VAL A N 1
ATOM 2466 C CA . VAL A 1 348 ? -19.824 -8.830 -7.460 1.00 89.88 348 VAL A CA 1
ATOM 2467 C C . VAL A 1 348 ? -21.222 -9.029 -6.871 1.00 89.88 348 VAL A C 1
ATOM 2469 O O .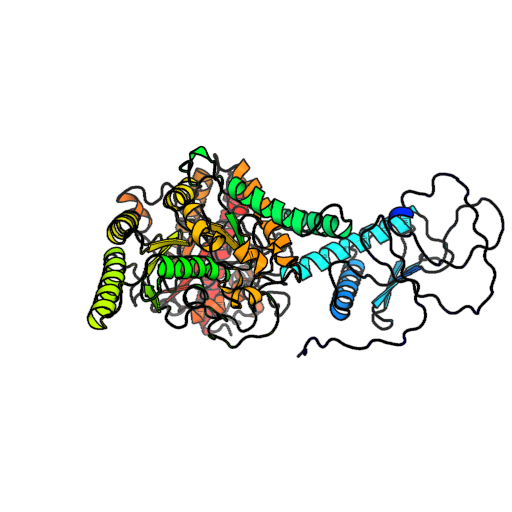 VAL A 1 348 ? -22.174 -9.323 -7.597 1.00 89.88 348 VAL A O 1
ATOM 2472 N N . LEU A 1 349 ? -21.331 -8.895 -5.551 1.00 89.44 349 LEU A N 1
ATOM 2473 C CA . LEU A 1 349 ? -22.592 -8.989 -4.824 1.00 89.44 349 LEU A CA 1
ATOM 2474 C C . LEU A 1 349 ? -23.375 -7.680 -4.944 1.00 89.44 349 LEU A C 1
ATOM 2476 O O . LEU A 1 349 ? -22.878 -6.616 -4.587 1.00 89.44 349 LEU A O 1
ATOM 2480 N N . THR A 1 350 ? -24.619 -7.761 -5.411 1.00 88.88 350 THR A N 1
ATOM 2481 C CA . THR A 1 350 ? -25.523 -6.603 -5.503 1.00 88.88 350 THR A CA 1
ATOM 2482 C C . THR A 1 350 ? -26.194 -6.261 -4.174 1.00 88.88 350 THR A C 1
ATOM 2484 O O . THR A 1 350 ? -26.731 -5.170 -4.031 1.00 88.88 350 THR A O 1
ATOM 2487 N N . ASP A 1 351 ? -26.184 -7.188 -3.214 1.00 92.56 351 ASP A N 1
ATOM 2488 C CA . ASP A 1 351 ? -26.786 -7.065 -1.882 1.00 92.56 351 ASP A CA 1
ATOM 2489 C C . ASP A 1 351 ? -25.743 -6.767 -0.782 1.00 92.56 351 ASP A C 1
ATOM 2491 O O . ASP A 1 351 ? -25.962 -7.049 0.398 1.00 92.56 351 ASP A O 1
ATOM 2495 N N . TYR A 1 352 ? -24.570 -6.247 -1.163 1.00 94.25 352 TYR A N 1
ATOM 2496 C CA . TYR A 1 352 ? -23.439 -6.079 -0.249 1.00 94.25 352 TYR A CA 1
ATOM 2497 C C . TYR A 1 352 ? -23.767 -5.161 0.938 1.00 94.25 352 TYR A C 1
ATOM 2499 O O . TYR A 1 352 ? -23.480 -5.508 2.082 1.00 94.25 352 TYR A O 1
ATOM 2507 N N . ASP A 1 353 ? -24.432 -4.031 0.694 1.00 95.69 353 ASP A N 1
ATOM 2508 C CA . ASP A 1 353 ? -24.835 -3.099 1.753 1.00 95.69 353 ASP A CA 1
ATOM 2509 C C . ASP A 1 353 ? -25.779 -3.763 2.766 1.00 95.69 353 ASP A C 1
ATOM 2511 O O . ASP A 1 353 ? -25.612 -3.605 3.976 1.00 95.69 353 ASP A O 1
ATOM 2515 N N . GLN A 1 354 ? -26.737 -4.568 2.289 1.00 96.81 354 GLN A N 1
ATOM 2516 C CA . GLN A 1 354 ? -27.647 -5.321 3.151 1.00 96.81 354 GLN A CA 1
ATOM 2517 C C . GLN A 1 354 ? -26.888 -6.340 4.007 1.00 96.81 354 GLN A C 1
ATOM 2519 O O . GLN A 1 354 ? -27.244 -6.536 5.167 1.00 96.81 354 GLN A O 1
ATOM 2524 N N . ARG A 1 355 ? -25.821 -6.954 3.480 1.00 97.50 355 ARG A N 1
ATOM 2525 C CA . ARG A 1 355 ? -24.963 -7.877 4.243 1.00 97.50 355 ARG A CA 1
ATOM 2526 C C . ARG A 1 355 ? -24.186 -7.167 5.344 1.00 97.50 355 ARG A C 1
ATOM 2528 O O . ARG A 1 355 ? -24.096 -7.710 6.442 1.00 97.50 355 ARG A O 1
ATOM 2535 N N . VAL A 1 356 ? -23.679 -5.958 5.089 1.00 97.88 356 VAL A N 1
ATOM 2536 C CA . VAL A 1 356 ? -23.036 -5.137 6.131 1.00 97.88 356 VAL A CA 1
ATOM 2537 C C . VAL A 1 356 ? -24.037 -4.826 7.242 1.00 97.88 356 VAL A C 1
ATOM 2539 O O . VAL A 1 356 ? -23.748 -5.062 8.412 1.00 97.88 356 VAL A O 1
ATOM 2542 N N . VAL A 1 357 ? -25.245 -4.374 6.892 1.00 98.12 357 VAL A N 1
ATOM 2543 C CA . VAL A 1 357 ? -26.305 -4.102 7.878 1.00 98.12 357 VAL A CA 1
ATOM 2544 C C . VAL A 1 357 ? -26.672 -5.365 8.663 1.00 98.12 357 VAL A C 1
ATOM 2546 O O . VAL A 1 357 ? -26.764 -5.314 9.889 1.00 98.12 357 VAL A O 1
ATOM 2549 N N . ALA A 1 358 ? -26.840 -6.500 7.980 1.00 98.31 358 ALA A N 1
ATOM 2550 C CA . ALA A 1 358 ? -27.178 -7.775 8.605 1.00 98.31 358 ALA A CA 1
ATOM 2551 C C . ALA A 1 358 ? -26.095 -8.253 9.583 1.00 98.31 358 ALA A C 1
ATOM 2553 O O . ALA A 1 358 ? -26.440 -8.748 10.651 1.00 98.31 358 ALA A O 1
ATOM 2554 N N . ALA A 1 359 ? -24.810 -8.059 9.266 1.00 98.38 359 ALA A N 1
ATOM 2555 C CA . ALA A 1 359 ? -23.708 -8.390 10.170 1.00 98.38 359 ALA A CA 1
ATOM 2556 C C . ALA A 1 359 ? -23.773 -7.581 11.475 1.00 98.38 359 ALA A C 1
ATOM 2558 O O . ALA A 1 359 ? -23.609 -8.141 12.558 1.00 98.38 359 ALA A O 1
ATOM 2559 N N . VAL A 1 360 ? -24.081 -6.282 11.387 1.00 98.50 360 VAL A N 1
ATOM 2560 C CA . VAL A 1 360 ? -24.251 -5.432 12.575 1.00 98.50 360 VAL A CA 1
ATOM 2561 C C . VAL A 1 360 ? -25.456 -5.889 13.405 1.00 98.50 360 VAL A C 1
ATOM 2563 O O . VAL A 1 360 ? -25.340 -6.052 14.616 1.00 98.50 360 VAL A O 1
ATOM 2566 N N . VAL A 1 361 ? -26.605 -6.133 12.763 1.00 98.38 361 VAL A N 1
ATOM 2567 C CA . VAL A 1 361 ? -27.828 -6.593 13.449 1.00 98.38 361 VAL A CA 1
ATOM 2568 C C . VAL A 1 361 ? -27.616 -7.950 14.122 1.00 98.38 361 VAL A C 1
ATOM 2570 O O . VAL A 1 361 ? -28.040 -8.135 15.260 1.00 98.38 361 VAL A O 1
ATOM 2573 N N . ALA A 1 362 ? -26.942 -8.886 13.451 1.00 98.38 362 ALA A N 1
ATOM 2574 C CA . ALA A 1 362 ? -26.639 -10.201 14.006 1.00 98.38 362 ALA A CA 1
ATOM 2575 C C . ALA A 1 362 ? -25.754 -10.099 15.256 1.00 98.38 362 ALA A C 1
ATOM 2577 O O . ALA A 1 362 ? -26.060 -10.729 16.264 1.00 98.38 362 ALA A O 1
ATOM 2578 N N . ALA A 1 363 ? -24.716 -9.258 15.226 1.00 98.06 363 ALA A N 1
ATOM 2579 C CA . ALA A 1 363 ? -23.834 -9.053 16.373 1.00 98.06 363 ALA A CA 1
ATOM 2580 C C . ALA A 1 363 ? -24.547 -8.384 17.567 1.00 98.06 363 ALA A C 1
ATOM 2582 O O . ALA A 1 363 ? -24.291 -8.745 18.715 1.00 98.06 363 ALA A O 1
ATOM 2583 N N . GLU A 1 364 ? -25.458 -7.434 17.320 1.00 98.19 364 GLU A N 1
ATOM 2584 C CA . GLU A 1 364 ? -26.295 -6.844 18.379 1.00 98.19 364 GLU A CA 1
ATOM 2585 C C . GLU A 1 364 ? -27.261 -7.877 18.979 1.00 98.19 364 GLU A C 1
ATOM 2587 O O . GLU A 1 364 ? -27.420 -7.930 20.198 1.00 98.19 364 GLU A O 1
ATOM 2592 N N . ALA A 1 365 ? -27.873 -8.721 18.142 1.00 98.12 365 ALA A N 1
ATOM 2593 C CA . ALA A 1 365 ? -28.761 -9.789 18.594 1.00 98.12 365 ALA A CA 1
ATOM 2594 C C . ALA A 1 365 ? -28.018 -10.857 19.416 1.00 98.12 365 ALA A C 1
ATOM 2596 O O . ALA A 1 365 ? -28.546 -11.317 20.426 1.00 98.12 365 ALA A O 1
ATOM 2597 N N . GLU A 1 366 ? -26.795 -11.219 19.019 1.00 97.81 366 GLU A N 1
ATOM 2598 C CA . GLU A 1 366 ? -25.936 -12.150 19.758 1.00 97.81 366 GLU A CA 1
ATOM 2599 C C . GLU A 1 366 ? -25.584 -11.605 21.148 1.00 97.81 366 GLU A C 1
ATOM 2601 O O . GLU A 1 366 ? -25.787 -12.299 22.143 1.00 97.81 366 GLU A O 1
ATOM 2606 N N . ALA A 1 367 ? -25.139 -10.345 21.235 1.00 97.25 367 ALA A N 1
ATOM 2607 C CA . ALA A 1 367 ? -24.832 -9.703 22.515 1.00 97.25 367 ALA A CA 1
ATOM 2608 C C . ALA A 1 367 ? -26.070 -9.625 23.426 1.00 97.25 367 ALA A C 1
ATOM 2610 O O . ALA A 1 367 ? -26.001 -9.967 24.605 1.00 97.25 367 ALA A O 1
ATOM 2611 N N . ALA A 1 368 ? -27.228 -9.252 22.870 1.00 97.88 368 ALA A N 1
ATOM 2612 C CA . ALA A 1 368 ? -28.481 -9.205 23.620 1.00 97.88 368 ALA A CA 1
ATOM 2613 C C . ALA A 1 368 ? -28.907 -10.591 24.133 1.00 97.88 368 ALA A C 1
ATOM 2615 O O . ALA A 1 368 ? -29.331 -10.716 25.281 1.00 97.88 368 ALA A O 1
ATOM 2616 N N . ALA A 1 369 ? -28.767 -11.638 23.313 1.00 98.00 369 ALA A N 1
ATOM 2617 C CA . ALA A 1 369 ? -29.065 -13.014 23.709 1.00 98.00 369 ALA A CA 1
ATOM 2618 C C . ALA A 1 369 ? -28.119 -13.529 24.809 1.00 98.00 369 ALA A C 1
ATOM 2620 O O . ALA A 1 369 ? -28.540 -14.320 25.651 1.00 98.00 369 ALA A O 1
ATOM 2621 N N . ALA A 1 370 ? -26.871 -13.054 24.829 1.00 96.94 370 ALA A N 1
ATOM 2622 C CA . ALA A 1 370 ? -25.891 -13.341 25.874 1.00 96.94 370 ALA A CA 1
ATOM 2623 C C . ALA A 1 370 ? -26.069 -12.485 27.147 1.00 96.94 370 ALA A C 1
ATOM 2625 O O . ALA A 1 370 ? -25.383 -12.718 28.141 1.00 96.94 370 ALA A O 1
ATOM 2626 N N . GLY A 1 371 ? -26.987 -11.508 27.149 1.00 97.12 371 GLY A N 1
ATOM 2627 C CA . GLY A 1 371 ? -27.157 -10.563 28.259 1.00 97.12 371 GLY A CA 1
ATOM 2628 C C . GLY A 1 371 ? -26.001 -9.566 28.398 1.00 97.12 371 GLY A C 1
ATOM 2629 O O . GLY A 1 371 ? -25.809 -8.987 29.467 1.00 97.12 371 GLY A O 1
ATOM 2630 N N . GLU A 1 372 ? -25.219 -9.376 27.336 1.00 96.81 372 GLU A N 1
ATOM 2631 C CA . GLU A 1 372 ? -24.084 -8.460 27.292 1.00 96.81 372 GLU A CA 1
ATOM 2632 C C . GLU A 1 372 ? -24.528 -7.039 26.913 1.00 96.81 372 GLU A C 1
ATOM 2634 O O . GLU A 1 372 ? -25.564 -6.821 26.277 1.00 96.81 372 GLU A O 1
ATOM 2639 N N . ALA A 1 373 ? -23.708 -6.045 27.266 1.00 97.00 373 ALA A N 1
ATOM 2640 C CA . ALA A 1 373 ? -23.859 -4.701 26.718 1.00 97.00 373 ALA A CA 1
ATOM 2641 C C . ALA A 1 373 ? -23.726 -4.721 25.183 1.00 97.00 373 ALA A C 1
ATOM 2643 O O . ALA A 1 373 ? -23.125 -5.629 24.601 1.00 97.00 373 ALA A O 1
ATOM 2644 N N . ALA A 1 374 ? -24.260 -3.700 24.513 1.00 97.50 374 ALA A N 1
ATOM 2645 C CA . ALA A 1 374 ? -24.155 -3.606 23.063 1.00 97.50 374 ALA A CA 1
ATOM 2646 C C . ALA A 1 374 ? -22.676 -3.552 22.613 1.00 97.50 374 ALA A C 1
ATOM 2648 O O . ALA A 1 374 ? -21.854 -2.937 23.297 1.00 97.50 374 ALA A O 1
ATOM 2649 N N . PRO A 1 375 ? -22.322 -4.163 21.471 1.00 98.25 375 PRO A N 1
ATOM 2650 C CA . PRO A 1 375 ? -20.972 -4.079 20.933 1.00 98.25 375 PRO A CA 1
ATOM 2651 C C . PRO A 1 375 ? -20.663 -2.690 20.355 1.00 98.25 375 PRO A C 1
ATOM 2653 O O . PRO A 1 375 ? -21.562 -1.946 19.935 1.00 98.25 375 PRO A O 1
ATOM 2656 N N . PHE A 1 376 ? -19.366 -2.389 20.290 1.00 98.62 376 PHE A N 1
ATOM 2657 C CA . PHE A 1 376 ? -18.800 -1.275 19.536 1.00 98.62 376 PHE A CA 1
ATOM 2658 C C . PHE A 1 376 ? -18.376 -1.764 18.149 1.00 98.62 376 PHE A C 1
ATOM 2660 O O . PHE A 1 376 ? -17.743 -2.811 18.030 1.00 98.62 376 PHE A O 1
ATOM 2667 N N . PHE A 1 377 ? -18.687 -1.013 17.098 1.00 98.75 377 PHE A N 1
ATOM 2668 C CA . PHE A 1 377 ? -18.409 -1.421 15.723 1.00 98.75 377 PHE A CA 1
ATOM 2669 C C . PHE A 1 377 ? -17.263 -0.628 15.104 1.00 98.75 377 PHE A C 1
ATOM 2671 O O . PHE A 1 377 ? -17.258 0.599 15.130 1.00 98.75 377 PHE A O 1
ATOM 2678 N N . VAL A 1 378 ? -16.338 -1.323 14.452 1.00 98.69 378 VAL A N 1
ATOM 2679 C CA . VAL A 1 378 ? -15.453 -0.717 13.453 1.00 98.69 378 VAL A CA 1
ATOM 2680 C C . VAL A 1 378 ? -16.022 -1.060 12.085 1.00 98.69 378 VAL A C 1
ATOM 2682 O O . VAL A 1 378 ? -16.143 -2.234 11.737 1.00 98.69 378 VAL A O 1
ATOM 2685 N N . LEU A 1 379 ? -16.432 -0.045 11.329 1.00 98.31 379 LEU A N 1
ATOM 2686 C CA . LEU A 1 379 ? -16.970 -0.212 9.983 1.00 98.31 379 LEU A CA 1
ATOM 2687 C C . LEU A 1 379 ? -15.909 0.188 8.968 1.00 98.31 379 LEU A C 1
ATOM 2689 O O . LEU A 1 379 ? -15.606 1.374 8.837 1.00 98.31 379 LEU A O 1
ATOM 2693 N N . HIS A 1 380 ? -15.380 -0.785 8.229 1.00 98.12 380 HIS A N 1
ATOM 2694 C CA . HIS A 1 380 ? -14.504 -0.492 7.104 1.00 98.12 380 HIS A CA 1
ATOM 2695 C C . HIS A 1 380 ? -15.291 -0.089 5.860 1.00 98.12 380 HIS A C 1
ATOM 2697 O O . HIS A 1 380 ? -16.268 -0.731 5.469 1.00 98.12 380 HIS A O 1
ATOM 2703 N N . ALA A 1 381 ? -14.781 0.933 5.190 1.00 97.50 381 ALA A N 1
ATOM 2704 C CA . ALA A 1 381 ? -15.018 1.225 3.793 1.00 97.50 381 ALA A CA 1
ATOM 2705 C C . ALA A 1 381 ? -13.712 1.040 3.022 1.00 97.50 381 ALA A C 1
ATOM 2707 O O . ALA A 1 381 ? -12.640 1.377 3.516 1.00 97.50 381 ALA A O 1
ATOM 2708 N N . VAL A 1 382 ? -13.799 0.501 1.812 1.00 96.56 382 VAL A N 1
ATOM 2709 C CA . VAL A 1 382 ? -12.646 0.281 0.937 1.00 96.56 382 VAL A CA 1
ATOM 2710 C C . VAL A 1 382 ? -12.763 1.204 -0.261 1.00 96.56 382 VAL A C 1
ATOM 2712 O O . VAL A 1 382 ? -13.716 1.105 -1.035 1.00 96.56 382 VAL A O 1
ATOM 2715 N N . ASP A 1 383 ? -11.769 2.068 -0.442 1.00 93.88 383 ASP A N 1
ATOM 2716 C CA . ASP A 1 383 ? -11.644 2.957 -1.590 1.00 93.88 383 ASP A CA 1
ATOM 2717 C C . ASP A 1 383 ? -10.655 2.392 -2.617 1.00 93.88 383 ASP A C 1
ATOM 2719 O O . ASP A 1 383 ? -9.487 2.778 -2.727 1.00 93.88 383 ASP A O 1
ATOM 2723 N N . GLY A 1 384 ? -11.156 1.421 -3.381 1.00 90.69 384 GLY A N 1
ATOM 2724 C CA . GLY A 1 384 ? -10.375 0.675 -4.355 1.00 90.69 384 GLY A CA 1
ATOM 2725 C C . GLY A 1 384 ? -9.829 -0.616 -3.759 1.00 90.69 384 GLY A C 1
ATOM 2726 O O . GLY A 1 384 ? -8.709 -0.669 -3.256 1.00 90.69 384 GLY A O 1
ATOM 2727 N N . SER A 1 385 ? -10.590 -1.701 -3.902 1.00 93.44 385 SER A N 1
ATOM 2728 C CA . SER A 1 385 ? -10.089 -3.052 -3.641 1.00 93.44 385 SER A CA 1
ATOM 2729 C C . SER A 1 385 ? -8.936 -3.405 -4.598 1.00 93.44 385 SER A C 1
ATOM 2731 O O . SER A 1 385 ? -8.607 -2.655 -5.524 1.00 93.44 385 SER A O 1
ATOM 2733 N N . LYS A 1 386 ? -8.338 -4.596 -4.468 1.00 94.06 386 LYS A N 1
ATOM 2734 C CA . LYS A 1 386 ? -7.360 -5.101 -5.449 1.00 94.06 386 LYS A CA 1
ATOM 2735 C C . LYS A 1 386 ? -7.881 -5.046 -6.894 1.00 94.06 386 LYS A C 1
ATOM 2737 O O . LYS A 1 386 ? -7.059 -4.841 -7.789 1.00 94.06 386 LYS A O 1
ATOM 2742 N N . THR A 1 387 ? -9.189 -5.195 -7.124 1.00 92.69 387 THR A N 1
ATOM 2743 C CA . THR A 1 387 ? -9.823 -5.056 -8.451 1.00 92.69 387 THR A CA 1
ATOM 2744 C C . THR A 1 387 ? -10.438 -3.674 -8.709 1.00 92.69 387 THR A C 1
ATOM 2746 O O . THR A 1 387 ? -10.824 -3.384 -9.837 1.00 92.69 387 THR A O 1
ATOM 2749 N N . GLY A 1 388 ? -10.445 -2.783 -7.712 1.00 91.75 388 GLY A N 1
ATOM 2750 C CA . GLY A 1 388 ? -10.904 -1.395 -7.817 1.00 91.75 388 GLY A CA 1
ATOM 2751 C C . GLY A 1 388 ? -12.334 -1.143 -7.327 1.00 91.75 388 GLY A C 1
ATOM 2752 O O . GLY A 1 388 ? -12.854 -0.041 -7.536 1.00 91.75 388 GLY A O 1
ATOM 2753 N N . LEU A 1 389 ? -12.953 -2.113 -6.645 1.00 91.25 389 LEU A N 1
ATOM 2754 C CA . LEU A 1 389 ? -14.283 -1.961 -6.049 1.00 91.25 389 LEU A CA 1
ATOM 2755 C C . LEU A 1 389 ? -14.281 -0.915 -4.928 1.00 91.25 389 LEU A C 1
ATOM 2757 O O . LEU A 1 389 ? -13.283 -0.751 -4.225 1.00 91.25 389 LEU A O 1
ATOM 2761 N N . ARG A 1 390 ? -15.416 -0.228 -4.770 1.00 92.31 390 ARG A N 1
ATOM 2762 C CA . ARG A 1 390 ? -15.712 0.661 -3.642 1.00 92.31 390 ARG A CA 1
ATOM 2763 C C . ARG A 1 390 ? -16.913 0.113 -2.896 1.00 92.31 390 ARG A C 1
ATOM 2765 O O . ARG A 1 390 ? -17.989 0.031 -3.484 1.00 92.31 390 ARG A O 1
ATOM 2772 N N . VAL A 1 391 ? -16.711 -0.301 -1.651 1.00 93.75 391 VAL A N 1
ATOM 2773 C CA . VAL A 1 391 ? -17.758 -0.904 -0.820 1.00 93.75 391 VAL A CA 1
ATOM 2774 C C . VAL A 1 391 ? -17.511 -0.618 0.666 1.00 93.75 391 VAL A C 1
ATOM 2776 O O . VAL A 1 391 ? -16.348 -0.547 1.070 1.00 93.75 391 VAL A O 1
ATOM 2779 N N . PRO A 1 392 ? -18.563 -0.527 1.498 1.00 95.44 392 PRO A N 1
ATOM 2780 C CA . PRO A 1 392 ? -19.977 -0.422 1.113 1.00 95.44 392 PRO A CA 1
ATOM 2781 C C . PRO A 1 392 ? -20.307 0.950 0.495 1.00 95.44 392 PRO A C 1
ATOM 2783 O O . PRO A 1 392 ? -19.421 1.787 0.315 1.00 95.44 392 PRO A O 1
ATOM 2786 N N . SER A 1 393 ? -21.568 1.189 0.128 1.00 92.44 393 SER A N 1
ATOM 2787 C CA . SER A 1 393 ? -21.987 2.506 -0.367 1.00 92.44 393 SER A CA 1
ATOM 2788 C C . SER A 1 393 ? -21.930 3.585 0.722 1.00 92.44 393 SER A C 1
ATOM 2790 O O . SER A 1 393 ? -22.162 3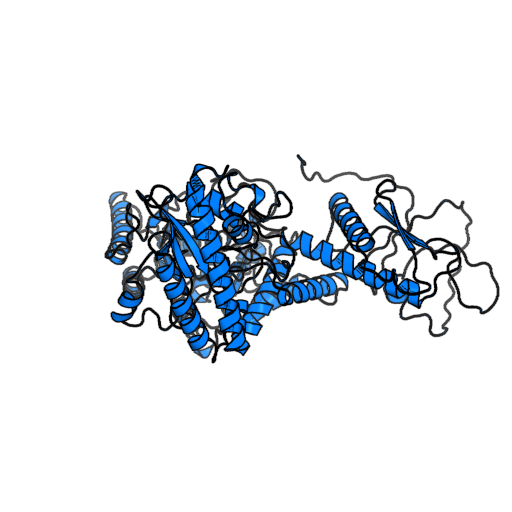.326 1.906 1.00 92.44 393 SER A O 1
ATOM 2792 N N . VAL A 1 394 ? -21.721 4.840 0.311 1.00 90.81 394 VAL A N 1
ATOM 2793 C CA . VAL A 1 394 ? -21.761 6.007 1.214 1.00 90.81 394 VAL A CA 1
ATOM 2794 C C . VAL A 1 394 ? -23.101 6.141 1.946 1.00 90.81 394 VAL A C 1
ATOM 2796 O O . VAL A 1 394 ? -23.128 6.538 3.109 1.00 90.81 394 VAL A O 1
ATOM 2799 N N . SER A 1 395 ? -24.210 5.747 1.309 1.00 91.56 395 SER A N 1
ATOM 2800 C CA . SER A 1 395 ? -25.539 5.739 1.928 1.00 91.56 395 SER A CA 1
ATOM 2801 C C . SER A 1 395 ? -25.658 4.711 3.048 1.00 91.56 395 SER A C 1
ATOM 2803 O O . SER A 1 395 ? -26.226 5.021 4.094 1.00 91.56 395 SER A O 1
ATOM 2805 N N . ALA A 1 396 ? -25.107 3.508 2.865 1.00 94.19 396 ALA A N 1
ATOM 2806 C CA . ALA A 1 396 ? -25.097 2.490 3.911 1.00 94.19 396 ALA A CA 1
ATOM 2807 C C . ALA A 1 396 ? -24.228 2.928 5.099 1.00 94.19 396 ALA A C 1
ATOM 2809 O O . ALA A 1 396 ? -24.620 2.741 6.252 1.00 94.19 396 ALA A O 1
ATOM 2810 N N . ILE A 1 397 ? -23.090 3.573 4.819 1.00 95.19 397 ILE A N 1
ATOM 2811 C CA . ILE A 1 397 ? -22.196 4.141 5.837 1.00 95.19 397 ILE A CA 1
ATOM 2812 C C . ILE A 1 397 ? -22.913 5.217 6.655 1.00 95.19 397 ILE A C 1
ATOM 2814 O O . ILE A 1 397 ? -22.926 5.133 7.883 1.00 95.19 397 ILE A O 1
ATOM 2818 N N . ASP A 1 398 ? -23.525 6.212 6.005 1.00 94.75 398 ASP A N 1
ATOM 2819 C CA . ASP A 1 398 ? -24.235 7.288 6.707 1.00 94.75 398 ASP A CA 1
ATOM 2820 C C . ASP A 1 398 ? -25.422 6.730 7.520 1.00 94.75 398 ASP A C 1
ATOM 2822 O O . ASP A 1 398 ? -25.574 7.082 8.690 1.00 94.75 398 ASP A O 1
ATOM 2826 N N . ALA A 1 399 ? -26.196 5.785 6.969 1.00 96.25 399 ALA A N 1
ATOM 2827 C CA . ALA A 1 399 ? -27.308 5.149 7.680 1.00 96.25 399 ALA A CA 1
ATOM 2828 C C . ALA A 1 399 ? -26.853 4.377 8.933 1.00 96.25 399 ALA A C 1
ATOM 2830 O O . ALA A 1 399 ? -27.451 4.520 10.003 1.00 96.25 399 ALA A O 1
ATOM 2831 N N . LEU A 1 400 ? -25.783 3.580 8.829 1.00 97.56 400 LEU A N 1
ATOM 2832 C CA . LEU A 1 400 ? -25.233 2.842 9.968 1.00 97.56 400 LEU A CA 1
ATOM 2833 C C . LEU A 1 400 ? -24.607 3.774 11.005 1.00 97.56 400 LEU A C 1
ATOM 2835 O O . LEU A 1 400 ? -24.824 3.560 12.198 1.00 97.56 400 LEU A O 1
ATOM 2839 N N . ARG A 1 401 ? -23.896 4.827 10.580 1.00 96.56 401 ARG A N 1
ATOM 2840 C CA . ARG A 1 401 ? -23.315 5.808 11.506 1.00 96.56 401 ARG A CA 1
ATOM 2841 C C . ARG A 1 401 ? -24.400 6.506 12.318 1.00 96.56 401 ARG A C 1
ATOM 2843 O O . ARG A 1 401 ? -24.292 6.585 13.538 1.00 96.56 401 ARG A O 1
ATOM 2850 N N . THR A 1 402 ? -25.475 6.947 11.666 1.00 96.75 402 THR A N 1
ATOM 2851 C CA . THR A 1 402 ? -26.623 7.552 12.353 1.00 96.75 402 THR A CA 1
ATOM 2852 C C . THR A 1 402 ? -27.295 6.570 13.313 1.00 96.75 402 THR A C 1
ATOM 2854 O O . THR A 1 402 ? -27.633 6.956 14.429 1.00 96.75 402 THR A O 1
ATOM 2857 N N . ARG A 1 403 ? -27.464 5.301 12.919 1.00 97.44 403 ARG A N 1
ATOM 2858 C CA . ARG A 1 403 ? -28.125 4.282 13.751 1.00 97.44 403 ARG A CA 1
ATOM 2859 C C . ARG A 1 403 ? -27.316 3.891 14.990 1.00 97.44 403 ARG A C 1
ATOM 2861 O O . ARG A 1 403 ? -27.894 3.679 16.052 1.00 97.44 403 ARG A O 1
ATOM 2868 N N . LEU A 1 404 ? -26.001 3.741 14.847 1.00 97.75 404 LEU A N 1
ATOM 2869 C CA . LEU A 1 404 ? -25.114 3.277 15.919 1.00 97.75 404 LEU A CA 1
ATOM 2870 C C . LEU A 1 404 ? -24.655 4.414 16.843 1.00 97.75 404 LEU A C 1
ATOM 2872 O O . LEU A 1 404 ? -24.284 4.157 17.991 1.00 97.75 404 LEU A O 1
ATOM 2876 N N . GLY A 1 405 ? -24.706 5.663 16.369 1.00 95.94 405 GLY A N 1
ATOM 2877 C CA . GLY A 1 405 ? -24.348 6.844 17.148 1.00 95.94 405 GLY A CA 1
ATOM 2878 C C . GLY A 1 405 ? -22.895 6.772 17.634 1.00 95.94 405 GLY A C 1
ATOM 2879 O O . GLY A 1 405 ? -22.000 6.615 16.811 1.00 95.94 405 GLY A O 1
ATOM 2880 N N . PRO A 1 406 ? -22.620 6.870 18.946 1.00 95.31 406 PRO A N 1
ATOM 2881 C CA . PRO A 1 406 ? -21.254 6.841 19.468 1.00 95.31 406 PRO A CA 1
ATOM 2882 C C . PRO A 1 406 ? -20.616 5.440 19.474 1.00 95.31 406 PRO A C 1
ATOM 2884 O O . PRO A 1 406 ? -19.421 5.329 19.725 1.00 95.31 406 PRO A O 1
ATOM 2887 N N . ARG A 1 407 ? -21.370 4.366 19.188 1.00 97.56 407 ARG A N 1
ATOM 2888 C CA . ARG A 1 407 ? -20.879 2.971 19.210 1.00 97.56 407 ARG A CA 1
ATOM 2889 C C . ARG A 1 407 ? -20.211 2.535 17.903 1.00 97.56 407 ARG A C 1
ATOM 2891 O O . ARG A 1 407 ? -20.235 1.352 17.564 1.00 97.56 407 ARG A O 1
ATOM 2898 N N . VAL A 1 408 ? -19.691 3.478 17.121 1.00 98.06 408 VAL A N 1
ATOM 2899 C CA . VAL A 1 408 ? -19.086 3.176 15.825 1.00 98.06 408 VAL A CA 1
ATOM 2900 C C . VAL A 1 408 ? -17.861 4.034 15.535 1.00 98.06 408 VAL A C 1
ATOM 2902 O O . VAL A 1 408 ? -17.838 5.240 15.785 1.00 98.06 408 VAL A O 1
ATOM 2905 N N . LEU A 1 409 ? -16.846 3.399 14.958 1.00 98.25 409 LEU A N 1
ATOM 2906 C CA . LEU A 1 409 ? -15.705 4.035 14.318 1.00 98.25 409 LEU A CA 1
ATOM 2907 C C . LEU A 1 409 ? -15.738 3.700 12.825 1.00 98.25 409 LEU A C 1
ATOM 2909 O O . LEU A 1 409 ? -15.805 2.532 12.447 1.00 98.25 409 LEU A O 1
ATOM 2913 N N . LEU A 1 410 ? -15.694 4.726 11.979 1.00 98.31 410 LEU A N 1
ATOM 2914 C CA . LEU A 1 410 ? -15.548 4.553 10.537 1.00 98.31 410 LEU A CA 1
ATOM 2915 C C . LEU A 1 410 ? -14.062 4.481 10.190 1.00 98.31 410 LEU A C 1
ATOM 2917 O O . LEU A 1 410 ? -13.272 5.299 10.663 1.00 98.31 410 LEU A O 1
ATOM 2921 N N . VAL A 1 411 ? -13.699 3.527 9.342 1.00 98.69 411 VAL A N 1
ATOM 2922 C CA . VAL A 1 411 ? -12.340 3.373 8.828 1.00 98.69 411 VAL A CA 1
ATOM 2923 C C . VAL A 1 411 ? -12.389 3.335 7.310 1.00 98.69 411 VAL A C 1
ATOM 2925 O O . VAL A 1 411 ? -13.185 2.597 6.738 1.00 98.69 411 VAL A O 1
ATOM 2928 N N . LEU A 1 412 ? -11.548 4.126 6.652 1.00 98.56 412 LEU A N 1
ATOM 2929 C CA . LEU A 1 412 ? -11.370 4.081 5.206 1.00 98.56 412 LEU A CA 1
ATOM 2930 C C . LEU A 1 412 ? -10.037 3.410 4.874 1.00 98.56 412 LEU A C 1
ATOM 2932 O O . LEU A 1 412 ? -8.979 4.007 5.076 1.00 98.56 412 LEU A O 1
ATOM 2936 N N . ASP A 1 413 ? -10.081 2.216 4.289 1.00 98.31 413 ASP A N 1
ATOM 2937 C CA . ASP A 1 413 ? -8.941 1.659 3.567 1.00 98.31 413 ASP A CA 1
ATOM 2938 C C . ASP A 1 413 ? -8.835 2.357 2.204 1.00 98.31 413 ASP A C 1
ATOM 2940 O O . ASP A 1 413 ? -9.465 1.964 1.219 1.00 98.31 413 ASP A O 1
ATOM 2944 N N . ALA A 1 414 ? -8.021 3.412 2.156 1.00 97.56 414 ALA A N 1
ATOM 2945 C CA . ALA A 1 414 ? -7.623 4.106 0.937 1.00 97.56 414 ALA A CA 1
ATOM 2946 C C . ALA A 1 414 ? -6.194 3.719 0.526 1.00 97.56 414 ALA A C 1
ATOM 2948 O O . ALA A 1 414 ? -5.492 4.493 -0.131 1.00 97.56 414 ALA A O 1
ATOM 2949 N N . CYS A 1 415 ? -5.729 2.512 0.870 1.00 97.38 415 CYS A N 1
ATOM 2950 C CA . CYS A 1 415 ? -4.352 2.101 0.627 1.00 97.38 415 CYS A CA 1
ATOM 2951 C C . CYS A 1 415 ? -4.000 1.998 -0.866 1.00 97.38 415 CYS A C 1
ATOM 2953 O O . CYS A 1 415 ? -2.819 1.883 -1.192 1.00 97.38 415 CYS A O 1
ATOM 2955 N N . GLN A 1 416 ? -4.963 1.990 -1.795 1.00 95.94 416 GLN A N 1
ATOM 2956 C CA . GLN A 1 416 ? -4.670 2.147 -3.228 1.00 95.94 416 GLN A CA 1
ATOM 2957 C C . GLN A 1 416 ? -4.286 3.582 -3.606 1.00 95.94 416 GLN A C 1
ATOM 2959 O O . GLN A 1 416 ? -3.534 3.744 -4.569 1.00 95.94 416 GLN A O 1
ATOM 2964 N N . CYS A 1 417 ? -4.764 4.585 -2.862 1.00 96.44 417 CYS A N 1
ATOM 2965 C CA . CYS A 1 417 ? -4.620 6.017 -3.134 1.00 96.44 417 CYS A CA 1
ATOM 2966 C C . CYS A 1 417 ? -4.985 6.397 -4.579 1.00 96.44 417 CYS A C 1
ATOM 2968 O O . CYS A 1 417 ? -4.225 7.069 -5.274 1.00 96.44 417 CYS A O 1
ATOM 2970 N N . ARG A 1 418 ? -6.142 5.920 -5.055 1.00 94.62 418 ARG A N 1
ATOM 2971 C CA . ARG A 1 418 ? -6.631 6.121 -6.437 1.00 94.62 418 ARG A CA 1
ATOM 2972 C C . ARG A 1 418 ? -7.813 7.084 -6.517 1.00 94.62 418 ARG A C 1
ATOM 2974 O O . ARG A 1 418 ? -8.558 7.060 -7.499 1.00 94.62 418 ARG A O 1
ATOM 2981 N N . SER A 1 419 ? -7.941 7.940 -5.513 1.00 92.81 419 SER A N 1
ATOM 2982 C CA . SER A 1 419 ? -9.037 8.891 -5.373 1.00 92.81 419 SER A CA 1
ATOM 2983 C C . SER A 1 419 ? -8.523 10.279 -5.084 1.00 92.81 419 SER A C 1
ATOM 2985 O O . SER A 1 419 ? -7.359 10.481 -4.730 1.00 92.81 419 SER A O 1
ATOM 2987 N N . ASP A 1 420 ? -9.402 11.241 -5.302 1.00 91.94 420 ASP A N 1
ATOM 2988 C CA . ASP A 1 420 ? -9.123 12.628 -5.074 1.00 91.94 420 ASP A CA 1
ATOM 2989 C C . ASP A 1 420 ? -9.240 13.021 -3.592 1.00 91.94 420 ASP A C 1
ATOM 2991 O O . ASP A 1 420 ? -9.560 12.209 -2.724 1.00 91.94 420 ASP A O 1
ATOM 2995 N N . ALA A 1 421 ? -8.920 14.282 -3.293 1.00 94.31 421 ALA A N 1
ATOM 2996 C CA . ALA A 1 421 ? -8.939 14.771 -1.921 1.00 94.31 421 ALA A CA 1
ATOM 2997 C C . ALA A 1 421 ? -10.367 14.902 -1.377 1.00 94.31 421 ALA A C 1
ATOM 2999 O O . ALA A 1 421 ? -10.548 14.844 -0.166 1.00 94.31 421 ALA A O 1
ATOM 3000 N N . ALA A 1 422 ? -11.372 15.048 -2.250 1.00 94.19 422 ALA A N 1
ATOM 3001 C CA . ALA A 1 422 ? -12.764 15.171 -1.839 1.00 94.19 422 ALA A CA 1
ATOM 3002 C C . ALA A 1 422 ? -13.287 13.851 -1.261 1.00 94.19 422 ALA A C 1
ATOM 3004 O O . ALA A 1 422 ? -14.019 13.882 -0.273 1.00 94.19 422 ALA A O 1
ATOM 3005 N N . GLU A 1 423 ? -12.859 12.704 -1.807 1.00 94.75 423 GLU A N 1
ATOM 3006 C CA . GLU A 1 423 ? -13.143 11.394 -1.203 1.00 94.75 423 GLU A CA 1
ATOM 3007 C C . GLU A 1 423 ? -12.585 11.331 0.223 1.00 94.75 423 GLU A C 1
ATOM 3009 O O . GLU A 1 423 ? -13.328 11.117 1.178 1.00 94.75 423 GLU A O 1
ATOM 3014 N N . LEU A 1 424 ? -11.284 11.588 0.389 1.00 96.56 424 LEU A N 1
ATOM 3015 C CA . LEU A 1 424 ? -10.629 11.509 1.696 1.00 96.56 424 LEU A CA 1
ATOM 3016 C C . LEU A 1 424 ? -11.245 12.500 2.695 1.00 96.56 424 LEU A C 1
ATOM 3018 O O . LEU A 1 424 ? -11.513 12.137 3.840 1.00 96.56 424 LEU A O 1
ATOM 3022 N N . ALA A 1 425 ? -11.524 13.729 2.254 1.00 96.62 425 ALA A N 1
ATOM 3023 C CA . ALA A 1 425 ? -12.141 14.762 3.076 1.00 96.62 425 ALA A CA 1
ATOM 3024 C C . ALA A 1 425 ? -13.567 14.398 3.516 1.00 96.62 425 ALA A C 1
ATOM 3026 O O . ALA A 1 425 ? -13.943 14.693 4.650 1.00 96.62 425 ALA A O 1
ATOM 3027 N N . TRP A 1 426 ? -14.349 13.712 2.674 1.00 95.12 426 TRP A N 1
ATOM 3028 C CA . TRP A 1 426 ? -15.693 13.252 3.039 1.00 95.12 426 TRP A CA 1
ATOM 3029 C C . TRP A 1 426 ? -15.666 12.301 4.241 1.00 95.12 426 TRP A C 1
ATOM 3031 O O . TRP A 1 426 ? -16.503 12.434 5.140 1.00 95.12 426 TRP A O 1
ATOM 3041 N N . TYR A 1 427 ? -14.698 11.378 4.266 1.00 97.31 427 TYR A N 1
ATOM 3042 C CA . TYR A 1 427 ? -14.497 10.424 5.359 1.00 97.31 427 TYR A CA 1
ATOM 3043 C C . TYR A 1 427 ? -13.896 11.096 6.597 1.00 97.31 427 TYR A C 1
ATOM 3045 O O . TYR A 1 427 ? -14.447 10.963 7.690 1.00 97.31 427 TYR A O 1
ATOM 3053 N N . LEU A 1 428 ? -12.818 11.869 6.437 1.00 97.38 428 LEU A N 1
ATOM 3054 C CA . LEU A 1 428 ? -12.174 12.592 7.542 1.00 97.38 428 LEU A CA 1
ATOM 3055 C C . LEU A 1 428 ? -13.148 13.553 8.236 1.00 97.38 428 LEU A C 1
ATOM 3057 O O . LEU A 1 428 ? -13.228 13.567 9.460 1.00 97.38 428 LEU A O 1
ATOM 3061 N N . GLY A 1 429 ? -13.975 14.275 7.472 1.00 95.75 429 GLY A N 1
ATOM 3062 C CA . GLY A 1 429 ? -15.014 15.162 8.005 1.00 95.75 429 GLY A CA 1
ATOM 3063 C C . GLY A 1 429 ? -16.150 14.450 8.752 1.00 95.75 429 GLY A C 1
ATOM 3064 O O . GLY A 1 429 ? -16.991 15.109 9.359 1.00 95.75 429 GLY A O 1
ATOM 3065 N N . ARG A 1 430 ? -16.189 13.112 8.720 1.00 94.56 430 ARG A N 1
ATOM 3066 C CA . ARG A 1 430 ? -17.094 12.252 9.502 1.00 94.56 430 ARG A CA 1
ATOM 3067 C C . ARG A 1 430 ? -16.381 11.568 10.674 1.00 94.56 430 ARG A C 1
ATOM 3069 O O . ARG A 1 430 ? -16.931 10.624 11.243 1.00 94.56 430 ARG A O 1
ATOM 3076 N N . GLY A 1 431 ? -15.171 12.015 11.011 1.00 95.31 431 GLY A N 1
ATOM 3077 C CA . GLY A 1 431 ? -14.343 11.432 12.063 1.00 95.31 431 GLY A CA 1
ATOM 3078 C C . GLY A 1 431 ? -13.786 10.052 11.712 1.00 95.31 431 GLY A C 1
ATOM 3079 O O . GLY A 1 431 ? -13.483 9.274 12.616 1.00 95.31 431 GLY A O 1
ATOM 3080 N N . ALA A 1 432 ? -13.699 9.710 10.420 1.00 97.69 432 ALA A N 1
ATOM 3081 C CA . ALA A 1 432 ? -13.138 8.435 9.994 1.00 97.69 432 ALA A CA 1
ATOM 3082 C C . ALA A 1 432 ? -11.613 8.420 10.114 1.00 97.69 432 ALA A C 1
ATOM 3084 O O . ALA A 1 432 ? -10.945 9.392 9.764 1.00 97.69 432 ALA A O 1
ATOM 3085 N N . VAL A 1 433 ? -11.063 7.276 10.510 1.00 98.44 433 VAL A N 1
ATOM 3086 C CA . VAL A 1 433 ? -9.624 7.010 10.414 1.00 98.44 433 VAL A CA 1
ATOM 3087 C C . VAL A 1 433 ? -9.311 6.550 8.991 1.00 98.44 433 VAL A C 1
ATOM 3089 O O . VAL A 1 433 ? -9.987 5.664 8.474 1.00 98.44 433 VAL A O 1
ATOM 3092 N N . VAL A 1 434 ? -8.312 7.143 8.334 1.00 98.69 434 VAL A N 1
ATOM 3093 C CA . VAL A 1 434 ? -8.004 6.850 6.922 1.00 98.69 434 VAL A CA 1
ATOM 3094 C C . VAL A 1 434 ? -6.623 6.224 6.779 1.00 98.69 434 VAL A C 1
ATOM 3096 O O . VAL A 1 434 ? -5.624 6.815 7.185 1.00 98.69 434 VAL A O 1
ATOM 3099 N N . LEU A 1 435 ? -6.556 5.049 6.157 1.00 98.69 435 LEU A N 1
ATOM 3100 C CA . LEU A 1 435 ? -5.321 4.316 5.894 1.00 98.69 435 LEU A CA 1
ATOM 3101 C C . LEU A 1 435 ? -4.871 4.598 4.460 1.00 98.69 435 LEU A C 1
ATOM 3103 O O . LEU A 1 435 ? -5.638 4.435 3.511 1.00 98.69 435 LEU A O 1
ATOM 3107 N N . VAL A 1 436 ? -3.614 5.001 4.287 1.00 98.31 436 VAL A N 1
ATOM 3108 C CA . VAL A 1 436 ? -3.029 5.329 2.979 1.00 98.31 436 VAL A CA 1
ATOM 3109 C C . VAL A 1 436 ? -1.690 4.628 2.785 1.00 98.31 436 VAL A C 1
ATOM 3111 O O . VAL A 1 436 ? -0.992 4.302 3.745 1.00 98.31 436 VAL A O 1
ATOM 3114 N N . THR A 1 437 ? -1.294 4.414 1.526 1.00 97.69 437 THR A N 1
ATOM 3115 C CA . THR A 1 437 ? 0.072 3.972 1.206 1.00 97.69 437 THR A CA 1
ATOM 3116 C C . THR A 1 437 ? 0.607 4.670 -0.035 1.00 97.69 437 THR A C 1
ATOM 3118 O O . THR A 1 437 ? -0.124 4.839 -1.009 1.00 97.69 437 THR A O 1
ATOM 3121 N N . ALA A 1 438 ? 1.902 4.982 -0.064 1.00 97.00 438 ALA A N 1
ATOM 3122 C CA . ALA A 1 438 ? 2.540 5.502 -1.276 1.00 97.00 438 ALA A CA 1
ATOM 3123 C C . ALA A 1 438 ? 2.990 4.386 -2.246 1.00 97.00 438 ALA A C 1
ATOM 3125 O O . ALA A 1 438 ? 3.270 4.640 -3.417 1.00 97.00 438 ALA A O 1
ATOM 3126 N N . SER A 1 439 ? 3.022 3.125 -1.797 1.00 94.88 439 SER A N 1
ATOM 3127 C CA . SER A 1 439 ? 3.619 2.008 -2.547 1.00 94.88 439 SER A CA 1
ATOM 3128 C C . SER A 1 439 ? 2.752 1.411 -3.661 1.00 94.88 439 SER A C 1
ATOM 3130 O O . SER A 1 439 ? 3.121 0.409 -4.282 1.00 94.88 439 SER A O 1
ATOM 3132 N N . LYS A 1 440 ? 1.567 1.987 -3.888 1.00 96.25 440 LYS A N 1
ATOM 3133 C CA . LYS A 1 440 ? 0.631 1.583 -4.943 1.00 96.25 440 LYS A CA 1
ATOM 3134 C C . LYS A 1 440 ? 0.589 2.642 -6.033 1.00 96.25 440 LYS A C 1
ATOM 3136 O O . LYS A 1 440 ? 1.541 2.714 -6.804 1.00 96.25 440 LYS A O 1
ATOM 3141 N N . PHE A 1 441 ? -0.467 3.457 -6.111 1.00 97.44 441 PHE A N 1
ATOM 3142 C CA . PHE A 1 441 ? -0.622 4.428 -7.196 1.00 97.44 441 PHE A CA 1
ATOM 3143 C C . PHE A 1 441 ? 0.604 5.339 -7.351 1.00 97.44 441 PHE A C 1
ATOM 3145 O O . PHE A 1 441 ? 1.053 5.553 -8.471 1.00 97.44 441 PHE A O 1
ATOM 3152 N N . PHE A 1 442 ? 1.218 5.788 -6.256 1.00 97.50 442 PHE A N 1
ATOM 3153 C CA . PHE A 1 442 ? 2.380 6.682 -6.298 1.00 97.50 442 PHE A CA 1
ATOM 3154 C C . PHE A 1 442 ? 3.729 5.996 -6.566 1.00 97.50 442 PHE A C 1
ATOM 3156 O O . PHE A 1 442 ? 4.740 6.680 -6.648 1.00 97.50 442 PHE A O 1
ATOM 3163 N N . ALA A 1 443 ? 3.750 4.675 -6.775 1.00 95.88 443 ALA A N 1
ATOM 3164 C CA . ALA A 1 443 ? 4.942 3.910 -7.148 1.00 95.88 443 ALA A CA 1
ATOM 3165 C C . ALA A 1 443 ? 6.144 4.052 -6.192 1.00 95.88 443 ALA A C 1
ATOM 3167 O O . ALA A 1 443 ? 7.289 3.888 -6.611 1.00 95.88 443 ALA A O 1
ATOM 3168 N N . ALA A 1 444 ? 5.899 4.301 -4.903 1.00 95.06 444 ALA A N 1
ATOM 3169 C CA . ALA A 1 444 ? 6.943 4.152 -3.896 1.00 95.06 444 ALA A CA 1
ATOM 3170 C C . ALA A 1 444 ? 7.339 2.668 -3.740 1.00 95.06 444 ALA A C 1
ATOM 3172 O O . ALA A 1 444 ? 6.537 1.774 -4.057 1.00 95.06 444 ALA A O 1
ATOM 3173 N N . PRO A 1 445 ? 8.526 2.377 -3.181 1.00 95.00 445 PRO A N 1
ATOM 3174 C CA . PRO A 1 445 ? 8.840 1.036 -2.714 1.00 95.00 445 PRO A CA 1
ATOM 3175 C C . PRO A 1 445 ? 7.777 0.510 -1.741 1.00 95.00 445 PRO A C 1
ATOM 3177 O O . PRO A 1 445 ? 7.163 1.273 -0.989 1.00 95.00 445 PRO A O 1
ATOM 3180 N N . GLY A 1 446 ? 7.547 -0.807 -1.768 1.00 92.25 446 GLY A N 1
ATOM 3181 C CA . GLY A 1 446 ? 6.652 -1.498 -0.836 1.00 92.25 446 GLY A CA 1
ATOM 3182 C C . GLY A 1 446 ? 6.978 -1.166 0.614 1.00 92.25 446 GLY A C 1
ATOM 3183 O O . GLY A 1 446 ? 8.135 -0.938 0.924 1.00 92.25 446 GLY A O 1
ATOM 3184 N N . PHE A 1 447 ? 5.980 -1.217 1.494 1.00 93.38 447 PHE A N 1
ATOM 3185 C CA . PHE A 1 447 ? 6.110 -0.887 2.918 1.00 93.38 447 PHE A CA 1
ATOM 3186 C C . PHE A 1 447 ? 6.218 0.613 3.244 1.00 93.38 447 PHE A C 1
ATOM 3188 O O . PHE A 1 447 ? 7.112 1.070 3.957 1.00 93.38 447 PHE A O 1
ATOM 3195 N N . CYS A 1 448 ? 5.265 1.384 2.725 1.00 93.12 448 CYS A N 1
ATOM 3196 C CA . CYS A 1 448 ? 5.176 2.827 2.920 1.00 93.12 448 CYS A CA 1
ATOM 3197 C C . CYS A 1 448 ? 3.733 3.221 3.280 1.00 93.12 448 CYS A C 1
ATOM 3199 O O . CYS A 1 448 ? 2.986 3.669 2.404 1.00 93.12 448 CYS A O 1
ATOM 3201 N N . GLY A 1 449 ? 3.307 2.952 4.520 1.00 96.88 449 GLY A N 1
ATOM 3202 C CA . GLY A 1 449 ? 1.944 3.189 5.015 1.00 96.88 449 GLY A CA 1
ATOM 3203 C C . GLY A 1 449 ? 1.834 4.358 5.997 1.00 96.88 449 GLY A C 1
ATOM 3204 O O . GLY A 1 449 ? 2.822 4.779 6.601 1.00 96.88 449 GLY A O 1
ATOM 3205 N N . ALA A 1 450 ? 0.630 4.913 6.132 1.00 98.31 450 ALA A N 1
ATOM 3206 C CA . ALA A 1 450 ? 0.291 5.889 7.165 1.00 98.31 450 ALA A CA 1
ATOM 3207 C C . ALA A 1 450 ? -1.199 5.841 7.517 1.00 98.31 450 ALA A C 1
ATOM 3209 O O . ALA A 1 450 ? -2.030 5.407 6.715 1.00 98.31 450 ALA A O 1
ATOM 3210 N N . VAL A 1 451 ? -1.511 6.340 8.708 1.00 98.56 451 VAL A N 1
ATOM 3211 C CA . VAL A 1 451 ? -2.859 6.505 9.242 1.00 98.56 451 VAL A CA 1
ATOM 3212 C C . VAL A 1 451 ? -3.102 7.990 9.478 1.00 98.56 451 VAL A C 1
ATOM 3214 O O . VAL A 1 451 ? -2.365 8.629 10.230 1.00 98.56 451 VAL A O 1
ATOM 3217 N N . LEU A 1 452 ? -4.130 8.532 8.833 1.00 98.25 452 LEU A N 1
ATOM 3218 C CA . LEU A 1 452 ? -4.651 9.868 9.090 1.00 98.25 452 LEU A CA 1
ATOM 3219 C C . LEU A 1 452 ? -5.736 9.755 10.163 1.00 98.25 452 LEU A C 1
ATOM 3221 O O . LEU A 1 452 ? -6.761 9.101 9.952 1.00 98.25 452 LEU A O 1
ATOM 3225 N N . VAL A 1 453 ? -5.498 10.376 11.312 1.00 97.25 453 VAL A N 1
ATOM 3226 C CA . VAL A 1 453 ? -6.386 10.344 12.473 1.00 97.25 453 VAL A CA 1
ATOM 3227 C C . VAL A 1 453 ? -6.951 11.750 12.681 1.00 97.25 453 VAL A C 1
ATOM 3229 O O . VAL A 1 453 ? -6.205 12.647 13.081 1.00 97.25 453 VAL A O 1
ATOM 3232 N N . PRO A 1 454 ? -8.243 11.982 12.396 1.00 95.62 454 PRO A N 1
ATOM 3233 C CA . PRO A 1 454 ? -8.856 13.276 12.658 1.00 95.62 454 PRO A CA 1
ATOM 3234 C C . PRO A 1 454 ? -9.001 13.510 14.178 1.00 95.62 454 PRO A C 1
ATOM 3236 O O . PRO A 1 454 ? -9.102 12.536 14.935 1.00 95.62 454 PRO A O 1
ATOM 3239 N N . PRO A 1 455 ? -9.018 14.769 14.650 1.00 92.94 455 PRO A N 1
ATOM 3240 C CA . PRO A 1 455 ? -9.154 15.126 16.064 1.00 92.94 455 PRO A CA 1
ATOM 3241 C C . PRO A 1 455 ? -10.242 14.365 16.824 1.00 92.94 455 PRO A C 1
ATOM 3243 O O . PRO A 1 455 ? -9.985 13.874 17.928 1.00 92.94 455 PRO A O 1
ATOM 3246 N N . SER A 1 456 ? -11.432 14.194 16.236 1.00 92.12 456 SER A N 1
ATOM 3247 C CA . SER A 1 456 ? -12.508 13.445 16.895 1.00 92.12 456 SER A CA 1
ATOM 3248 C C . SER A 1 456 ? -12.124 11.990 17.180 1.00 92.12 456 SER A C 1
ATOM 3250 O O . SER A 1 456 ? -12.490 11.459 18.229 1.00 92.12 456 SER A O 1
ATOM 3252 N N . ALA A 1 457 ? -11.360 11.345 16.291 1.00 92.62 457 ALA A N 1
ATOM 3253 C CA . ALA A 1 457 ? -10.836 9.987 16.454 1.00 92.62 457 ALA A CA 1
ATOM 3254 C C . ALA A 1 457 ? -9.605 9.908 17.365 1.00 92.62 457 ALA A C 1
ATOM 3256 O O . ALA A 1 457 ? -9.445 8.912 18.067 1.00 92.62 457 ALA A O 1
ATOM 3257 N N . ALA A 1 458 ? -8.764 10.943 17.385 1.00 86.75 458 ALA A N 1
ATOM 3258 C CA . ALA A 1 458 ? -7.546 10.971 18.192 1.00 86.75 458 ALA A CA 1
ATOM 3259 C C . ALA A 1 458 ? -7.829 11.081 19.699 1.00 86.75 458 ALA A C 1
ATOM 3261 O O . ALA A 1 458 ? -7.082 10.511 20.492 1.00 86.75 458 ALA A O 1
ATOM 3262 N N . GLY A 1 459 ? -8.905 11.786 20.082 1.00 80.44 459 GLY A N 1
ATOM 3263 C CA . GLY A 1 459 ? -9.248 12.116 21.473 1.00 80.44 459 GLY A CA 1
ATOM 3264 C C . GLY A 1 459 ? -9.031 10.982 22.490 1.00 80.44 459 GLY A C 1
ATOM 3265 O O . GLY A 1 459 ? -8.239 11.179 23.410 1.00 80.44 459 GLY A O 1
ATOM 3266 N N . PRO A 1 460 ? -9.637 9.794 22.302 1.00 78.25 460 PRO A N 1
ATOM 3267 C CA . PRO A 1 460 ? -9.490 8.657 23.215 1.00 78.25 460 PRO A CA 1
ATOM 3268 C C . PRO A 1 460 ? -8.036 8.213 23.428 1.00 78.25 460 PRO A C 1
ATOM 3270 O O . PRO A 1 460 ? -7.625 7.939 24.550 1.00 78.25 460 PRO A O 1
ATOM 3273 N N . LEU A 1 461 ? -7.208 8.190 22.377 1.00 76.75 461 LEU A N 1
ATOM 3274 C CA . LEU A 1 461 ? -5.790 7.821 22.508 1.00 76.75 461 LEU A CA 1
ATOM 3275 C C . LEU A 1 461 ? -4.933 8.921 23.144 1.00 76.75 461 LEU A C 1
ATOM 3277 O O . LEU A 1 461 ? -3.794 8.656 23.520 1.00 76.75 461 LEU A O 1
ATOM 3281 N N . SER A 1 462 ? -5.446 10.144 23.260 1.00 72.12 462 SER A N 1
ATOM 3282 C CA . SER A 1 462 ? -4.759 11.248 23.934 1.00 72.12 462 SER A CA 1
ATOM 3283 C C . SER A 1 462 ? -5.133 11.368 25.414 1.00 72.12 462 SER A C 1
ATOM 3285 O O . SER A 1 462 ? -4.394 12.002 26.165 1.00 72.12 462 SER A O 1
ATOM 3287 N N . THR A 1 463 ? -6.257 10.784 25.840 1.00 75.69 463 THR A N 1
ATOM 3288 C CA . THR A 1 463 ? -6.780 10.873 27.216 1.00 75.69 463 THR A CA 1
ATOM 3289 C C . THR A 1 463 ? -6.517 9.626 28.055 1.00 75.69 463 THR A C 1
ATOM 3291 O O . THR A 1 463 ? -6.493 9.725 29.284 1.00 75.69 463 THR A O 1
ATOM 3294 N N . VAL A 1 464 ? -6.307 8.461 27.433 1.00 84.31 464 VAL A N 1
ATOM 3295 C CA . VAL A 1 464 ? -5.964 7.232 28.162 1.00 84.31 464 VAL A CA 1
ATOM 3296 C C . VAL A 1 464 ? -4.549 7.295 28.757 1.00 84.31 464 VAL A C 1
ATOM 3298 O O . VAL A 1 464 ? -3.650 7.894 28.161 1.00 84.31 464 VAL A O 1
ATOM 3301 N N . PRO A 1 465 ? -4.306 6.647 29.912 1.00 87.00 465 PRO A N 1
ATOM 3302 C CA . PRO A 1 465 ? -2.953 6.455 30.422 1.00 87.00 465 PRO A CA 1
ATOM 3303 C C . PRO A 1 465 ? -2.086 5.681 29.424 1.00 87.00 465 PRO A C 1
ATOM 3305 O O . PRO A 1 465 ? -2.555 4.751 28.767 1.00 87.00 465 PRO A O 1
ATOM 3308 N N . THR A 1 466 ? -0.797 6.008 29.362 1.00 88.50 466 THR A N 1
ATOM 3309 C CA . THR A 1 466 ? 0.194 5.318 28.520 1.00 88.50 466 THR A CA 1
ATOM 3310 C C . THR A 1 466 ? 0.203 3.802 28.751 1.00 88.50 466 THR A C 1
ATOM 3312 O O . THR A 1 466 ? 0.410 3.023 27.825 1.00 88.50 466 THR A O 1
ATOM 3315 N N . GLU A 1 467 ? -0.053 3.360 29.982 1.00 88.75 467 GLU A N 1
ATOM 3316 C CA . GLU A 1 467 ? -0.089 1.953 30.387 1.00 88.75 467 GLU A CA 1
ATOM 3317 C C . GLU A 1 467 ? -1.289 1.189 29.816 1.00 88.75 467 GLU A C 1
ATOM 3319 O O . GLU A 1 467 ? -1.245 -0.041 29.760 1.00 88.75 467 GLU A O 1
ATOM 3324 N N . ALA A 1 468 ? -2.341 1.904 29.404 1.00 89.75 468 ALA A N 1
ATOM 3325 C CA . ALA A 1 468 ? -3.522 1.339 28.761 1.00 89.75 468 ALA A CA 1
ATOM 3326 C C . ALA A 1 468 ? -3.335 1.148 27.246 1.00 89.75 468 ALA A C 1
ATOM 3328 O O . ALA A 1 468 ? -4.149 0.481 26.613 1.00 89.75 468 ALA A O 1
ATOM 3329 N N . ILE A 1 469 ? -2.267 1.700 26.656 1.00 93.56 469 ILE A N 1
ATOM 3330 C CA . ILE A 1 469 ? -1.939 1.471 25.249 1.00 93.56 469 ILE A CA 1
ATOM 3331 C C . ILE A 1 469 ? -1.445 0.023 25.068 1.00 93.56 469 ILE A C 1
ATOM 3333 O O . ILE A 1 469 ? -0.527 -0.402 25.782 1.00 93.56 469 ILE A O 1
ATOM 3337 N N . PRO A 1 470 ? -1.987 -0.738 24.095 1.00 94.81 470 PRO A N 1
ATOM 3338 C CA . PRO A 1 470 ? -1.538 -2.097 23.811 1.00 94.81 470 PRO A CA 1
ATOM 3339 C C . PRO A 1 470 ? -0.025 -2.184 23.579 1.00 94.81 470 PRO A C 1
ATOM 3341 O O . PRO A 1 470 ? 0.539 -1.552 22.683 1.00 94.81 470 PRO A O 1
ATOM 3344 N N . ARG A 1 471 ? 0.661 -3.012 24.372 1.00 94.00 471 ARG A N 1
ATOM 3345 C CA . ARG A 1 471 ? 2.123 -3.190 24.282 1.00 94.00 471 ARG A CA 1
ATOM 3346 C C . ARG A 1 471 ? 2.572 -3.770 22.939 1.00 94.00 471 ARG A C 1
ATOM 3348 O O . ARG A 1 471 ? 3.713 -3.547 22.556 1.00 94.00 471 ARG A O 1
ATOM 3355 N N . GLY A 1 472 ? 1.686 -4.460 22.225 1.00 92.88 472 GLY A N 1
ATOM 3356 C CA . GLY A 1 472 ? 1.927 -5.043 20.910 1.00 92.88 472 GLY A CA 1
ATOM 3357 C C . GLY A 1 472 ? 2.280 -4.011 19.843 1.00 92.88 472 GLY A C 1
ATOM 3358 O O . GLY A 1 472 ? 2.939 -4.360 18.873 1.00 92.88 472 GLY A O 1
ATOM 3359 N N . PHE A 1 473 ? 1.952 -2.723 20.029 1.00 93.75 473 PHE A N 1
ATOM 3360 C CA . PHE A 1 473 ? 2.452 -1.678 19.128 1.00 93.75 473 PHE A CA 1
ATOM 3361 C C . PHE A 1 473 ? 3.984 -1.607 19.075 1.00 93.75 473 PHE A C 1
ATOM 3363 O O . PHE A 1 473 ? 4.527 -1.190 18.056 1.00 93.75 473 PHE A O 1
ATOM 3370 N N . ARG A 1 474 ? 4.686 -2.024 20.138 1.00 93.81 474 ARG A N 1
ATOM 3371 C CA . ARG A 1 474 ? 6.156 -1.984 20.219 1.00 93.81 474 ARG A CA 1
ATOM 3372 C C . ARG A 1 474 ? 6.846 -2.908 19.214 1.00 93.81 474 ARG A C 1
ATOM 3374 O O . ARG A 1 474 ? 8.014 -2.687 18.915 1.00 93.81 474 ARG A O 1
ATOM 3381 N N . ASP A 1 475 ? 6.122 -3.891 18.683 1.00 93.06 475 ASP A N 1
ATOM 3382 C CA . ASP A 1 475 ? 6.618 -4.782 17.632 1.00 93.06 475 ASP A CA 1
ATOM 3383 C C . ASP A 1 475 ? 6.562 -4.099 16.249 1.00 93.06 475 ASP A C 1
ATOM 3385 O O . ASP A 1 475 ? 7.258 -4.486 15.313 1.00 93.06 475 ASP A O 1
ATOM 3389 N N . TYR A 1 476 ? 5.752 -3.046 16.100 1.00 93.38 476 TYR A N 1
ATOM 3390 C CA . TYR A 1 476 ? 5.482 -2.403 14.810 1.00 93.38 476 TYR A CA 1
ATOM 3391 C C . TYR A 1 476 ? 6.000 -0.968 14.713 1.00 93.38 476 TYR A C 1
ATOM 3393 O O . TYR A 1 476 ? 6.342 -0.532 13.612 1.00 93.38 476 TYR A O 1
ATOM 3401 N N . LEU A 1 477 ? 6.039 -0.237 15.830 1.00 94.81 477 LEU A N 1
ATOM 3402 C CA . LEU A 1 477 ? 6.324 1.195 15.880 1.00 94.81 477 LEU A CA 1
ATOM 3403 C C . LEU A 1 477 ? 7.325 1.558 16.982 1.00 94.81 477 LEU A C 1
ATOM 3405 O O . LEU A 1 477 ? 7.335 0.983 18.073 1.00 94.81 477 LEU A O 1
ATOM 3409 N N . THR A 1 478 ? 8.095 2.608 16.720 1.00 94.94 478 THR A N 1
ATOM 3410 C CA . THR A 1 478 ? 8.800 3.403 17.726 1.00 94.94 478 THR A CA 1
ATOM 3411 C C . THR A 1 478 ? 8.071 4.720 17.963 1.00 94.94 478 THR A C 1
ATOM 3413 O O . THR A 1 478 ? 7.129 5.090 17.257 1.00 94.94 478 THR A O 1
ATOM 3416 N N . CYS A 1 479 ? 8.521 5.476 18.963 1.00 95.38 479 CYS A N 1
ATOM 3417 C CA . CYS A 1 479 ? 7.965 6.793 19.234 1.00 95.38 479 CYS A CA 1
ATOM 3418 C C . CYS A 1 479 ? 8.130 7.753 18.041 1.00 95.38 479 CYS A C 1
ATOM 3420 O O . CYS A 1 479 ? 7.316 8.662 17.893 1.00 95.38 479 CYS A O 1
ATOM 3422 N N . SER A 1 480 ? 9.119 7.536 17.164 1.00 94.56 480 SER A N 1
ATOM 3423 C CA . SER A 1 480 ? 9.376 8.399 16.011 1.00 94.56 480 SER A CA 1
ATOM 3424 C C . SER A 1 480 ? 8.297 8.324 14.938 1.00 94.56 480 SER A C 1
ATOM 3426 O O . SER A 1 480 ? 8.059 9.330 14.270 1.00 94.56 480 SER A O 1
ATOM 3428 N N . GLU A 1 481 ? 7.584 7.206 14.791 1.00 95.69 481 GLU A N 1
ATOM 3429 C CA . GLU A 1 481 ? 6.479 7.080 13.831 1.00 95.69 481 GLU A CA 1
ATOM 3430 C C . GLU A 1 481 ? 5.201 7.822 14.273 1.00 95.69 481 GLU A C 1
ATOM 3432 O O . GLU A 1 481 ? 4.349 8.141 13.437 1.00 95.69 481 GLU A O 1
ATOM 3437 N N . VAL A 1 482 ? 5.092 8.161 15.562 1.00 95.75 482 VAL A N 1
ATOM 3438 C CA . VAL A 1 482 ? 3.899 8.754 16.184 1.00 95.75 482 VAL A CA 1
ATOM 3439 C C . VAL A 1 482 ? 4.089 10.262 16.410 1.00 95.75 482 VAL A C 1
ATOM 3441 O O . VAL A 1 482 ? 5.133 10.683 16.917 1.00 95.75 482 VAL A O 1
ATOM 3444 N N . PRO A 1 483 ? 3.108 11.117 16.064 1.00 94.38 483 PRO A N 1
ATOM 3445 C CA . PRO A 1 483 ? 3.228 12.561 16.246 1.00 94.38 483 PRO A CA 1
ATOM 3446 C C . PRO A 1 483 ? 3.210 12.958 17.728 1.00 94.38 483 PRO A C 1
ATOM 3448 O O . PRO A 1 483 ? 2.580 12.313 18.564 1.00 94.38 483 PRO A O 1
ATOM 3451 N N . HIS A 1 484 ? 3.857 14.080 18.057 1.00 91.75 484 HIS A N 1
ATOM 3452 C CA . HIS A 1 484 ? 3.897 14.612 19.427 1.00 91.75 484 HIS A CA 1
ATOM 3453 C C . HIS A 1 484 ? 2.516 14.949 20.008 1.00 91.75 484 HIS A C 1
ATOM 3455 O O . HIS A 1 484 ? 2.353 14.917 21.225 1.00 91.75 484 HIS A O 1
ATOM 3461 N N . ALA A 1 485 ? 1.524 15.232 19.160 1.00 90.56 485 ALA A N 1
ATOM 3462 C CA . ALA A 1 485 ? 0.149 15.499 19.583 1.00 90.56 485 ALA A CA 1
ATOM 3463 C C . ALA A 1 485 ? -0.611 14.242 20.060 1.00 90.56 485 ALA A C 1
ATOM 3465 O O . ALA A 1 485 ? -1.741 14.356 20.525 1.00 90.56 485 ALA A O 1
ATOM 3466 N N . MET A 1 486 ? 0.006 13.055 19.988 1.00 91.88 486 MET A N 1
ATOM 3467 C CA . MET A 1 486 ? -0.516 11.799 20.541 1.00 91.88 486 MET A CA 1
ATOM 3468 C C . MET A 1 486 ? 0.402 11.286 21.668 1.00 91.88 486 MET A C 1
ATOM 3470 O O . MET A 1 486 ? 1.072 10.260 21.508 1.00 91.88 486 MET A O 1
ATOM 3474 N N . PRO A 1 487 ? 0.493 12.001 22.807 1.00 91.00 487 PRO A N 1
ATOM 3475 C CA . PRO A 1 487 ? 1.511 11.753 23.825 1.00 91.00 487 PRO A CA 1
ATOM 3476 C C . PRO A 1 487 ? 1.393 10.385 24.506 1.00 91.00 487 PRO A C 1
ATOM 3478 O O . PRO A 1 487 ? 2.430 9.799 24.812 1.00 91.00 487 PRO A O 1
ATOM 3481 N N . ALA A 1 488 ? 0.183 9.847 24.710 1.00 91.38 488 ALA A N 1
ATOM 3482 C CA . ALA A 1 488 ? 0.019 8.545 25.362 1.00 91.38 488 ALA A CA 1
ATOM 3483 C C . ALA A 1 488 ? 0.535 7.407 24.470 1.00 91.38 488 ALA A C 1
ATOM 3485 O O . ALA A 1 488 ? 1.380 6.619 24.893 1.00 91.38 488 ALA A O 1
ATOM 3486 N N . LEU A 1 489 ? 0.115 7.376 23.196 1.00 93.25 489 LEU A N 1
ATOM 3487 C CA . LEU A 1 489 ? 0.640 6.415 22.222 1.00 93.25 489 LEU A CA 1
ATOM 3488 C C . LEU A 1 489 ? 2.152 6.590 22.052 1.00 93.25 489 LEU A C 1
ATOM 3490 O O . LEU A 1 489 ? 2.887 5.615 22.145 1.00 93.25 489 LEU A O 1
ATOM 3494 N N . ARG A 1 490 ? 2.645 7.823 21.876 1.00 93.94 490 ARG A N 1
ATOM 3495 C CA . ARG A 1 490 ? 4.082 8.075 21.697 1.00 93.94 490 ARG A CA 1
ATOM 3496 C C . ARG A 1 490 ? 4.906 7.642 22.915 1.00 93.94 490 ARG A C 1
ATOM 3498 O O . ARG A 1 490 ? 5.974 7.060 22.744 1.00 93.94 490 ARG A O 1
ATOM 3505 N N . GLY A 1 491 ? 4.418 7.907 24.127 1.00 93.81 491 GLY A N 1
ATOM 3506 C CA . GLY A 1 491 ? 5.075 7.538 25.382 1.00 93.81 491 GLY A CA 1
ATOM 3507 C C . GLY A 1 491 ? 5.080 6.033 25.663 1.00 93.81 491 GLY A C 1
ATOM 3508 O O . GLY A 1 491 ? 5.925 5.557 26.419 1.00 93.81 491 GLY A O 1
ATOM 3509 N N . ALA A 1 492 ? 4.175 5.270 25.041 1.00 93.81 492 ALA A N 1
ATOM 3510 C CA . ALA A 1 492 ? 4.097 3.822 25.212 1.00 93.81 492 ALA A CA 1
ATOM 3511 C C . ALA A 1 492 ? 5.160 3.064 24.400 1.00 93.81 492 ALA A C 1
ATOM 3513 O O . ALA A 1 492 ? 5.402 1.880 24.672 1.00 93.81 492 ALA A O 1
ATOM 3514 N N . LEU A 1 493 ? 5.783 3.723 23.419 1.00 95.06 493 LEU A N 1
ATOM 3515 C CA . LEU A 1 493 ? 6.651 3.113 22.413 1.00 95.06 493 LEU A CA 1
ATOM 3516 C C . LEU A 1 493 ? 8.142 3.275 22.731 1.00 95.06 493 LEU A C 1
ATOM 3518 O O . LEU A 1 493 ? 8.542 4.245 23.379 1.00 95.06 493 LEU A O 1
ATOM 3522 N N . PRO A 1 494 ? 8.993 2.340 22.267 1.00 94.56 494 PRO A N 1
ATOM 3523 C CA . PRO A 1 494 ? 10.436 2.465 22.413 1.00 94.56 494 PRO A CA 1
ATOM 3524 C C . PRO A 1 494 ? 10.970 3.671 21.630 1.00 94.56 494 PRO A C 1
ATOM 3526 O O . PRO A 1 494 ? 10.397 4.083 20.624 1.00 94.56 494 PRO A O 1
ATOM 3529 N N . ALA A 1 495 ? 12.108 4.213 22.067 1.00 92.56 495 ALA A N 1
ATOM 3530 C CA . ALA A 1 495 ? 12.777 5.324 21.384 1.00 92.56 495 ALA A CA 1
ATOM 3531 C C . ALA A 1 495 ? 13.531 4.911 20.106 1.00 92.56 495 ALA A C 1
ATOM 3533 O O . ALA A 1 495 ? 13.979 5.770 19.358 1.00 92.56 495 ALA A O 1
ATOM 3534 N N . GLY A 1 496 ? 13.717 3.611 19.874 1.00 88.88 496 GLY A N 1
ATOM 3535 C CA . GLY A 1 496 ? 14.441 3.089 18.723 1.00 88.88 496 GLY A CA 1
ATOM 3536 C C . GLY A 1 496 ? 14.308 1.569 18.603 1.00 88.88 496 GLY A C 1
ATOM 3537 O O . GLY A 1 496 ? 13.707 0.941 19.480 1.00 88.88 496 GLY A O 1
ATOM 3538 N N . PRO A 1 497 ? 14.889 0.969 17.550 1.00 90.00 497 PRO A N 1
ATOM 3539 C CA . PRO A 1 497 ? 15.752 1.602 16.544 1.00 90.00 497 PRO A CA 1
ATOM 3540 C C . PRO A 1 497 ? 14.990 2.480 15.538 1.00 90.00 497 PRO A C 1
ATOM 3542 O O . PRO A 1 497 ? 13.827 2.230 15.247 1.00 90.00 497 PRO A O 1
ATOM 3545 N N . ASN A 1 498 ? 15.667 3.477 14.962 1.00 92.25 498 ASN A N 1
ATOM 3546 C CA . ASN A 1 498 ? 15.092 4.314 13.906 1.00 92.25 498 ASN A CA 1
ATOM 3547 C C . ASN A 1 498 ? 14.830 3.489 12.641 1.00 92.25 498 ASN A C 1
ATOM 3549 O O . ASN A 1 498 ? 15.750 2.878 12.091 1.00 92.25 498 ASN A O 1
ATOM 3553 N N . ASN A 1 499 ? 13.604 3.533 12.124 1.00 94.62 499 ASN A N 1
ATOM 3554 C CA . ASN A 1 499 ? 13.256 2.880 10.868 1.00 94.62 499 ASN A CA 1
ATOM 3555 C C . ASN A 1 499 ? 13.683 3.735 9.658 1.00 94.62 499 ASN A C 1
ATOM 3557 O O . ASN A 1 499 ? 12.863 4.367 8.988 1.00 94.62 499 ASN A O 1
ATOM 3561 N N . ILE A 1 500 ? 14.991 3.755 9.372 1.00 96.06 500 ILE A N 1
ATOM 3562 C CA . ILE A 1 500 ? 15.563 4.478 8.221 1.00 96.06 500 ILE A CA 1
ATOM 3563 C C . ILE A 1 500 ? 14.898 4.029 6.915 1.00 96.06 500 ILE A C 1
ATOM 3565 O O . ILE A 1 500 ? 14.573 4.862 6.072 1.00 96.06 500 ILE A O 1
ATOM 3569 N N . GLY A 1 501 ? 14.624 2.730 6.772 1.00 96.31 501 GLY A N 1
ATOM 3570 C CA . GLY A 1 501 ? 13.941 2.181 5.606 1.00 96.31 501 GLY A CA 1
ATOM 3571 C C . GLY A 1 501 ? 12.584 2.826 5.347 1.00 96.31 501 GLY A C 1
ATOM 3572 O O . GLY A 1 501 ? 12.333 3.297 4.239 1.00 96.31 501 GLY A O 1
ATOM 3573 N N . LEU A 1 502 ? 11.723 2.911 6.364 1.00 97.12 502 LEU A N 1
ATOM 3574 C CA . LEU A 1 502 ? 10.408 3.547 6.248 1.00 97.12 502 LEU A CA 1
ATOM 3575 C C . LEU A 1 502 ? 10.529 5.015 5.830 1.00 97.12 502 LEU A C 1
ATOM 3577 O O . LEU A 1 502 ? 9.792 5.457 4.948 1.00 97.12 502 LEU A O 1
ATOM 3581 N N . LEU A 1 503 ? 11.481 5.744 6.413 1.00 97.81 503 LEU A N 1
ATOM 3582 C CA . LEU A 1 503 ? 11.727 7.142 6.075 1.00 97.81 503 LEU A CA 1
ATOM 3583 C C . LEU A 1 503 ? 12.149 7.311 4.603 1.00 97.81 503 LEU A C 1
ATOM 3585 O O . LEU A 1 503 ? 11.567 8.128 3.890 1.00 97.81 503 LEU A O 1
ATOM 3589 N N . LEU A 1 504 ? 13.094 6.501 4.111 1.00 98.44 504 LEU A N 1
ATOM 3590 C CA . LEU A 1 504 ? 13.531 6.551 2.708 1.00 98.44 504 LEU A CA 1
ATOM 3591 C C . LEU A 1 504 ? 12.412 6.165 1.732 1.00 98.44 504 LEU A C 1
ATOM 3593 O O . LEU A 1 504 ? 12.276 6.763 0.664 1.00 98.44 504 LEU A O 1
ATOM 3597 N N . ARG A 1 505 ? 11.578 5.183 2.092 1.00 98.06 505 ARG A N 1
ATOM 3598 C CA . ARG A 1 505 ? 10.410 4.795 1.290 1.00 98.06 505 ARG A CA 1
ATOM 3599 C C . ARG A 1 505 ? 9.372 5.911 1.213 1.00 98.06 505 ARG A C 1
ATOM 3601 O O . ARG A 1 505 ? 8.822 6.143 0.134 1.00 98.06 505 ARG A O 1
ATOM 3608 N N . TRP A 1 506 ? 9.151 6.628 2.313 1.00 98.19 506 TRP A N 1
ATOM 3609 C CA . TRP A 1 506 ? 8.299 7.814 2.326 1.00 98.19 506 TRP A CA 1
ATOM 3610 C C . TRP A 1 506 ? 8.873 8.958 1.500 1.00 98.19 506 TRP A C 1
ATOM 3612 O O . TRP A 1 506 ? 8.110 9.595 0.780 1.00 98.19 506 TRP A O 1
ATOM 3622 N N . GLU A 1 507 ? 10.188 9.178 1.512 1.00 98.50 507 GLU A N 1
ATOM 3623 C CA . GLU A 1 507 ? 10.811 10.196 0.659 1.00 98.50 507 GLU A CA 1
ATOM 3624 C C . GLU A 1 507 ? 10.642 9.873 -0.834 1.00 98.50 507 GLU A C 1
ATOM 3626 O O . GLU A 1 507 ? 10.269 10.747 -1.625 1.00 98.50 507 GLU A O 1
ATOM 3631 N N . CYS A 1 508 ? 10.802 8.597 -1.216 1.00 98.25 508 CYS A N 1
ATOM 3632 C CA . CYS A 1 508 ? 10.463 8.127 -2.561 1.00 98.25 508 CYS A CA 1
ATOM 3633 C C . CYS A 1 508 ? 8.998 8.434 -2.913 1.00 98.25 508 CYS A C 1
ATOM 3635 O O . CYS A 1 508 ? 8.706 8.961 -3.986 1.00 98.25 508 CYS A O 1
ATOM 3637 N N . GLY A 1 509 ? 8.075 8.091 -2.010 1.00 97.81 509 GLY A N 1
ATOM 3638 C CA . GLY A 1 509 ? 6.641 8.260 -2.217 1.00 97.81 509 GLY A CA 1
ATOM 3639 C C . GLY A 1 509 ? 6.206 9.716 -2.318 1.00 97.81 509 GLY A C 1
ATOM 3640 O O . GLY A 1 509 ? 5.538 10.083 -3.281 1.00 97.81 509 GLY A O 1
ATOM 3641 N N . LEU A 1 510 ? 6.614 10.559 -1.368 1.00 98.62 510 LEU A N 1
ATOM 3642 C CA . LEU A 1 510 ? 6.269 11.981 -1.345 1.00 98.62 510 LEU A CA 1
ATOM 3643 C C . LEU A 1 510 ? 6.790 12.712 -2.576 1.00 98.62 510 LEU A C 1
ATOM 3645 O O . LEU A 1 510 ? 6.058 13.520 -3.140 1.00 98.62 510 LEU A O 1
ATOM 3649 N N . THR A 1 511 ? 7.991 12.372 -3.049 1.00 98.56 511 THR A N 1
ATOM 3650 C CA . THR A 1 511 ? 8.527 12.918 -4.304 1.00 98.56 511 THR A CA 1
ATOM 3651 C C . THR A 1 511 ? 7.560 12.677 -5.466 1.00 98.56 511 THR A C 1
ATOM 3653 O O . THR A 1 511 ? 7.221 13.598 -6.211 1.00 98.56 511 THR A O 1
ATOM 3656 N N . GLU A 1 512 ? 7.049 11.454 -5.609 1.00 98.06 512 GLU A N 1
ATOM 3657 C CA . GLU A 1 512 ? 6.106 11.119 -6.678 1.00 98.06 512 GLU A CA 1
ATOM 3658 C C . GLU A 1 512 ? 4.716 11.730 -6.474 1.00 98.06 512 GLU A C 1
ATOM 3660 O O . GLU A 1 512 ? 4.098 12.187 -7.443 1.00 98.06 512 GLU A O 1
ATOM 3665 N N . MET A 1 513 ? 4.243 11.784 -5.226 1.00 98.25 513 MET A N 1
ATOM 3666 C CA . MET A 1 513 ? 2.982 12.433 -4.863 1.00 98.25 513 MET A CA 1
ATOM 3667 C C . MET A 1 513 ? 3.008 13.927 -5.196 1.00 98.25 513 MET A C 1
ATOM 3669 O O . MET A 1 513 ? 2.085 14.430 -5.830 1.00 98.25 513 MET A O 1
ATOM 3673 N N . GLU A 1 514 ? 4.084 14.631 -4.849 1.00 98.25 514 GLU A N 1
ATOM 3674 C CA . GLU A 1 514 ? 4.252 16.064 -5.106 1.00 98.25 514 GLU A CA 1
ATOM 3675 C C . GLU A 1 514 ? 4.384 16.365 -6.603 1.00 98.25 514 GLU A C 1
ATOM 3677 O O . GLU A 1 514 ? 3.788 17.322 -7.106 1.00 98.25 514 GLU A O 1
ATOM 3682 N N . LEU A 1 515 ? 5.124 15.538 -7.350 1.00 97.56 515 LEU A N 1
ATOM 3683 C CA . LEU A 1 515 ? 5.207 15.650 -8.809 1.00 97.56 515 LEU A CA 1
ATOM 3684 C C . LEU A 1 515 ? 3.848 15.419 -9.479 1.00 97.56 515 LEU A C 1
ATOM 3686 O O . LEU A 1 515 ? 3.513 16.105 -10.445 1.00 97.56 515 LEU A O 1
ATOM 3690 N N . TYR A 1 516 ? 3.062 14.464 -8.978 1.00 97.25 516 TYR A N 1
ATOM 3691 C CA . TYR A 1 516 ? 1.700 14.225 -9.447 1.00 97.25 516 TYR A CA 1
ATOM 3692 C C . TYR A 1 516 ? 0.767 15.395 -9.115 1.00 97.25 516 TYR A C 1
ATOM 3694 O O . TYR A 1 516 ? 0.073 15.896 -10.000 1.00 97.25 516 TYR A O 1
ATOM 3702 N N . ALA A 1 517 ? 0.787 15.878 -7.869 1.00 95.56 517 ALA A N 1
ATOM 3703 C CA . ALA A 1 517 ? -0.055 16.973 -7.399 1.00 95.56 517 ALA A CA 1
ATOM 3704 C C . ALA A 1 517 ? 0.124 18.246 -8.242 1.00 95.56 517 ALA A C 1
ATOM 3706 O O . ALA A 1 517 ? -0.866 18.873 -8.616 1.00 95.56 517 ALA A O 1
ATOM 3707 N N . LYS A 1 518 ? 1.365 18.567 -8.642 1.00 95.19 518 LYS A N 1
ATOM 3708 C CA . LYS A 1 518 ? 1.688 19.715 -9.513 1.00 95.19 518 LYS A CA 1
ATOM 3709 C C . LYS A 1 518 ? 1.011 19.681 -10.888 1.00 95.19 518 LYS A C 1
ATOM 3711 O O . LYS A 1 518 ? 0.834 20.732 -11.493 1.00 95.19 518 LYS A O 1
ATOM 3716 N N . GLN A 1 519 ? 0.671 18.499 -11.402 1.00 93.56 519 GLN A N 1
ATOM 3717 C CA . GLN A 1 519 ? 0.099 18.324 -12.747 1.00 93.56 519 GLN A CA 1
ATOM 3718 C C . GLN A 1 519 ? -1.354 17.841 -12.724 1.00 93.56 519 GLN A C 1
ATOM 3720 O O . GLN A 1 519 ? -1.993 17.764 -13.767 1.00 93.56 519 GLN A O 1
ATOM 3725 N N . ARG A 1 520 ? -1.894 17.529 -11.544 1.00 88.88 520 ARG A N 1
ATOM 3726 C CA . ARG A 1 520 ? -3.181 16.854 -11.345 1.00 88.88 520 ARG A CA 1
ATOM 3727 C C . ARG A 1 520 ? -4.325 17.394 -12.204 1.00 88.88 520 ARG A C 1
ATOM 3729 O O . ARG A 1 520 ? -5.084 16.602 -12.753 1.00 88.88 520 ARG A O 1
ATOM 3736 N N . SER A 1 521 ? -4.429 18.715 -12.350 1.00 86.88 521 SER A N 1
ATOM 3737 C CA . SER A 1 521 ? -5.511 19.380 -13.087 1.00 86.88 521 SER A CA 1
ATOM 3738 C C . SER A 1 521 ? -5.600 19.001 -14.571 1.00 86.88 521 SER A C 1
ATOM 3740 O O . SER A 1 521 ? -6.665 19.165 -15.162 1.00 86.88 521 SER A O 1
ATOM 3742 N N . CYS A 1 522 ? -4.531 18.473 -15.182 1.00 91.94 522 CYS A N 1
ATOM 3743 C CA . CYS A 1 522 ? -4.518 18.078 -16.594 1.00 91.94 522 CYS A CA 1
ATOM 3744 C C . CYS A 1 522 ? -4.397 16.562 -16.841 1.00 91.94 522 CYS A C 1
ATOM 3746 O O . CYS A 1 522 ? -4.388 16.141 -17.998 1.00 91.94 522 CYS A O 1
ATOM 3748 N N . LEU A 1 523 ? -4.337 15.726 -15.796 1.00 95.19 523 LEU A N 1
ATOM 3749 C CA . LEU A 1 523 ? -4.077 14.284 -15.948 1.00 95.19 523 LEU A CA 1
ATOM 3750 C C . LEU A 1 523 ? -5.336 13.438 -16.163 1.00 95.19 523 LEU A C 1
ATOM 3752 O O . LEU A 1 523 ? -5.251 12.336 -16.703 1.00 95.19 523 LEU A O 1
ATOM 3756 N N . ASP A 1 524 ? -6.511 13.948 -15.810 1.00 92.56 524 ASP A N 1
ATOM 3757 C CA . ASP A 1 524 ? -7.748 13.168 -15.829 1.00 92.56 524 ASP A CA 1
ATOM 3758 C C . ASP A 1 524 ? -8.115 12.612 -17.212 1.00 92.56 524 ASP A C 1
ATOM 3760 O O . ASP A 1 524 ? -8.402 11.421 -17.363 1.00 92.56 524 ASP A O 1
ATOM 3764 N N . ALA A 1 525 ? -8.099 13.458 -18.245 1.00 93.38 525 ALA A N 1
ATOM 3765 C CA . ALA A 1 525 ? -8.414 13.032 -19.607 1.00 93.38 525 ALA A CA 1
ATOM 3766 C C . ALA A 1 525 ? -7.372 12.042 -20.178 1.00 93.38 525 ALA A C 1
ATOM 3768 O O . ALA A 1 525 ? -7.789 11.003 -20.703 1.00 93.38 525 ALA A O 1
ATOM 3769 N N . PRO A 1 526 ? -6.051 12.280 -20.039 1.00 96.75 526 PRO A N 1
ATOM 3770 C CA . PRO A 1 526 ? -5.021 11.293 -20.362 1.00 96.75 526 PRO A CA 1
ATOM 3771 C C . PRO A 1 526 ? -5.203 9.937 -19.670 1.00 96.75 526 PRO A C 1
ATOM 3773 O O . PRO A 1 526 ? -5.125 8.895 -20.324 1.00 96.75 526 PRO A O 1
ATOM 3776 N N . ILE A 1 527 ? -5.515 9.934 -18.370 1.00 96.75 527 ILE A N 1
ATOM 3777 C CA . ILE A 1 527 ? -5.744 8.705 -17.600 1.00 96.75 527 ILE A CA 1
ATOM 3778 C C . ILE A 1 527 ? -6.940 7.931 -18.162 1.00 96.75 527 ILE A C 1
ATOM 3780 O O . ILE A 1 527 ? -6.819 6.734 -18.436 1.00 96.75 527 ILE A O 1
ATOM 3784 N N . ARG A 1 528 ? -8.073 8.603 -18.420 1.00 95.12 528 ARG A N 1
ATOM 3785 C CA . ARG A 1 528 ? -9.238 7.972 -19.074 1.00 95.12 528 ARG A CA 1
ATOM 3786 C C . ARG A 1 528 ? -8.895 7.402 -20.438 1.00 95.12 528 ARG A C 1
ATOM 3788 O O . ARG A 1 528 ? -9.330 6.299 -20.776 1.00 95.12 528 ARG A O 1
ATOM 3795 N N . ALA A 1 529 ? -8.136 8.153 -21.234 1.00 96.12 529 ALA A N 1
ATOM 3796 C CA . ALA A 1 529 ? -7.733 7.729 -22.565 1.00 96.12 529 ALA A CA 1
ATOM 3797 C C . ALA A 1 529 ? -6.876 6.459 -22.509 1.00 96.12 529 ALA A C 1
ATOM 3799 O O . ALA A 1 529 ? -7.133 5.536 -23.284 1.00 96.12 529 ALA A O 1
ATOM 3800 N N . TRP A 1 530 ? -5.924 6.382 -21.576 1.00 98.06 530 TRP A N 1
ATOM 3801 C CA . TRP A 1 530 ? -5.121 5.184 -21.350 1.00 98.06 530 TRP A CA 1
ATOM 3802 C C . TRP A 1 530 ? -5.988 3.990 -20.937 1.00 98.06 530 TRP A C 1
ATOM 3804 O O . TRP A 1 530 ? -5.974 2.980 -21.637 1.00 98.06 530 TRP A O 1
ATOM 3814 N N . VAL A 1 531 ? -6.824 4.120 -19.895 1.00 96.56 531 VAL A N 1
ATOM 3815 C CA . VAL A 1 531 ? -7.685 3.016 -19.413 1.00 96.56 531 VAL A CA 1
ATOM 3816 C C . VAL A 1 531 ? -8.555 2.466 -20.544 1.00 96.56 531 VAL A C 1
ATOM 3818 O O . VAL A 1 531 ? -8.601 1.256 -20.774 1.00 96.56 531 VAL A O 1
ATOM 3821 N N . ARG A 1 532 ? -9.214 3.351 -21.301 1.00 95.69 532 ARG A N 1
ATOM 3822 C CA . ARG A 1 532 ? -10.060 2.966 -22.438 1.00 95.69 532 ARG A CA 1
ATOM 3823 C C . ARG A 1 532 ? -9.270 2.224 -23.519 1.00 95.69 532 ARG A C 1
ATOM 3825 O O . ARG A 1 532 ? -9.771 1.241 -24.063 1.00 95.69 532 ARG A O 1
ATOM 3832 N N . ARG A 1 533 ? -8.063 2.693 -23.856 1.00 97.88 533 ARG A N 1
ATOM 3833 C CA . ARG A 1 533 ? -7.231 2.094 -24.912 1.00 97.88 533 ARG A CA 1
ATOM 3834 C C . ARG A 1 533 ? -6.613 0.766 -24.471 1.00 97.88 533 ARG A C 1
ATOM 3836 O O . ARG A 1 533 ? -6.621 -0.160 -25.271 1.00 97.88 533 ARG A O 1
ATOM 3843 N N . VAL A 1 534 ? -6.204 0.616 -23.211 1.00 97.94 534 VAL A N 1
ATOM 3844 C CA . VAL A 1 534 ? -5.760 -0.680 -22.664 1.00 97.94 534 VAL A CA 1
ATOM 3845 C C . VAL A 1 534 ? -6.904 -1.690 -22.644 1.00 97.94 534 VAL A C 1
ATOM 3847 O O . VAL A 1 534 ? -6.727 -2.805 -23.122 1.00 97.94 534 VAL A O 1
ATOM 3850 N N . LYS A 1 535 ? -8.107 -1.301 -22.193 1.00 96.56 535 LYS A N 1
ATOM 3851 C CA . LYS A 1 535 ? -9.302 -2.162 -22.294 1.00 96.56 535 LYS A CA 1
ATOM 3852 C C . LYS A 1 535 ? -9.551 -2.607 -23.745 1.00 96.56 535 LYS A C 1
ATOM 3854 O O . LYS A 1 535 ? -9.883 -3.764 -23.976 1.00 96.56 535 LYS A O 1
ATOM 3859 N N . ALA A 1 536 ? -9.379 -1.717 -24.727 1.00 97.06 536 ALA A N 1
ATOM 3860 C CA . ALA A 1 536 ? -9.500 -2.072 -26.143 1.00 97.06 536 ALA A CA 1
ATOM 3861 C C . ALA A 1 536 ? -8.404 -3.046 -26.606 1.00 97.06 536 ALA A C 1
ATOM 3863 O O . ALA A 1 536 ? -8.720 -4.004 -27.304 1.00 97.06 536 ALA A O 1
ATOM 3864 N N . LEU A 1 537 ? -7.149 -2.859 -26.177 1.00 98.06 537 LEU A N 1
ATOM 3865 C CA . LEU A 1 537 ? -6.070 -3.809 -26.461 1.00 98.06 537 LEU A CA 1
ATOM 3866 C C . LEU A 1 537 ? -6.388 -5.200 -25.900 1.00 98.06 537 LEU A C 1
ATOM 3868 O O . LEU A 1 537 ? -6.254 -6.179 -26.628 1.00 98.06 537 LEU A O 1
ATOM 3872 N N . VAL A 1 538 ? -6.893 -5.304 -24.666 1.00 97.56 538 VAL A N 1
ATOM 3873 C CA . VAL A 1 538 ? -7.302 -6.599 -24.087 1.00 97.56 538 VAL A CA 1
ATOM 3874 C C . VAL A 1 538 ? -8.343 -7.301 -24.966 1.00 97.56 538 VAL A C 1
ATOM 3876 O O . VAL A 1 538 ? -8.167 -8.473 -25.279 1.00 97.56 538 VAL A O 1
ATOM 3879 N N . ARG A 1 539 ? -9.364 -6.577 -25.446 1.00 95.50 539 ARG A N 1
ATOM 3880 C CA . ARG A 1 539 ? -10.418 -7.137 -26.316 1.00 95.50 539 ARG A CA 1
ATOM 3881 C C . ARG A 1 539 ? -9.882 -7.692 -27.632 1.00 95.50 539 ARG A C 1
ATOM 3883 O O . ARG A 1 539 ? -10.364 -8.703 -28.120 1.00 95.50 539 ARG A O 1
ATOM 3890 N N . THR A 1 540 ? -8.841 -7.081 -28.199 1.00 97.19 540 THR A N 1
ATOM 3891 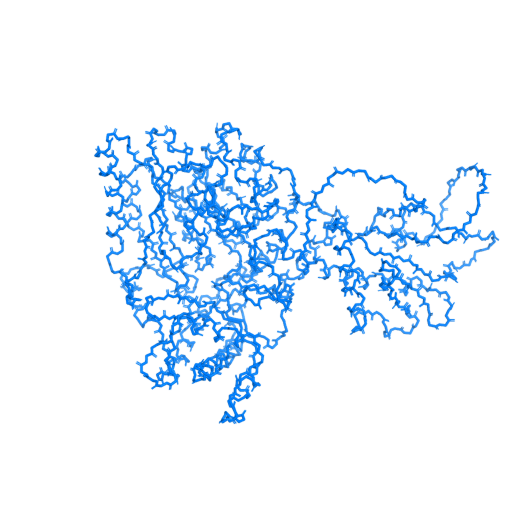C CA . THR A 1 540 ? -8.213 -7.613 -29.425 1.00 97.19 540 THR A CA 1
ATOM 3892 C C . THR A 1 540 ? -7.470 -8.941 -29.213 1.00 97.19 540 THR A C 1
ATOM 3894 O O . THR A 1 540 ? -7.049 -9.551 -30.190 1.00 97.19 540 THR A O 1
ATOM 3897 N N . ARG A 1 541 ? -7.294 -9.389 -27.959 1.00 95.50 541 ARG A N 1
ATOM 3898 C CA . ARG A 1 541 ? -6.702 -10.685 -27.584 1.00 95.50 541 ARG A CA 1
ATOM 3899 C C . ARG A 1 541 ? -7.749 -11.700 -27.096 1.00 95.50 541 ARG A C 1
ATOM 3901 O O . ARG A 1 541 ? -7.385 -12.768 -26.598 1.00 95.50 541 ARG A O 1
ATOM 3908 N N . GLU A 1 542 ? -9.040 -11.405 -27.224 1.00 93.06 542 GLU A N 1
ATOM 3909 C CA . GLU A 1 542 ? -10.092 -12.385 -26.945 1.00 93.06 542 GLU A CA 1
ATOM 3910 C C . GLU A 1 542 ? -10.019 -13.576 -27.928 1.00 93.06 542 GLU A C 1
ATOM 3912 O O . GLU A 1 542 ? -9.635 -13.402 -29.086 1.00 93.06 542 GLU A O 1
ATOM 3917 N N . PRO A 1 543 ? -10.349 -14.810 -27.491 1.00 91.75 543 PRO A N 1
ATOM 3918 C CA . PRO A 1 543 ? -10.829 -15.170 -26.154 1.00 91.75 543 PRO A CA 1
ATOM 3919 C C . PRO A 1 543 ? -9.703 -15.460 -25.140 1.00 91.75 543 PRO A C 1
ATOM 3921 O O . PRO A 1 543 ? -9.993 -15.802 -23.997 1.00 91.75 543 PRO A O 1
ATOM 3924 N N . ARG A 1 544 ? -8.420 -15.359 -25.525 1.00 94.38 544 ARG A N 1
ATOM 3925 C CA . ARG A 1 544 ? -7.278 -15.743 -24.666 1.00 94.38 544 ARG A CA 1
ATOM 3926 C C . ARG A 1 544 ? -7.176 -14.884 -23.409 1.00 94.38 544 ARG A C 1
ATOM 3928 O O . ARG A 1 544 ? -6.895 -15.408 -22.333 1.00 94.38 544 ARG A O 1
ATOM 3935 N N . LEU A 1 545 ? -7.425 -13.587 -23.551 1.00 95.56 545 LEU A N 1
ATOM 3936 C CA . LEU A 1 545 ? -7.560 -12.642 -22.449 1.00 95.56 545 LEU A CA 1
ATOM 3937 C C . LEU A 1 545 ? -8.961 -12.037 -22.481 1.00 95.56 545 LEU A C 1
ATOM 3939 O O . LEU A 1 545 ? -9.488 -11.774 -23.555 1.00 95.56 545 LEU A O 1
ATOM 3943 N N . SER A 1 546 ? -9.553 -11.789 -21.316 1.00 94.31 546 SER A N 1
ATOM 3944 C CA . SER A 1 546 ? -10.828 -11.065 -21.209 1.00 94.31 546 SER A CA 1
ATOM 3945 C C . SER A 1 546 ? -10.855 -10.179 -19.969 1.00 94.31 546 SER A C 1
ATOM 3947 O O . SER A 1 546 ? -10.174 -10.441 -18.977 1.00 94.31 546 SER A O 1
ATOM 3949 N N . LEU A 1 547 ? -11.634 -9.101 -20.003 1.00 94.31 547 LEU A N 1
ATOM 3950 C CA . LEU A 1 547 ? -11.770 -8.190 -18.863 1.00 94.31 547 LEU A CA 1
ATOM 3951 C C . LEU A 1 547 ? -12.604 -8.840 -17.749 1.00 94.31 547 LEU A C 1
ATOM 3953 O O . LEU A 1 547 ? -13.556 -9.570 -18.027 1.00 94.31 547 LEU A O 1
ATOM 3957 N N . LEU A 1 548 ? -12.246 -8.599 -16.481 1.00 89.75 548 LEU A N 1
ATOM 3958 C CA . LEU A 1 548 ? -12.975 -9.145 -15.328 1.00 89.75 548 LEU A CA 1
ATOM 3959 C C . LEU A 1 548 ? -14.449 -8.723 -15.340 1.00 89.75 548 LEU A C 1
ATOM 3961 O O . LEU A 1 548 ? -15.315 -9.596 -15.366 1.00 89.75 548 LEU A O 1
ATOM 3965 N N . ASP A 1 549 ? -14.695 -7.415 -15.394 1.00 70.88 549 ASP A N 1
ATOM 3966 C CA . ASP A 1 549 ? -16.024 -6.817 -15.333 1.00 70.88 549 ASP A CA 1
ATOM 3967 C C . ASP A 1 549 ? -16.230 -5.921 -16.575 1.00 70.88 549 ASP A C 1
ATOM 3969 O O . ASP A 1 549 ? -15.647 -4.843 -16.700 1.00 70.88 549 ASP A O 1
ATOM 3973 N N . GLU A 1 550 ? -17.041 -6.380 -17.537 1.00 57.34 550 GLU A N 1
ATOM 3974 C CA . GLU A 1 550 ? -17.424 -5.596 -18.730 1.00 57.34 550 GLU A CA 1
ATOM 3975 C C . GLU A 1 550 ? -18.400 -4.457 -18.386 1.00 57.34 550 GLU A C 1
ATOM 3977 O O . GLU A 1 550 ? -18.429 -3.436 -19.072 1.00 57.34 550 GLU A O 1
ATOM 3982 N N . CYS A 1 551 ? -19.154 -4.617 -17.292 1.00 43.44 551 CYS A N 1
ATOM 3983 C CA . CYS A 1 551 ? -20.231 -3.726 -16.855 1.00 43.44 551 CYS A CA 1
ATOM 3984 C C . CYS A 1 551 ? -19.820 -2.707 -15.778 1.00 43.44 551 CYS A C 1
ATOM 3986 O O . CYS A 1 551 ? -20.679 -1.974 -15.291 1.00 43.44 551 CYS A O 1
ATOM 3988 N N . ASP A 1 552 ? -18.544 -2.624 -15.389 1.00 44.56 552 ASP A N 1
ATOM 3989 C CA . ASP A 1 552 ? -18.093 -1.668 -14.358 1.00 44.56 552 ASP A CA 1
ATOM 3990 C C . ASP A 1 552 ? -18.240 -0.202 -14.798 1.00 44.56 552 ASP A C 1
ATOM 3992 O O . ASP A 1 552 ? -18.336 0.695 -13.964 1.00 44.56 552 ASP A O 1
ATOM 3996 N N . ASP A 1 553 ? -18.341 0.049 -16.107 1.00 41.91 553 ASP A N 1
ATOM 3997 C CA . ASP A 1 553 ? -18.690 1.370 -16.634 1.00 41.91 553 ASP A CA 1
ATOM 3998 C C . ASP A 1 553 ? -20.210 1.665 -16.469 1.00 41.91 553 ASP A C 1
ATOM 4000 O O . ASP A 1 553 ? -20.620 2.823 -16.484 1.00 41.91 553 ASP A O 1
ATOM 4004 N N . CYS A 1 554 ? -21.060 0.649 -16.241 1.00 33.06 554 CYS A N 1
ATOM 4005 C CA . CYS A 1 554 ? -22.514 0.786 -16.052 1.00 33.06 554 CYS A CA 1
ATOM 4006 C C . CYS A 1 554 ? -22.920 1.084 -14.598 1.00 33.06 554 CYS A C 1
ATOM 4008 O O . CYS A 1 554 ? -23.929 1.750 -14.383 1.00 33.06 554 CYS A O 1
ATOM 4010 N N . ALA A 1 555 ? -22.138 0.678 -13.590 1.00 36.12 555 ALA A N 1
ATOM 4011 C CA . ALA A 1 555 ? -22.369 1.096 -12.196 1.00 36.12 555 ALA A CA 1
ATOM 4012 C C . ALA A 1 555 ? -22.070 2.596 -11.972 1.00 36.12 555 ALA A C 1
ATOM 4014 O O . ALA A 1 555 ? -22.541 3.201 -11.009 1.00 36.12 555 ALA A O 1
ATOM 4015 N N . VAL A 1 556 ? -21.344 3.222 -12.907 1.00 39.41 556 VAL A N 1
ATOM 4016 C CA . VAL A 1 556 ? -21.162 4.681 -12.987 1.00 39.41 556 VAL A CA 1
ATOM 4017 C C . VAL A 1 556 ? -22.452 5.382 -13.447 1.00 39.41 556 VAL A C 1
ATOM 4019 O O . VAL A 1 556 ? -22.663 6.553 -13.135 1.00 39.41 556 VAL A O 1
ATOM 4022 N N . ALA A 1 557 ? -23.365 4.670 -14.121 1.00 30.20 557 ALA A N 1
ATOM 4023 C CA . ALA A 1 557 ? -24.613 5.229 -14.646 1.00 30.20 557 ALA A CA 1
ATOM 4024 C C . ALA A 1 557 ? -25.729 5.390 -13.592 1.00 30.20 557 ALA A C 1
ATOM 4026 O O . ALA A 1 557 ? -26.733 6.037 -13.879 1.00 30.20 557 ALA A O 1
ATOM 4027 N N . ALA A 1 558 ? -25.559 4.862 -12.372 1.00 32.16 558 ALA A N 1
ATOM 4028 C CA . ALA A 1 558 ? -26.549 4.963 -11.290 1.00 32.16 558 ALA A CA 1
ATOM 4029 C C . ALA A 1 558 ? -26.267 6.086 -10.263 1.00 32.16 558 ALA A C 1
ATOM 4031 O O . ALA A 1 558 ? -26.958 6.173 -9.251 1.00 32.16 558 ALA A O 1
ATOM 4032 N N . GLY A 1 559 ? -25.301 6.973 -10.538 1.00 35.41 559 GLY A N 1
ATOM 4033 C CA . GLY A 1 559 ? -25.050 8.197 -9.764 1.00 35.41 559 GLY A CA 1
ATOM 4034 C C . GLY A 1 559 ? -23.654 8.252 -9.143 1.00 35.41 559 GLY A C 1
ATOM 4035 O O . GLY A 1 559 ? -23.257 7.331 -8.448 1.00 35.41 559 GLY A O 1
ATOM 4036 N N . THR A 1 560 ? -22.916 9.336 -9.421 1.00 43.62 560 THR A N 1
ATOM 4037 C CA . THR A 1 560 ? -21.731 9.874 -8.700 1.00 43.62 560 THR A CA 1
ATOM 4038 C C . THR A 1 560 ? -20.531 8.964 -8.344 1.00 43.62 560 THR A C 1
ATOM 4040 O O . THR A 1 560 ? -19.485 9.498 -7.980 1.00 43.62 560 THR A O 1
ATOM 4043 N N . THR A 1 561 ? -20.576 7.640 -8.519 1.00 52.28 561 THR A N 1
ATOM 4044 C CA . THR A 1 561 ? -19.599 6.669 -7.968 1.00 52.28 561 THR A CA 1
ATOM 4045 C C . THR A 1 561 ? -18.172 6.755 -8.528 1.00 52.28 561 THR A C 1
ATOM 4047 O O . THR A 1 561 ? -17.235 6.233 -7.915 1.00 52.28 561 THR A O 1
ATOM 4050 N N . GLY A 1 562 ? -17.982 7.407 -9.678 1.00 60.78 562 GLY A N 1
ATOM 4051 C CA . GLY A 1 562 ? -16.673 7.607 -10.305 1.00 60.78 562 GLY A CA 1
ATOM 4052 C C . GLY A 1 562 ? -16.064 8.993 -10.100 1.00 60.78 562 GLY A C 1
ATOM 4053 O O . GLY A 1 562 ? -14.874 9.134 -10.343 1.00 60.78 562 GLY A O 1
ATOM 4054 N N . ALA A 1 563 ? -16.831 9.999 -9.664 1.00 76.88 563 ALA A N 1
ATOM 4055 C CA . ALA A 1 563 ? -16.426 11.409 -9.760 1.00 76.88 563 ALA A CA 1
ATOM 4056 C C . ALA A 1 563 ? -15.117 11.716 -9.019 1.00 76.88 563 ALA A C 1
ATOM 4058 O O . ALA A 1 563 ? -14.274 12.439 -9.536 1.00 76.88 563 ALA A O 1
ATOM 4059 N N . THR A 1 564 ? -14.938 11.104 -7.852 1.00 89.00 564 THR A N 1
ATOM 4060 C CA . THR A 1 564 ? -13.758 11.281 -7.004 1.00 89.00 564 THR A CA 1
ATOM 4061 C C . THR A 1 564 ? -12.618 10.320 -7.331 1.00 89.00 564 THR A C 1
ATOM 4063 O O . THR A 1 564 ? -11.587 10.342 -6.669 1.00 89.00 564 THR A O 1
ATOM 4066 N N . ARG A 1 565 ? -12.762 9.413 -8.307 1.00 92.12 565 ARG A N 1
ATOM 4067 C CA . ARG A 1 565 ? -11.643 8.556 -8.731 1.00 92.12 565 ARG A CA 1
ATOM 4068 C C . ARG A 1 565 ? -10.649 9.393 -9.517 1.00 92.12 565 ARG A C 1
ATOM 4070 O O . ARG A 1 565 ? -11.034 10.270 -10.283 1.00 92.12 565 ARG A O 1
ATOM 4077 N N . VAL A 1 566 ? -9.371 9.051 -9.428 1.00 90.75 566 VAL A N 1
ATOM 4078 C CA . VAL A 1 566 ? -8.357 9.605 -10.330 1.00 90.75 566 VAL A CA 1
ATOM 4079 C C . VAL A 1 566 ? -8.756 9.328 -11.786 1.00 90.75 566 VAL A C 1
ATOM 4081 O O . VAL A 1 566 ? -8.983 8.178 -12.172 1.00 90.75 566 VAL A O 1
ATOM 4084 N N . GLY A 1 567 ? -8.877 10.380 -12.601 1.00 89.69 567 GLY A N 1
ATOM 4085 C CA . GLY A 1 567 ? -9.391 10.276 -13.965 1.00 89.69 567 GLY A CA 1
ATOM 4086 C C . GLY A 1 567 ? -10.880 9.940 -14.067 1.00 89.69 567 GLY A C 1
ATOM 4087 O O . GLY A 1 567 ? -11.378 9.756 -15.170 1.00 89.69 567 GLY A O 1
ATOM 4088 N N . GLY A 1 568 ? -11.633 9.857 -12.977 1.00 89.88 568 GLY A N 1
ATOM 4089 C CA . GLY A 1 568 ? -13.045 9.483 -13.005 1.00 89.88 568 GLY A CA 1
ATOM 4090 C C . GLY A 1 568 ? -13.313 8.021 -13.392 1.00 89.88 568 GLY A C 1
ATOM 4091 O O . GLY A 1 568 ? -14.424 7.688 -13.795 1.00 89.88 568 GLY A O 1
ATOM 4092 N N . VAL A 1 569 ? -12.295 7.150 -13.347 1.00 90.94 569 VAL A N 1
ATOM 4093 C CA . VAL A 1 569 ? -12.364 5.754 -13.819 1.00 90.94 569 VAL A CA 1
ATOM 4094 C C . VAL A 1 569 ? -11.623 4.801 -12.884 1.00 90.94 569 VAL A C 1
ATOM 4096 O O . VAL A 1 569 ? -10.739 5.203 -12.129 1.00 90.94 569 VAL A O 1
ATOM 4099 N N . ASN A 1 570 ? -11.940 3.505 -12.954 1.00 92.31 570 ASN A N 1
ATOM 4100 C CA . ASN A 1 570 ? -11.103 2.484 -12.330 1.00 92.31 570 ASN A CA 1
ATOM 4101 C C . ASN A 1 570 ? -9.782 2.352 -13.110 1.00 92.31 570 ASN A C 1
ATOM 4103 O O . ASN A 1 570 ? -9.759 1.919 -14.262 1.00 92.31 570 ASN A O 1
ATOM 4107 N N . THR A 1 571 ? -8.677 2.737 -12.475 1.00 95.25 571 THR A N 1
ATOM 4108 C CA . THR A 1 571 ? -7.331 2.733 -13.070 1.00 95.25 571 THR A CA 1
ATOM 4109 C C . THR A 1 571 ? -6.579 1.407 -12.891 1.00 95.25 571 THR A C 1
ATOM 4111 O O . THR A 1 571 ? -5.384 1.325 -13.189 1.00 95.25 571 THR A O 1
ATOM 4114 N N . ILE A 1 572 ? -7.272 0.368 -12.411 1.00 95.81 572 ILE A N 1
ATOM 4115 C CA . ILE A 1 572 ? -6.799 -1.015 -12.326 1.00 95.81 572 ILE A CA 1
ATOM 4116 C C . ILE A 1 572 ? -7.562 -1.844 -13.367 1.00 95.81 572 ILE A C 1
ATOM 4118 O O . ILE A 1 572 ? -8.745 -2.131 -13.203 1.00 95.81 572 ILE A O 1
ATOM 4122 N N . VAL A 1 573 ? -6.884 -2.256 -14.439 1.00 96.56 573 VAL A N 1
ATOM 4123 C CA . VAL A 1 573 ? -7.465 -3.124 -15.471 1.00 96.56 573 VAL A CA 1
ATOM 4124 C C . VAL A 1 573 ? -7.201 -4.579 -15.094 1.00 96.56 573 VAL A C 1
ATOM 4126 O O . VAL A 1 573 ? -6.069 -5.051 -15.193 1.00 96.56 573 VAL A O 1
ATOM 4129 N N . SER A 1 574 ? -8.242 -5.277 -14.634 1.00 96.38 574 SER A N 1
ATOM 4130 C CA . SER A 1 574 ? -8.171 -6.686 -14.220 1.00 96.38 574 SER A CA 1
ATOM 4131 C C . SER A 1 574 ? -8.492 -7.621 -15.388 1.00 96.38 574 SER A C 1
ATOM 4133 O O . SER A 1 574 ? -9.525 -7.470 -16.044 1.00 96.38 574 SER A O 1
ATOM 4135 N N . ILE A 1 575 ? -7.611 -8.591 -15.633 1.00 97.19 575 ILE A N 1
ATOM 4136 C CA . ILE A 1 575 ? -7.614 -9.448 -16.821 1.00 97.19 575 ILE A CA 1
ATOM 4137 C C . ILE A 1 575 ? -7.696 -10.916 -16.399 1.00 97.19 575 ILE A C 1
ATOM 4139 O O . ILE A 1 575 ? -6.888 -11.398 -15.600 1.00 97.19 575 ILE A O 1
ATOM 4143 N N . LYS A 1 576 ? -8.684 -11.613 -16.958 1.00 95.62 576 LYS A N 1
ATOM 4144 C CA . LYS A 1 576 ? -8.882 -13.061 -16.887 1.00 95.62 576 LYS A CA 1
ATOM 4145 C C . LYS A 1 576 ? -8.117 -13.736 -18.024 1.00 95.62 576 LYS A C 1
ATOM 4147 O O . LYS A 1 576 ? -7.991 -13.176 -19.112 1.00 95.62 576 LYS A O 1
ATOM 4152 N N . PHE A 1 577 ? -7.662 -14.956 -17.771 1.00 95.25 577 PHE A N 1
ATOM 4153 C CA . PHE A 1 577 ? -6.899 -15.767 -18.716 1.00 95.25 577 PHE A CA 1
ATOM 4154 C C . PHE A 1 577 ? -7.693 -17.017 -19.053 1.00 95.25 577 PHE A C 1
ATOM 4156 O O . PHE A 1 577 ? -8.156 -17.700 -18.138 1.00 95.25 577 PHE A O 1
ATOM 4163 N N . LEU A 1 578 ? -7.818 -17.329 -20.338 1.00 90.00 578 LEU A N 1
ATOM 4164 C CA . LEU A 1 578 ? -8.343 -18.609 -20.792 1.00 90.00 578 LEU A CA 1
ATOM 4165 C C . LEU A 1 578 ? -7.202 -19.627 -20.896 1.00 90.00 578 LEU A C 1
ATOM 4167 O O . LEU A 1 578 ? -6.128 -19.312 -21.412 1.00 90.00 578 LEU A O 1
ATOM 4171 N N . SER A 1 579 ? -7.449 -20.846 -20.422 1.00 80.38 579 SER A N 1
ATOM 4172 C CA . SER A 1 579 ? -6.495 -21.954 -20.467 1.00 80.38 579 SER A CA 1
ATOM 4173 C C . SER A 1 579 ? -6.044 -22.289 -21.896 1.00 80.38 579 SER A C 1
ATOM 4175 O O . SER A 1 579 ? -6.741 -22.012 -22.880 1.00 80.38 579 SER A O 1
ATOM 4177 N N . GLY A 1 580 ? -4.874 -22.927 -22.013 1.00 72.06 580 GLY A N 1
ATOM 4178 C CA . GLY A 1 580 ? -4.311 -23.424 -23.268 1.00 72.06 580 GLY A CA 1
ATOM 4179 C C . GLY A 1 580 ? -5.291 -24.305 -24.050 1.00 72.06 580 GLY A C 1
ATOM 4180 O O . GLY A 1 580 ? -5.435 -24.094 -25.260 1.00 72.06 580 GLY A O 1
ATOM 4181 N N . CYS A 1 581 ? -6.024 -25.187 -23.353 1.00 68.69 581 CYS A N 1
ATOM 4182 C CA . CYS A 1 581 ? -7.062 -26.065 -23.914 1.00 68.69 581 CYS A CA 1
ATOM 4183 C C . CYS A 1 581 ? -8.366 -25.343 -24.301 1.00 68.69 581 CYS A C 1
ATOM 4185 O O . CYS A 1 581 ? -9.198 -25.919 -24.991 1.00 68.69 581 CYS A O 1
ATOM 4187 N N . GLY A 1 582 ? -8.552 -24.086 -23.885 1.00 70.81 582 GLY A N 1
ATOM 4188 C CA . GLY A 1 582 ? -9.746 -23.293 -24.186 1.00 70.81 582 GLY A CA 1
ATOM 4189 C C . GLY A 1 582 ? -10.987 -23.629 -23.349 1.00 70.81 582 GLY A C 1
ATOM 4190 O O . GLY A 1 582 ? -12.015 -22.987 -23.534 1.00 70.81 582 GLY A O 1
ATOM 4191 N N . GLU A 1 583 ? -10.906 -24.587 -22.421 1.00 70.44 583 GLU A N 1
ATOM 4192 C CA . GLU A 1 583 ? -12.077 -25.121 -21.702 1.00 70.44 583 GLU A CA 1
ATOM 4193 C C . GLU A 1 583 ? -12.397 -24.398 -20.378 1.00 70.44 583 GLU A C 1
ATOM 4195 O O . GLU A 1 583 ? -13.465 -24.608 -19.805 1.00 70.44 583 GLU A O 1
ATOM 4200 N N . GLY A 1 584 ? -11.516 -23.521 -19.878 1.00 84.94 584 GLY A N 1
ATOM 4201 C CA . GLY A 1 584 ? -11.728 -22.848 -18.592 1.00 84.94 584 GLY A CA 1
ATOM 4202 C C . GLY A 1 584 ? -10.781 -21.686 -18.305 1.00 84.94 584 GLY A C 1
ATOM 4203 O O . GLY A 1 584 ? -9.778 -21.493 -18.991 1.00 84.94 584 GLY A O 1
ATOM 4204 N N . LEU A 1 585 ? -11.114 -20.893 -17.284 1.00 93.19 585 LEU A N 1
ATOM 4205 C CA . LEU A 1 585 ? -10.276 -19.791 -16.808 1.00 93.19 585 LEU A CA 1
ATOM 4206 C C . LEU A 1 585 ? -9.137 -20.304 -15.920 1.00 93.19 585 LEU A C 1
ATOM 4208 O O . LEU A 1 585 ? -9.342 -21.215 -15.119 1.00 93.19 585 LEU A O 1
ATOM 4212 N N . LEU A 1 586 ? -7.963 -19.678 -16.012 1.00 95.06 586 LEU A N 1
ATOM 4213 C CA . LEU A 1 586 ? -6.827 -20.018 -15.154 1.00 95.06 586 LEU A CA 1
ATOM 4214 C C . LEU A 1 586 ? -7.098 -19.680 -13.683 1.00 95.06 586 LEU A C 1
ATOM 4216 O O . LEU A 1 586 ? -7.687 -18.645 -13.345 1.00 95.06 586 LEU A O 1
ATOM 4220 N N . THR A 1 587 ? -6.618 -20.543 -12.789 1.00 95.12 587 THR A N 1
ATOM 4221 C CA . THR A 1 587 ? -6.752 -20.358 -11.344 1.00 95.12 587 THR A CA 1
ATOM 4222 C C . THR A 1 587 ? -5.731 -19.350 -10.812 1.00 95.12 587 THR A C 1
ATOM 4224 O O . THR A 1 587 ? -4.724 -19.027 -11.442 1.00 95.12 587 THR A O 1
ATOM 4227 N N . ALA A 1 588 ? -5.920 -18.881 -9.577 1.00 95.06 588 ALA A N 1
ATOM 4228 C CA . ALA A 1 588 ? -4.909 -18.061 -8.908 1.00 95.06 588 ALA A CA 1
ATOM 4229 C C . ALA A 1 588 ? -3.579 -18.807 -8.657 1.00 95.06 588 ALA A C 1
ATOM 4231 O O . ALA A 1 588 ? -2.558 -18.166 -8.414 1.00 95.06 588 ALA A O 1
ATOM 4232 N N . ALA A 1 589 ? -3.564 -20.146 -8.670 1.00 94.62 589 ALA A N 1
ATOM 4233 C CA . ALA A 1 589 ? -2.323 -20.915 -8.581 1.00 94.62 589 ALA A CA 1
ATOM 4234 C C . ALA A 1 589 ? -1.538 -20.855 -9.894 1.00 94.62 589 ALA A C 1
ATOM 4236 O O . ALA A 1 589 ? -0.346 -20.556 -9.871 1.00 94.62 589 ALA A O 1
ATOM 4237 N N . ASP A 1 590 ? -2.233 -21.021 -11.013 1.00 94.75 590 ASP A N 1
ATOM 4238 C CA . ASP A 1 590 ? -1.664 -20.924 -12.358 1.00 94.75 590 ASP A CA 1
ATOM 4239 C C . ASP A 1 590 ? -1.087 -19.528 -12.597 1.00 94.75 590 ASP A C 1
ATOM 4241 O O . ASP A 1 590 ? 0.079 -19.364 -12.955 1.00 94.75 590 ASP A O 1
ATOM 4245 N N . LEU A 1 591 ? -1.855 -18.488 -12.258 1.00 96.31 591 LEU A N 1
ATOM 4246 C CA . LEU A 1 591 ? -1.403 -17.108 -12.423 1.00 96.31 591 LEU A CA 1
ATOM 4247 C C . LEU A 1 591 ? -0.221 -16.735 -11.522 1.00 96.31 591 LEU A C 1
ATOM 4249 O O . LEU A 1 591 ? 0.524 -15.828 -11.880 1.00 96.31 591 LEU A O 1
ATOM 4253 N N . ARG A 1 592 ? 0.003 -17.414 -10.386 1.00 95.19 592 ARG A N 1
ATOM 4254 C CA . ARG A 1 592 ? 1.230 -17.217 -9.585 1.00 95.19 592 ARG A CA 1
ATOM 4255 C C . ARG A 1 592 ? 2.470 -17.708 -10.326 1.00 95.19 592 ARG A C 1
ATOM 4257 O O . ARG A 1 592 ? 3.504 -17.050 -10.238 1.00 95.19 592 ARG A O 1
ATOM 4264 N N . LYS A 1 593 ? 2.362 -18.809 -11.079 1.00 93.25 593 LYS A N 1
ATOM 4265 C CA . LYS A 1 593 ? 3.446 -19.281 -11.951 1.00 93.25 593 LYS A CA 1
ATOM 4266 C C . LYS A 1 593 ? 3.700 -18.275 -13.068 1.00 93.25 593 LYS A C 1
ATOM 4268 O O . LYS A 1 593 ? 4.822 -17.802 -13.221 1.00 93.25 593 LYS A O 1
ATOM 4273 N N . LEU A 1 594 ? 2.647 -17.869 -13.784 1.00 95.12 594 LEU A N 1
ATOM 4274 C CA . LEU A 1 594 ? 2.778 -16.909 -14.886 1.00 95.12 594 LEU A CA 1
ATOM 4275 C C . LEU A 1 594 ? 3.336 -15.561 -14.421 1.00 95.12 594 LEU A C 1
ATOM 4277 O O . LEU A 1 594 ? 4.169 -14.973 -15.104 1.00 95.12 594 LEU A O 1
ATOM 4281 N N . HIS A 1 595 ? 2.921 -15.089 -13.241 1.00 96.12 595 HIS A N 1
ATOM 4282 C CA . HIS A 1 595 ? 3.407 -13.837 -12.659 1.00 96.12 595 HIS A CA 1
ATOM 4283 C C . HIS A 1 595 ? 4.927 -13.831 -12.489 1.00 96.12 595 HIS A C 1
ATOM 4285 O O . HIS A 1 595 ? 5.555 -12.847 -12.857 1.00 96.12 595 HIS A O 1
ATOM 4291 N N . ARG A 1 596 ? 5.528 -14.942 -12.045 1.00 94.88 596 ARG A N 1
ATOM 4292 C CA . ARG A 1 596 ? 6.990 -15.083 -11.955 1.00 94.88 596 ARG A CA 1
ATOM 4293 C C . ARG A 1 596 ? 7.674 -14.973 -13.324 1.00 94.88 596 ARG A C 1
ATOM 4295 O O . ARG A 1 596 ? 8.714 -14.335 -13.433 1.00 94.88 596 ARG A O 1
ATOM 4302 N N . TYR A 1 597 ? 7.111 -15.582 -14.366 1.00 96.12 597 TYR A N 1
ATOM 4303 C CA . TYR A 1 597 ? 7.690 -15.529 -15.716 1.00 96.12 597 TYR A CA 1
ATOM 4304 C C . TYR A 1 597 ? 7.478 -14.182 -16.415 1.00 96.12 597 TYR A C 1
ATOM 4306 O O . TYR A 1 597 ? 8.227 -13.830 -17.324 1.00 96.12 597 TYR A O 1
ATOM 4314 N N . LEU A 1 598 ? 6.497 -13.384 -15.985 1.00 96.81 598 LEU A N 1
ATOM 4315 C CA . LEU A 1 598 ? 6.354 -12.009 -16.462 1.00 96.81 598 LEU A CA 1
ATOM 4316 C C . LEU A 1 598 ? 7.547 -11.142 -16.034 1.00 96.81 598 LEU A C 1
ATOM 4318 O O . LEU A 1 598 ? 7.985 -10.305 -16.823 1.00 96.81 598 LEU A O 1
ATOM 4322 N N . THR A 1 599 ? 8.129 -11.399 -14.860 1.00 95.12 599 THR A N 1
ATOM 4323 C CA . THR A 1 599 ? 9.190 -10.575 -14.258 1.00 95.12 599 THR A CA 1
ATOM 4324 C C . THR A 1 599 ? 10.617 -10.958 -14.665 1.00 95.12 599 THR A C 1
ATOM 4326 O O . THR A 1 599 ? 11.566 -10.446 -14.080 1.00 95.12 599 THR A O 1
ATOM 4329 N N . CYS A 1 600 ? 10.803 -11.846 -15.643 1.00 94.50 600 CYS A N 1
ATOM 4330 C CA . CYS A 1 600 ? 12.120 -12.190 -16.189 1.00 94.50 600 CYS A CA 1
ATOM 4331 C C . CYS A 1 600 ? 12.043 -12.523 -17.687 1.00 94.50 600 CYS A C 1
ATOM 4333 O O . CYS A 1 600 ? 10.948 -12.649 -18.238 1.00 94.50 600 CYS A O 1
ATOM 4335 N N . ASP A 1 601 ? 13.194 -12.711 -18.334 1.00 95.94 601 ASP A N 1
ATOM 4336 C CA . ASP A 1 601 ? 13.255 -13.366 -19.643 1.00 95.94 601 ASP A CA 1
ATOM 4337 C C . ASP A 1 601 ? 12.823 -14.834 -19.487 1.00 95.94 601 ASP A C 1
ATOM 4339 O O . ASP A 1 601 ? 13.429 -15.597 -18.731 1.00 95.94 601 ASP A O 1
ATOM 4343 N N . ALA A 1 602 ? 11.734 -15.213 -20.160 1.00 96.06 602 ALA A N 1
ATOM 4344 C CA . ALA A 1 602 ? 11.172 -16.562 -20.115 1.00 96.06 602 ALA A CA 1
ATOM 4345 C C . ALA A 1 602 ? 11.386 -17.350 -21.423 1.00 96.06 602 ALA A C 1
ATOM 4347 O O . ALA A 1 602 ? 10.798 -18.417 -21.602 1.00 96.06 602 ALA A O 1
ATOM 4348 N N . SER A 1 603 ? 12.224 -16.859 -22.341 1.00 95.75 603 SER A N 1
ATOM 4349 C CA . SER A 1 603 ? 12.441 -17.453 -23.671 1.00 95.75 603 SER A CA 1
ATOM 4350 C C . SER A 1 603 ? 12.968 -18.892 -23.617 1.00 95.75 603 SER A C 1
ATOM 4352 O O . SER A 1 603 ? 12.600 -19.729 -24.451 1.00 95.75 603 SER A O 1
ATOM 4354 N N . THR A 1 604 ? 13.776 -19.200 -22.600 1.00 94.75 604 THR A N 1
ATOM 4355 C CA . THR A 1 604 ? 14.339 -20.532 -22.328 1.00 94.75 604 THR A CA 1
ATOM 4356 C C . THR A 1 604 ? 13.376 -21.458 -21.586 1.00 94.75 604 THR A C 1
ATOM 4358 O O . THR A 1 604 ? 13.580 -22.670 -21.591 1.00 94.75 604 THR A O 1
ATOM 4361 N N . ALA A 1 605 ? 12.316 -20.914 -20.981 1.00 94.56 605 ALA A N 1
ATOM 4362 C CA . ALA A 1 605 ? 11.295 -21.688 -20.279 1.00 94.56 605 ALA A CA 1
ATOM 4363 C C . ALA A 1 605 ? 10.208 -22.234 -21.221 1.00 94.56 605 ALA A C 1
ATOM 4365 O O . ALA A 1 605 ? 9.476 -23.148 -20.847 1.00 94.56 605 ALA A O 1
ATOM 4366 N N . LEU A 1 606 ? 10.091 -21.692 -22.439 1.00 93.94 606 LEU A N 1
ATOM 4367 C CA . LEU A 1 606 ? 9.122 -22.167 -23.426 1.00 93.94 606 LEU A CA 1
ATOM 4368 C C . LEU A 1 606 ? 9.535 -23.520 -24.035 1.00 93.94 606 LEU A C 1
ATOM 4370 O O . LEU A 1 606 ? 10.721 -23.719 -24.334 1.00 93.94 606 LEU A O 1
ATOM 4374 N N . PRO A 1 607 ? 8.571 -24.421 -24.322 1.00 93.19 607 PRO A N 1
ATOM 4375 C CA . PRO A 1 607 ? 8.856 -25.738 -24.891 1.00 93.19 607 PRO A CA 1
ATOM 4376 C C . PRO A 1 607 ? 9.548 -25.630 -26.259 1.00 93.19 607 PRO A C 1
ATOM 4378 O O . PRO A 1 607 ? 9.399 -24.612 -26.938 1.00 93.19 607 PRO A O 1
ATOM 4381 N N . PRO A 1 608 ? 10.265 -26.669 -26.732 1.00 92.56 608 PRO A N 1
ATOM 4382 C CA . PRO A 1 608 ? 10.946 -26.656 -28.035 1.00 92.56 608 PRO A CA 1
ATOM 4383 C C . PRO A 1 608 ? 10.035 -26.314 -29.222 1.00 92.56 608 PRO A C 1
ATOM 4385 O O . PRO A 1 608 ? 10.497 -25.742 -30.203 1.00 92.56 608 PRO A O 1
ATOM 4388 N N . THR A 1 609 ? 8.739 -26.611 -29.108 1.00 92.38 609 THR A N 1
ATOM 4389 C CA . THR A 1 609 ? 7.711 -26.328 -30.120 1.00 92.38 609 THR A CA 1
ATOM 4390 C C . THR A 1 609 ? 7.356 -24.847 -30.259 1.00 92.38 609 THR A C 1
ATOM 4392 O O . THR A 1 609 ? 6.673 -24.492 -31.215 1.00 92.38 609 THR A O 1
ATOM 4395 N N . ALA A 1 610 ? 7.769 -23.989 -29.319 1.00 94.06 610 ALA A N 1
ATOM 4396 C CA . ALA A 1 610 ? 7.513 -22.556 -29.396 1.00 94.06 610 ALA A CA 1
ATOM 4397 C C . ALA A 1 610 ? 8.328 -21.912 -30.526 1.00 94.06 610 ALA A C 1
ATOM 4399 O O . ALA A 1 610 ? 9.540 -22.135 -30.646 1.00 94.06 610 ALA A O 1
ATOM 4400 N N . SER A 1 611 ? 7.651 -21.095 -31.333 1.00 96.31 611 SER A N 1
ATOM 4401 C CA . SER A 1 611 ? 8.244 -20.371 -32.460 1.00 96.31 611 SER A CA 1
ATOM 4402 C C . SER A 1 611 ? 9.256 -19.311 -32.006 1.00 96.31 611 SER A C 1
ATOM 4404 O O . SER A 1 611 ? 9.275 -18.892 -30.847 1.00 96.31 611 SER A O 1
ATOM 4406 N N . ALA A 1 612 ? 10.095 -18.839 -32.933 1.00 96.31 612 ALA A N 1
ATOM 4407 C CA . ALA A 1 612 ? 11.041 -17.757 -32.654 1.00 96.31 612 ALA A CA 1
ATOM 4408 C C . ALA A 1 612 ? 10.330 -16.457 -32.223 1.00 96.31 612 ALA A C 1
ATOM 4410 O O . ALA A 1 612 ? 10.803 -15.775 -31.316 1.00 96.31 612 ALA A O 1
ATOM 4411 N N . GLU A 1 613 ? 9.173 -16.156 -32.818 1.00 96.38 613 GLU A N 1
ATOM 4412 C CA . GLU A 1 613 ? 8.344 -14.997 -32.465 1.00 96.38 613 GLU A CA 1
ATOM 4413 C C . GLU A 1 613 ? 7.794 -15.109 -31.037 1.00 96.38 613 GLU A C 1
ATOM 4415 O O . GLU A 1 613 ? 7.892 -14.162 -30.259 1.00 96.38 613 GLU A O 1
ATOM 4420 N N . GLU A 1 614 ? 7.293 -16.286 -30.645 1.00 96.06 614 GLU A N 1
ATOM 4421 C CA . GLU A 1 614 ? 6.817 -16.530 -29.276 1.00 96.06 614 GLU A CA 1
ATOM 4422 C C . GLU A 1 614 ? 7.945 -16.414 -28.247 1.00 96.06 614 GLU A C 1
ATOM 4424 O O . GLU A 1 614 ? 7.737 -15.859 -27.168 1.00 96.06 614 GLU A O 1
ATOM 4429 N N . ARG A 1 615 ? 9.149 -16.900 -28.579 1.00 96.75 615 ARG A N 1
ATOM 4430 C CA . ARG A 1 615 ? 10.326 -16.745 -27.711 1.00 96.75 615 ARG A CA 1
ATOM 4431 C C . ARG A 1 615 ? 10.713 -15.284 -27.549 1.00 96.75 615 ARG A C 1
ATOM 4433 O O . ARG A 1 615 ? 10.967 -14.868 -26.425 1.00 96.75 615 ARG A O 1
ATOM 4440 N N . ALA A 1 616 ? 10.712 -14.507 -28.631 1.00 96.50 616 ALA A N 1
ATOM 4441 C CA . ALA A 1 616 ? 11.000 -13.077 -28.576 1.00 96.50 616 ALA A CA 1
ATOM 4442 C C . ALA A 1 616 ? 9.954 -12.310 -27.746 1.00 96.50 616 ALA A C 1
ATOM 4444 O O . ALA A 1 616 ? 10.314 -11.437 -26.958 1.00 96.50 616 ALA A O 1
ATOM 4445 N N . ALA A 1 617 ? 8.674 -12.680 -27.852 1.00 96.25 617 ALA A N 1
ATOM 4446 C CA . ALA A 1 617 ? 7.578 -12.036 -27.126 1.00 96.25 617 ALA A CA 1
ATOM 4447 C C . ALA A 1 617 ? 7.658 -12.194 -25.595 1.00 96.25 617 ALA A C 1
ATOM 4449 O O . ALA A 1 617 ? 7.049 -11.410 -24.868 1.00 96.25 617 ALA A O 1
ATOM 4450 N N . VAL A 1 618 ? 8.405 -13.181 -25.083 1.00 97.19 618 VAL A N 1
ATOM 4451 C CA . VAL A 1 618 ? 8.544 -13.429 -23.636 1.00 97.19 618 VAL A CA 1
ATOM 4452 C C . VAL A 1 618 ? 9.873 -12.960 -23.030 1.00 97.19 618 VAL A C 1
ATOM 4454 O O . VAL A 1 618 ? 10.075 -13.135 -21.826 1.00 97.19 618 VAL A O 1
ATOM 4457 N N . VAL A 1 619 ? 10.747 -12.334 -23.825 1.00 97.19 619 VAL A N 1
ATOM 4458 C CA . VAL A 1 619 ? 11.994 -11.703 -23.352 1.00 97.19 619 VAL A CA 1
ATOM 4459 C C . VAL A 1 619 ? 11.739 -10.466 -22.475 1.00 97.19 619 VAL A C 1
ATOM 4461 O O . VAL A 1 619 ? 12.366 -10.365 -21.420 1.00 97.19 619 VAL A O 1
ATOM 4464 N N . PRO A 1 620 ? 10.829 -9.530 -22.831 1.00 97.50 620 PRO A N 1
ATOM 4465 C CA . PRO A 1 620 ? 10.674 -8.278 -22.088 1.00 97.50 620 PRO A CA 1
ATOM 4466 C C . PRO A 1 620 ? 10.301 -8.498 -20.621 1.00 97.50 620 PRO A C 1
ATOM 4468 O O . PRO A 1 620 ? 9.438 -9.320 -20.314 1.00 97.50 620 PRO A O 1
ATOM 4471 N N . VAL A 1 621 ? 10.901 -7.737 -19.704 1.00 96.94 621 VAL A N 1
ATOM 4472 C CA . VAL A 1 621 ? 10.576 -7.802 -18.272 1.00 96.94 621 VAL A CA 1
ATOM 4473 C C . VAL A 1 621 ? 9.346 -6.943 -17.986 1.00 96.94 621 VAL A C 1
ATOM 4475 O O . VAL A 1 621 ? 9.349 -5.727 -18.180 1.00 96.94 621 VAL A O 1
ATOM 4478 N N . CYS A 1 622 ? 8.274 -7.576 -17.512 1.00 97.19 622 CYS A N 1
ATOM 4479 C CA . CYS A 1 622 ? 6.974 -6.955 -17.296 1.00 97.19 622 CYS A CA 1
ATOM 4480 C C . CYS A 1 622 ? 6.531 -7.124 -15.839 1.00 97.19 622 CYS A C 1
ATOM 4482 O O . CYS A 1 622 ? 6.174 -8.214 -15.397 1.00 97.19 622 CYS A O 1
ATOM 4484 N N . MET A 1 623 ? 6.484 -6.025 -15.093 1.00 96.25 623 MET A N 1
ATOM 4485 C CA . MET A 1 623 ? 6.006 -6.009 -13.712 1.00 96.25 623 MET A CA 1
ATOM 4486 C C . MET A 1 623 ? 4.513 -5.691 -13.692 1.00 96.25 623 MET A C 1
ATOM 4488 O O . MET A 1 623 ? 4.119 -4.571 -14.010 1.00 96.25 623 MET A O 1
ATOM 4492 N N . VAL A 1 624 ? 3.670 -6.638 -13.285 1.00 97.12 624 VAL A N 1
ATOM 4493 C CA . VAL A 1 624 ? 2.208 -6.453 -13.201 1.00 97.12 624 VAL A CA 1
ATOM 4494 C C . VAL A 1 624 ? 1.679 -6.743 -11.799 1.00 97.12 624 VAL A C 1
ATOM 4496 O O . VAL A 1 624 ? 2.388 -7.299 -10.956 1.00 97.12 624 VAL A O 1
ATOM 4499 N N . GLY A 1 625 ? 0.433 -6.346 -11.527 1.00 96.00 625 GLY A N 1
ATOM 4500 C CA . GLY A 1 625 ? -0.207 -6.596 -10.238 1.00 96.00 625 GLY A CA 1
ATOM 4501 C C . GLY A 1 625 ? -0.297 -8.091 -9.941 1.00 96.00 625 GLY A C 1
ATOM 4502 O O . GLY A 1 625 ? -0.671 -8.871 -10.818 1.00 96.00 625 GLY A O 1
ATOM 4503 N N . GLN A 1 626 ? 0.019 -8.475 -8.701 1.00 94.19 626 GLN A N 1
ATOM 4504 C CA . GLN A 1 626 ? -0.027 -9.874 -8.268 1.00 94.19 626 GLN A CA 1
ATOM 4505 C C . GLN A 1 626 ? -1.418 -10.499 -8.471 1.00 94.19 626 GLN A C 1
ATOM 4507 O O . GLN A 1 626 ? -2.424 -9.771 -8.401 1.00 94.19 626 GLN A O 1
ATOM 4512 N N . PRO A 1 627 ? -1.475 -11.835 -8.654 1.00 95.81 627 PRO A N 1
ATOM 4513 C CA . PRO A 1 627 ? -2.721 -12.570 -8.804 1.00 95.81 627 PRO A CA 1
ATOM 4514 C C . PRO A 1 627 ? -3.715 -12.307 -7.676 1.00 95.81 627 PRO A C 1
ATOM 4516 O O . PRO A 1 627 ? -3.355 -12.288 -6.498 1.00 95.81 627 PRO A O 1
ATOM 4519 N N . VAL A 1 628 ? -4.987 -12.177 -8.043 1.00 95.25 628 VAL A N 1
ATOM 4520 C CA . VAL A 1 628 ? -6.108 -12.100 -7.098 1.00 95.25 628 VAL A CA 1
ATOM 4521 C C . VAL A 1 628 ? -7.026 -13.283 -7.354 1.00 95.25 628 VAL A C 1
ATOM 4523 O O . VAL A 1 628 ? -7.429 -13.500 -8.494 1.00 95.25 628 VAL A O 1
ATOM 4526 N N . LYS A 1 629 ? -7.343 -14.054 -6.310 1.00 95.56 629 LYS A N 1
ATOM 4527 C CA . LYS A 1 629 ? -8.292 -15.171 -6.387 1.00 95.56 629 LYS A CA 1
ATOM 4528 C C . LYS A 1 629 ? -9.719 -14.635 -6.321 1.00 95.56 629 LYS A C 1
ATOM 4530 O O . LYS A 1 629 ? -10.071 -14.000 -5.333 1.00 95.56 629 LYS A O 1
ATOM 4535 N N . LEU A 1 630 ? -10.531 -14.941 -7.328 1.00 93.31 630 LEU A N 1
ATOM 4536 C CA . LEU A 1 630 ? -11.932 -14.538 -7.431 1.00 93.31 630 LEU A CA 1
ATOM 4537 C C . LEU A 1 630 ? -12.780 -15.789 -7.692 1.00 93.31 630 LEU A C 1
ATOM 4539 O O . LEU A 1 630 ? -12.982 -16.201 -8.832 1.00 93.31 630 LEU A O 1
ATOM 4543 N N . GLY A 1 631 ? -13.234 -16.438 -6.618 1.00 89.94 631 GLY A N 1
ATOM 4544 C CA . GLY A 1 631 ? -13.961 -17.702 -6.732 1.00 89.94 631 GLY A CA 1
ATOM 4545 C C . GLY A 1 631 ? -13.093 -18.813 -7.350 1.00 89.94 631 GLY A C 1
ATOM 4546 O O . GLY A 1 631 ? -12.048 -19.134 -6.765 1.00 89.94 631 GLY A O 1
ATOM 4547 N N . PRO A 1 632 ? -13.491 -19.408 -8.496 1.00 91.81 632 PRO A N 1
ATOM 4548 C CA . PRO A 1 632 ? -12.763 -20.514 -9.115 1.00 91.81 632 PRO A CA 1
ATOM 4549 C C . PRO A 1 632 ? -11.573 -20.071 -9.982 1.00 91.81 632 PRO A C 1
ATOM 4551 O O . PRO A 1 632 ? -10.742 -20.907 -10.324 1.00 91.81 632 PRO A O 1
ATOM 4554 N N . TYR A 1 633 ? -11.453 -18.784 -10.324 1.00 94.44 633 TYR A N 1
ATOM 4555 C CA . TYR A 1 633 ? -10.402 -18.275 -11.212 1.00 94.44 633 TYR A CA 1
ATOM 4556 C C . TYR A 1 633 ? -9.544 -17.194 -10.546 1.00 94.44 633 TYR A C 1
ATOM 4558 O O . TYR A 1 633 ? -9.815 -16.734 -9.432 1.00 94.44 633 TYR A O 1
ATOM 4566 N N . GLY A 1 634 ? -8.462 -16.808 -11.219 1.00 95.75 634 GLY A N 1
ATOM 4567 C CA . GLY A 1 634 ? -7.646 -15.661 -10.843 1.00 95.75 634 GLY A CA 1
ATOM 4568 C C . GLY A 1 634 ? -7.660 -14.549 -11.892 1.00 95.75 634 GLY A C 1
ATOM 4569 O O . GLY A 1 634 ? -8.061 -14.756 -13.036 1.00 95.75 634 GLY A O 1
ATOM 4570 N N . VAL A 1 635 ? -7.167 -13.371 -11.508 1.00 96.88 635 VAL A N 1
ATOM 4571 C CA . VAL A 1 635 ? -6.862 -12.271 -12.439 1.00 96.88 635 VAL A CA 1
ATOM 4572 C C . VAL A 1 635 ? -5.465 -11.704 -12.209 1.00 96.88 635 VAL A C 1
ATOM 4574 O O . VAL A 1 635 ? -5.005 -11.643 -11.067 1.00 96.88 635 VAL A O 1
ATOM 4577 N N . LEU A 1 636 ? -4.819 -11.239 -13.283 1.00 97.69 636 LEU A N 1
ATOM 4578 C CA . LEU A 1 636 ? -3.676 -10.316 -13.219 1.00 97.69 636 LEU A CA 1
ATOM 4579 C C . LEU A 1 636 ? -4.141 -8.901 -13.558 1.00 97.69 636 LEU A C 1
ATOM 4581 O O . LEU A 1 636 ? -5.198 -8.717 -14.161 1.00 97.69 636 LEU A O 1
ATOM 4585 N N . ARG A 1 637 ? -3.375 -7.888 -13.140 1.00 97.06 637 ARG A N 1
ATOM 4586 C CA . ARG A 1 637 ? -3.797 -6.486 -13.266 1.00 97.06 637 ARG A CA 1
ATOM 4587 C C . ARG A 1 637 ? -2.733 -5.610 -13.909 1.00 97.06 637 ARG A C 1
ATOM 4589 O O . ARG A 1 637 ? -1.590 -5.603 -13.454 1.00 97.06 637 ARG A O 1
ATOM 4596 N N . LEU A 1 638 ? -3.141 -4.810 -14.892 1.00 97.94 638 LEU A N 1
ATOM 4597 C CA . LEU A 1 638 ? -2.377 -3.661 -15.380 1.00 97.94 638 LEU A CA 1
ATOM 4598 C C . LEU A 1 638 ? -2.891 -2.425 -14.646 1.00 97.94 638 LEU A C 1
ATOM 4600 O O . LEU A 1 638 ? -4.044 -2.029 -14.816 1.00 97.94 638 LEU A O 1
ATOM 4604 N N . ALA A 1 639 ? -2.054 -1.830 -13.803 1.00 97.25 639 ALA A N 1
ATOM 4605 C CA . ALA A 1 639 ? -2.449 -0.703 -12.973 1.00 97.25 639 ALA A CA 1
ATOM 4606 C C . ALA A 1 639 ? -1.660 0.559 -13.311 1.00 97.25 639 ALA A C 1
ATOM 4608 O O . ALA A 1 639 ? -0.429 0.543 -13.364 1.00 97.25 639 ALA A O 1
ATOM 4609 N N . MET A 1 640 ? -2.388 1.667 -13.463 1.00 96.88 640 MET A N 1
ATOM 4610 C CA . MET A 1 640 ? -1.800 2.995 -13.619 1.00 96.88 640 MET A CA 1
ATOM 4611 C C . MET A 1 640 ? -0.988 3.369 -12.376 1.00 96.88 640 MET A C 1
ATOM 4613 O O . MET A 1 640 ? -1.447 3.132 -11.253 1.00 96.88 640 MET A O 1
ATOM 4617 N N . SER A 1 641 ? 0.159 4.010 -12.576 1.00 97.81 641 SER A N 1
ATOM 4618 C CA . SER A 1 641 ? 0.916 4.706 -11.534 1.00 97.81 641 SER A CA 1
ATOM 4619 C C . SER A 1 641 ? 0.917 6.216 -11.775 1.00 97.81 641 SER A C 1
ATOM 4621 O O . SER A 1 641 ? 0.646 6.662 -12.887 1.00 97.81 641 SER A O 1
ATOM 4623 N N . ALA A 1 642 ? 1.265 7.012 -10.769 1.00 97.56 642 ALA A N 1
ATOM 4624 C CA . ALA A 1 642 ? 1.456 8.449 -10.900 1.00 97.56 642 ALA A CA 1
ATOM 4625 C C . ALA A 1 642 ? 2.541 8.811 -11.941 1.00 97.56 64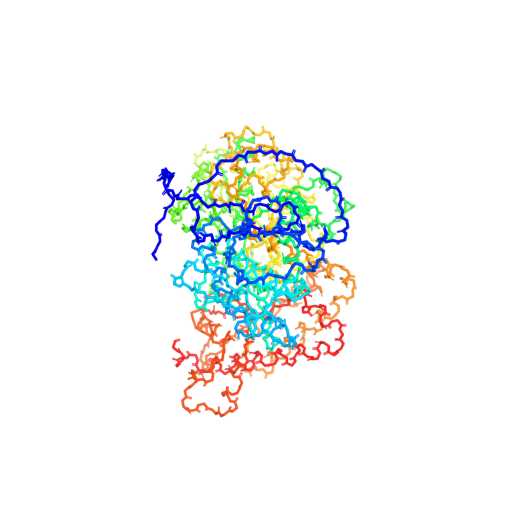2 ALA A C 1
ATOM 4627 O O . ALA A 1 642 ? 2.258 9.651 -12.798 1.00 97.56 642 ALA A O 1
ATOM 4628 N N . PRO A 1 643 ? 3.724 8.154 -11.981 1.00 97.25 643 PRO A N 1
ATOM 4629 C CA . PRO A 1 643 ? 4.670 8.323 -13.086 1.00 97.25 643 PRO A CA 1
ATOM 4630 C C . PRO A 1 643 ? 4.070 8.027 -14.465 1.00 97.25 643 PRO A C 1
ATOM 4632 O O . PRO A 1 643 ? 4.266 8.808 -15.398 1.00 97.25 643 PRO A O 1
ATOM 4635 N N . LEU A 1 644 ? 3.310 6.932 -14.603 1.00 97.75 644 LEU A N 1
ATOM 4636 C CA . LEU A 1 644 ? 2.672 6.580 -15.873 1.00 97.75 644 LEU A CA 1
ATOM 4637 C C . LEU A 1 644 ? 1.602 7.608 -16.258 1.00 97.75 644 LEU A C 1
ATOM 4639 O O . LEU A 1 644 ? 1.551 8.013 -17.414 1.00 97.75 644 LEU A O 1
ATOM 4643 N N . ALA A 1 645 ? 0.812 8.090 -15.297 1.00 97.94 645 ALA A N 1
ATOM 4644 C CA . ALA A 1 645 ? -0.188 9.131 -15.510 1.00 97.94 645 ALA A CA 1
ATOM 4645 C C . ALA A 1 645 ? 0.444 10.411 -16.077 1.00 97.94 645 ALA A C 1
ATOM 4647 O O . ALA A 1 645 ? -0.061 10.963 -17.053 1.00 97.94 645 ALA A O 1
ATOM 4648 N N . ARG A 1 646 ? 1.589 10.840 -15.527 1.00 97.38 646 ARG A N 1
ATOM 4649 C CA . ARG A 1 646 ? 2.356 11.975 -16.065 1.00 97.38 646 ARG A CA 1
ATOM 4650 C C . ARG A 1 646 ? 2.934 11.677 -17.452 1.00 97.38 646 ARG A C 1
ATOM 4652 O O . ARG A 1 646 ? 2.885 12.541 -18.320 1.00 97.38 646 ARG A O 1
ATOM 4659 N N . LYS A 1 647 ? 3.434 10.458 -17.698 1.00 96.75 647 LYS A N 1
ATOM 4660 C CA . LYS A 1 647 ? 3.955 10.046 -19.017 1.00 96.75 647 LYS A CA 1
ATOM 4661 C C . LYS A 1 647 ? 2.879 10.135 -20.103 1.00 96.75 647 LYS A C 1
ATOM 4663 O O . LYS A 1 647 ? 3.114 10.725 -21.157 1.00 96.75 647 LYS A O 1
ATOM 4668 N N . VAL A 1 648 ? 1.683 9.605 -19.838 1.00 97.75 648 VAL A N 1
ATOM 4669 C CA . VAL A 1 648 ? 0.583 9.580 -20.819 1.00 97.75 648 VAL A CA 1
ATOM 4670 C C . VAL A 1 648 ? -0.084 10.939 -21.035 1.00 97.75 648 VAL A C 1
ATOM 4672 O O . VAL A 1 648 ? -0.926 11.058 -21.923 1.00 97.75 648 VAL A O 1
ATOM 4675 N N . ALA A 1 649 ? 0.290 11.972 -20.270 1.00 96.50 649 ALA A N 1
ATOM 4676 C CA . ALA A 1 649 ? -0.215 13.333 -20.449 1.00 96.50 649 ALA A CA 1
ATOM 4677 C C . ALA A 1 649 ? 0.136 13.932 -21.822 1.00 96.50 649 ALA A C 1
ATOM 4679 O O . ALA A 1 649 ? -0.528 14.860 -22.280 1.00 96.50 649 ALA A O 1
ATOM 4680 N N . THR A 1 650 ? 1.151 13.388 -22.501 1.00 96.75 650 THR A N 1
ATOM 4681 C CA . THR A 1 650 ? 1.524 13.774 -23.867 1.00 96.75 650 THR A CA 1
ATOM 4682 C C . THR A 1 650 ? 1.064 12.723 -24.885 1.00 96.75 650 THR A C 1
ATOM 4684 O O . THR A 1 650 ? 1.069 11.529 -24.573 1.00 96.75 650 THR A O 1
ATOM 4687 N N . PRO A 1 651 ? 0.723 13.109 -26.132 1.00 96.19 651 PRO A N 1
ATOM 4688 C CA . PRO A 1 651 ? 0.362 12.146 -27.175 1.00 96.19 651 PRO A CA 1
ATOM 4689 C C . PRO A 1 651 ? 1.445 11.090 -27.441 1.00 96.19 651 PRO A C 1
ATOM 4691 O O . PRO A 1 651 ? 1.121 9.912 -27.581 1.00 96.19 651 PRO A O 1
ATOM 4694 N N . ALA A 1 652 ? 2.719 11.500 -27.459 1.00 97.88 652 ALA A N 1
ATOM 4695 C CA . ALA A 1 652 ? 3.856 10.600 -27.650 1.00 97.88 652 ALA A CA 1
ATOM 4696 C C . ALA A 1 652 ? 4.004 9.617 -26.480 1.00 97.88 652 ALA A C 1
ATOM 4698 O O . ALA A 1 652 ? 4.085 8.412 -26.697 1.00 97.88 652 ALA A O 1
ATOM 4699 N N . GLY A 1 653 ? 3.942 10.110 -25.238 1.00 97.81 653 GLY A N 1
ATOM 4700 C CA . GLY A 1 653 ? 4.037 9.252 -24.059 1.00 97.81 653 GLY A CA 1
ATOM 4701 C C . GLY A 1 653 ? 2.854 8.292 -23.913 1.00 97.81 653 GLY A C 1
ATOM 4702 O O . GLY A 1 653 ? 3.038 7.167 -23.451 1.00 97.81 653 GLY A O 1
ATOM 4703 N N . LEU A 1 654 ? 1.650 8.681 -24.352 1.00 98.19 654 LEU A N 1
ATOM 4704 C CA . LEU A 1 654 ? 0.503 7.772 -24.436 1.00 98.19 654 LEU A CA 1
ATOM 4705 C C . LEU A 1 654 ? 0.703 6.693 -25.509 1.00 98.19 654 LEU A C 1
ATOM 4707 O O . LEU A 1 654 ? 0.338 5.545 -25.269 1.00 98.19 654 LEU A O 1
ATOM 4711 N N . ALA A 1 655 ? 1.235 7.044 -26.683 1.00 98.31 655 ALA A N 1
ATOM 4712 C CA . ALA A 1 655 ? 1.521 6.074 -27.740 1.00 98.31 655 ALA A CA 1
ATOM 4713 C C . ALA A 1 655 ? 2.546 5.033 -27.267 1.00 98.31 655 ALA A C 1
ATOM 4715 O O . ALA A 1 655 ? 2.245 3.842 -27.278 1.00 98.31 655 ALA A O 1
ATOM 4716 N N . GLU A 1 656 ? 3.672 5.492 -26.722 1.00 98.19 656 GLU A N 1
ATOM 4717 C CA . GLU A 1 656 ? 4.727 4.633 -26.178 1.00 98.19 656 GLU A CA 1
ATOM 4718 C C . GLU A 1 656 ? 4.208 3.740 -25.036 1.00 98.19 656 GLU A C 1
ATOM 4720 O O . GLU A 1 656 ? 4.494 2.546 -24.980 1.00 98.19 656 GLU A O 1
ATOM 4725 N N . ALA A 1 657 ? 3.398 4.289 -24.121 1.00 98.25 657 ALA A N 1
ATOM 4726 C CA . ALA A 1 657 ? 2.809 3.503 -23.038 1.00 98.25 657 ALA A CA 1
ATOM 4727 C C . ALA A 1 657 ? 1.933 2.357 -23.561 1.00 98.25 657 ALA A C 1
ATOM 4729 O O . ALA A 1 657 ? 1.973 1.266 -22.997 1.00 98.25 657 ALA A O 1
ATOM 4730 N N . LEU A 1 658 ? 1.175 2.589 -24.634 1.00 98.62 658 LEU A N 1
ATOM 4731 C CA . LEU A 1 658 ? 0.284 1.586 -25.217 1.00 98.62 658 LEU A CA 1
ATOM 4732 C C . LEU A 1 658 ? 1.018 0.544 -26.058 1.00 98.62 658 LEU A C 1
ATOM 4734 O O . LEU A 1 658 ? 0.578 -0.600 -26.102 1.00 98.62 658 LEU A O 1
ATOM 4738 N N . GLU A 1 659 ? 2.134 0.911 -26.686 1.00 98.38 659 GLU A N 1
ATOM 4739 C CA . GLU A 1 659 ? 3.051 -0.055 -27.299 1.00 98.38 659 GLU A CA 1
ATOM 4740 C C . GLU A 1 659 ? 3.616 -0.998 -26.232 1.00 98.38 659 GLU A C 1
ATOM 4742 O O . GLU A 1 659 ? 3.555 -2.217 -26.381 1.00 98.38 659 GLU A O 1
ATOM 4747 N N . GLN A 1 660 ? 4.055 -0.450 -25.094 1.00 98.38 660 GLN A N 1
ATOM 4748 C CA . GLN A 1 660 ? 4.469 -1.252 -23.942 1.00 98.38 660 GLN A CA 1
ATOM 4749 C C . GLN A 1 660 ? 3.322 -2.120 -23.396 1.00 98.38 660 GLN A C 1
ATOM 4751 O O . GLN A 1 660 ? 3.542 -3.275 -23.040 1.00 98.38 660 GLN A O 1
ATOM 4756 N N . ASP A 1 661 ? 2.094 -1.596 -23.334 1.00 98.62 661 ASP A N 1
ATOM 4757 C CA . ASP A 1 661 ? 0.930 -2.372 -22.888 1.00 98.62 661 ASP A CA 1
ATOM 4758 C C . ASP A 1 661 ? 0.634 -3.544 -23.832 1.00 98.62 661 ASP A C 1
ATOM 4760 O O . ASP A 1 661 ? 0.322 -4.636 -23.361 1.00 98.62 661 ASP A O 1
ATOM 4764 N N . ALA A 1 662 ? 0.777 -3.353 -25.148 1.00 98.56 662 ALA A N 1
ATOM 4765 C CA . ALA A 1 662 ? 0.644 -4.432 -26.122 1.00 98.56 662 ALA A CA 1
ATOM 4766 C C . ALA A 1 662 ? 1.699 -5.528 -25.894 1.00 98.56 662 ALA A C 1
ATOM 4768 O O . ALA A 1 662 ? 1.332 -6.697 -25.829 1.00 98.56 662 ALA A O 1
ATOM 4769 N N . VAL A 1 663 ? 2.963 -5.157 -25.648 1.00 98.44 663 VAL A N 1
ATOM 4770 C CA . VAL A 1 663 ? 4.040 -6.110 -25.311 1.00 98.44 663 VAL A CA 1
ATOM 4771 C C . VAL A 1 663 ? 3.698 -6.933 -24.065 1.00 98.44 663 VAL A C 1
ATOM 4773 O O . VAL A 1 663 ? 3.842 -8.156 -24.070 1.00 98.44 663 VAL A O 1
ATOM 4776 N N . VAL A 1 664 ? 3.198 -6.291 -23.002 1.00 98.50 664 VAL A N 1
ATOM 4777 C CA . VAL A 1 664 ? 2.779 -6.992 -21.774 1.00 98.50 664 VAL A CA 1
ATOM 4778 C C . VAL A 1 664 ? 1.660 -7.990 -22.073 1.00 98.50 664 VAL A C 1
ATOM 4780 O O . VAL A 1 664 ? 1.709 -9.128 -21.606 1.00 98.50 664 VAL A O 1
ATOM 4783 N N . LEU A 1 665 ? 0.650 -7.576 -22.842 1.00 98.44 665 LEU A N 1
ATOM 4784 C CA . LEU A 1 665 ? -0.497 -8.418 -23.184 1.00 98.44 665 LEU A CA 1
ATOM 4785 C C . LEU A 1 665 ? -0.102 -9.590 -24.089 1.00 98.44 665 LEU A C 1
ATOM 4787 O O . LEU A 1 665 ? -0.597 -10.697 -23.894 1.00 98.44 665 LEU A O 1
ATOM 4791 N N . ASP A 1 666 ? 0.813 -9.382 -25.029 1.00 97.62 666 ASP A N 1
ATOM 4792 C CA . ASP A 1 666 ? 1.293 -10.441 -25.915 1.00 97.62 666 ASP A CA 1
ATOM 4793 C C . ASP A 1 666 ? 2.115 -11.467 -25.123 1.00 97.62 666 ASP A C 1
ATOM 4795 O O . ASP A 1 666 ? 1.855 -12.669 -25.216 1.00 97.62 666 ASP A O 1
ATOM 4799 N N . LYS A 1 667 ? 2.994 -11.008 -24.219 1.00 97.88 667 LYS A N 1
ATOM 4800 C CA . LYS A 1 667 ? 3.680 -11.887 -23.260 1.00 97.88 667 LYS A CA 1
ATOM 4801 C C . LYS A 1 667 ? 2.686 -12.679 -22.402 1.00 97.88 667 LYS A C 1
ATOM 4803 O O . LYS A 1 667 ? 2.860 -13.882 -22.212 1.00 97.88 667 LYS A O 1
ATOM 4808 N N . MET A 1 668 ? 1.623 -12.035 -21.912 1.00 97.19 668 MET A N 1
ATOM 4809 C CA . MET A 1 668 ? 0.549 -12.691 -21.154 1.00 97.19 668 MET A CA 1
ATOM 4810 C C . MET A 1 668 ? -0.164 -13.785 -21.959 1.00 97.19 668 MET A C 1
ATOM 4812 O O . MET A 1 668 ? -0.420 -14.856 -21.410 1.00 97.19 668 MET A O 1
ATOM 4816 N N . VAL A 1 669 ? -0.459 -13.549 -23.242 1.00 95.75 669 VAL A N 1
ATOM 4817 C CA . VAL A 1 669 ? -1.076 -14.553 -24.127 1.00 95.75 669 VAL A CA 1
ATOM 4818 C C . VAL A 1 669 ? -0.164 -15.767 -24.292 1.00 95.75 669 VAL A C 1
ATOM 4820 O O . VAL A 1 669 ? -0.628 -16.898 -24.130 1.00 95.75 669 VAL A O 1
ATOM 4823 N N . ILE A 1 670 ? 1.126 -15.554 -24.575 1.00 95.31 670 ILE A N 1
ATOM 4824 C CA . ILE A 1 670 ? 2.078 -16.655 -24.780 1.00 95.31 670 ILE A CA 1
ATOM 4825 C C . ILE A 1 670 ? 2.269 -17.464 -23.496 1.00 95.31 670 ILE A C 1
ATOM 4827 O O . ILE A 1 670 ? 2.153 -18.689 -23.514 1.00 95.31 670 ILE A O 1
ATOM 4831 N N . LEU A 1 671 ? 2.488 -16.800 -22.361 1.00 94.75 671 LEU A N 1
ATOM 4832 C CA . LEU A 1 671 ? 2.634 -17.483 -21.076 1.00 94.75 671 LEU A CA 1
ATOM 4833 C C . LEU A 1 671 ? 1.353 -18.230 -20.672 1.00 94.75 671 LEU A C 1
ATOM 4835 O O . LEU A 1 671 ? 1.432 -19.358 -20.194 1.00 94.75 671 LEU A O 1
ATOM 4839 N N . GLY A 1 672 ? 0.174 -17.650 -20.924 1.00 93.38 672 GLY A N 1
ATOM 4840 C CA . GLY A 1 672 ? -1.113 -18.312 -20.696 1.00 93.38 672 GLY A CA 1
ATOM 4841 C C . GLY A 1 672 ? -1.297 -19.572 -21.543 1.00 93.38 672 GLY A C 1
ATOM 4842 O O . GLY A 1 672 ? -1.773 -20.586 -21.038 1.00 93.38 672 GLY A O 1
ATOM 4843 N N . ARG A 1 673 ? -0.857 -19.546 -22.809 1.00 90.44 673 ARG A N 1
ATOM 4844 C CA . ARG A 1 673 ? -0.894 -20.705 -23.716 1.00 90.44 673 ARG A CA 1
ATOM 4845 C C . ARG A 1 673 ? -0.057 -21.876 -23.201 1.00 90.44 673 ARG A C 1
ATOM 4847 O O . ARG A 1 673 ? -0.480 -23.019 -23.344 1.00 90.44 673 ARG A O 1
ATOM 4854 N N . TYR A 1 674 ? 1.113 -21.592 -22.634 1.00 91.00 674 TYR A N 1
ATOM 4855 C CA . TYR A 1 674 ? 2.069 -22.599 -22.167 1.00 91.00 674 TYR A CA 1
ATOM 4856 C C . TYR A 1 674 ? 2.003 -22.851 -20.651 1.00 91.00 674 TYR A C 1
ATOM 4858 O O . TYR A 1 674 ? 2.898 -23.482 -20.098 1.00 91.00 674 TYR A O 1
ATOM 4866 N N . CYS A 1 675 ? 0.947 -22.400 -19.968 1.00 89.69 675 CYS A N 1
ATOM 4867 C CA . CYS A 1 675 ? 0.853 -22.460 -18.507 1.00 89.69 675 CYS A CA 1
ATOM 4868 C C . CYS A 1 675 ? 1.040 -23.875 -17.926 1.00 89.69 675 CYS A C 1
ATOM 4870 O O . CYS A 1 675 ? 1.681 -24.023 -16.887 1.00 89.69 675 CYS A O 1
ATOM 4872 N N . ASP A 1 676 ? 0.533 -24.908 -18.604 1.00 85.56 676 ASP A N 1
ATOM 4873 C CA . ASP A 1 676 ? 0.584 -26.297 -18.123 1.00 85.56 676 ASP A CA 1
ATOM 4874 C C . ASP A 1 676 ? 1.984 -26.925 -18.206 1.00 85.56 676 ASP A C 1
ATOM 4876 O O . ASP A 1 676 ? 2.279 -27.881 -17.491 1.00 85.56 676 ASP A O 1
ATOM 4880 N N . VAL A 1 677 ? 2.852 -26.392 -19.073 1.00 85.94 677 VAL A N 1
ATOM 4881 C CA . VAL A 1 677 ? 4.221 -26.898 -19.285 1.00 85.94 677 VAL A CA 1
ATOM 4882 C C . VAL A 1 677 ? 5.288 -26.043 -18.603 1.00 85.94 677 VAL A C 1
ATOM 4884 O O . VAL A 1 677 ? 6.445 -26.452 -18.530 1.00 85.94 677 VAL A O 1
ATOM 4887 N N . LEU A 1 678 ? 4.914 -24.863 -18.102 1.00 84.94 678 LEU A N 1
ATOM 4888 C CA . LEU A 1 678 ? 5.787 -24.010 -17.303 1.00 84.94 678 LEU A CA 1
ATOM 4889 C C . LEU A 1 678 ? 5.906 -24.574 -15.876 1.00 84.94 678 LEU A C 1
ATOM 4891 O O . LEU A 1 678 ? 4.900 -24.877 -15.225 1.00 84.94 678 LEU A O 1
ATOM 4895 N N . ALA A 1 679 ? 7.151 -24.718 -15.414 1.00 66.00 679 ALA A N 1
ATOM 4896 C CA . ALA A 1 679 ? 7.500 -25.345 -14.136 1.00 66.00 679 ALA A CA 1
ATOM 4897 C C . ALA A 1 679 ? 7.078 -24.518 -12.910 1.00 66.00 679 ALA A C 1
ATOM 4899 O O . ALA A 1 679 ? 7.290 -23.281 -12.900 1.00 66.00 679 ALA A O 1
#